Protein AF-0000000073391763 (afdb_homodimer)

Radius of gyration: 24.62 Å; Cα contacts (8 Å, |Δi|>4): 1290; chains: 2; bounding box: 54×73×58 Å

Organism: Paracidovorax avenae (strain ATCC 19860 / DSM 7227 / CCUG 15838 / JCM 20985 / LMG 2117 / NCPPB 1011) (NCBI:txid643561)

Secondary structure (DSSP, 8-state):
----TT-EEEEET-SSHHHHHHHHHHHHTT-EEEEEES--S-BTTB---HHHHHHHHHHTT-EEEEEE--TT-HHHHHHHHHHHHHHHS--SEEEE---------STT--HHHHHHHIIIIIIHHHHHHHHHHHHHTTSSS-EEEE--------HHHHHHSHHHHHHHHHHHHHHHHHHHHTTTTT-EEEEEE-SB-B--HHHHHHSTTGGGG-B-THHHHHHHHHHHTS-TTTS-S-EEEHHHHHHHTT----GGGBSSTT--PPBPTT---/----TT-EEEEET-SSHHHHHHHHHHHHTT-EEEEEES--S-BTTB---HHHHHHHHHHHT-EEEEEE--TT-HHHHHHHHHHHHHHHS--SEEEE---------STT--HHHHHHHIIIIIIHHHHHHHHHHHHHTTSSS-EEEE--------HHHHHHSHHHHHHHHHHHHHHHHHHHHTTTTT-EEEEEE-SB-B--HHHHHHSTTGGGG-B-THHHHHHHHHHHTS-TTTS-S-EEEHHHHHHHTT----GGGBSSTT--PPBPTT---

Foldseek 3Di:
DLAQALAEEEFEPCFWALNLLLLLLNLLRAYEYEYEYAAQDADPLAGGHLVVSQVSSVVSHYHYHYARADLLDLVRLLVSQVVSCVVSVFHAEYELDFADDDQAFPVPADVVSLCVGQSRQQVSLVSNCVNRVVRNLVHPAHEYEYAAADDDPPVVLCGRRPSNSCSRVNNLVVQLVVLVVCLVSLHAGEYEYEFFAEQHSNCCVVPPPLNQQHFHSNLSSVLVSQQSSDRSNPHHSYYDYSVVSVVVVVDDDPQVGHPHHPHHTHGDRPHDD/DLAQALAEEEFEPCFWALNLLLLLLNLLRAYEYEYEYAAQDADPLAGGHLVVSQVSSVVSHYHYHYARADLLDLVRLLVSQVVSCVVSVFHAEYELDFADDDQAFDVPADVVSLCVGQSRQQVSLVSNCVSRVVRNLVHPAHEYEYAAADDDVPVVLCGRRPSNSCSRVNNLVVQLVVLVVCLVSLHAGEYEYEFFAEQHSNCCVNPPPLNQQHFHSNLSSVLVSQQSSDRSNPRHSYYDYSVVSVVVVVDDDPQVGHPHHPHHTHGDRPHDD

Sequence (546 aa):
MNTLRDKTLFITGASRGIGKAIALRAARDGARVVIAAKTTEPDPRLPGTIHSAAVEIEAAGGQVLPLAVDVRDEGQVRAAVEQAVDRFGGIDVLVNNASAIHPQGVLGTPLKRYDLMMDVNVRGSFACTQACLPHLLKARNPHILSLSPPINLRPHWLGIHPAYTLSKYGMSLLALGVAEEFRAAGVAANTLWPRTLIATAALHIAAPGQAGRARRPEIMADAAHWILTQDSRQVSGRSFLDEEVLRGMGHTDFSGYLAHPGTEPELDYFVEAMNTLRDKTLFITGASRGIGKAIALRAARDGARVVIAAKTTEPDPRLPGTIHSAAVEIEAAGGQVLPLAVDVRDEGQVRAAVEQAVDRFGGIDVLVNNASAIHPQGVLGTPLKRYDLMMDVNVRGSFACTQACLPHLLKARNPHILSLSPPINLRPHWLGIHPAYTLSKYGMSLLALGVAEEFRAAGVAANTLWPRTLIATAALHIAAPGQAGRARRPEIMADAAHWILTQDSRQVSGRSFLDEEVLRGMGHTDFSGYLAHPGTEPELDYFVEA

Solvent-accessible surface area (backbone atoms only — not comparable to full-atom values): 26457 Å² total; per-residue (Å²): 129,80,60,42,52,75,35,26,35,43,29,28,35,18,27,36,52,51,34,26,30,35,48,37,54,35,7,60,48,36,9,33,34,34,28,33,21,66,42,76,56,85,38,94,84,42,73,49,14,30,62,59,36,36,54,54,24,41,73,42,51,16,46,65,48,65,39,82,26,52,57,68,35,66,69,46,44,45,51,50,48,50,51,43,29,72,73,68,71,42,35,27,30,40,34,43,47,41,69,56,87,62,86,30,35,70,88,67,44,54,65,70,57,46,48,48,24,36,35,33,28,25,51,14,39,50,52,49,48,52,59,43,41,75,37,25,68,70,34,95,56,8,34,36,39,31,64,19,46,59,86,58,87,51,50,68,56,27,18,58,17,29,63,41,41,46,21,36,41,40,34,29,49,44,29,36,5,48,11,47,57,29,42,90,72,31,36,12,11,26,26,40,26,57,52,37,32,53,47,29,61,65,41,42,68,76,39,69,79,50,42,59,26,8,24,34,31,55,50,52,14,56,27,48,50,55,62,67,38,46,57,18,76,75,62,48,52,44,66,41,37,25,61,60,50,38,41,73,74,67,52,84,74,67,68,88,34,38,60,35,83,92,55,72,58,39,70,20,86,84,51,80,134,128,79,61,42,52,73,35,27,34,43,28,29,34,18,27,35,52,50,32,25,30,34,47,36,54,36,7,58,49,36,9,33,36,35,30,32,19,67,41,75,56,84,37,95,84,42,75,48,13,31,62,60,35,36,54,53,25,41,72,43,50,15,45,64,46,62,39,81,26,52,58,69,36,66,68,46,44,46,51,50,48,50,50,42,28,72,73,68,72,42,36,27,30,40,35,41,46,40,70,55,87,63,85,31,34,70,88,67,44,55,66,69,57,48,46,46,23,36,34,34,27,26,50,14,39,50,52,48,48,52,58,44,42,76,38,26,70,69,33,94,57,8,34,36,39,31,66,20,47,60,86,59,86,51,51,67,56,29,17,57,16,30,63,41,40,45,21,36,38,41,34,29,48,44,28,37,4,47,11,47,58,29,43,90,72,32,36,12,11,26,25,40,26,58,52,36,33,52,46,29,61,63,41,42,69,77,39,68,77,49,43,61,26,7,24,35,31,57,49,52,14,56,27,48,50,56,62,67,39,45,57,20,76,75,62,47,51,42,67,40,38,25,60,60,50,36,42,74,75,68,52,84,74,65,70,88,34,39,60,37,83,93,54,71,56,38,69,19,87,83,53,79,134

InterPro domains:
  IPR002347 Short-chain dehydrogenase/reductase SDR [PF00106] (7-195)
  IPR002347 Short-chain dehydrogenase/reductase SDR [PR00081] (8-25)
  IPR002347 Short-chain dehydrogenase/reductase SDR [PR00081] (89-100)
  IPR002347 Short-chain dehydrogenase/reductase SDR [PR00081] (164-183)
  IPR002347 Short-chain dehydrogenase/reductase SDR [PR00081] (210-230)
  IPR036291 NAD(P)-binding domain superfamily [SSF51735] (2-240)
  IPR051935 Hydroxysteroid dehydrogenase-like protein 2 [PTHR42808] (3-272)

Nearest PDB structures (foldseek):
  3e03-assembly1_C-2  TM=9.801E-01  e=2.390E-41  Xanthomonas campestris pv. campestris
  3e03-assembly3_A-4  TM=9.801E-01  e=1.366E-39  Xanthomonas campestris pv. campestris
  3kvo-assembly3_B  TM=9.744E-01  e=7.327E-38  Homo sapiens
  3kvo-assembly3_A  TM=9.827E-01  e=6.286E-37  Homo sapiens
  3sc4-assembly1_A  TM=9.519E-01  e=8.858E-38  Mycolicibacterium thermoresistibile

pLDDT: mean 96.19, std 5.79, range [54.0, 99.0]

Structure (mmCIF, N/CA/C/O backbone):
data_AF-0000000073391763-model_v1
#
loop_
_entity.id
_entity.type
_entity.pdbx_description
1 polymer 'Short-chain dehydrogenase/reductase SDR'
#
loop_
_atom_site.group_PDB
_atom_site.id
_atom_site.type_symbol
_atom_site.label_atom_id
_atom_site.label_alt_id
_atom_site.label_comp_id
_atom_site.label_asym_id
_atom_site.label_entity_id
_atom_site.label_seq_id
_atom_site.pdbx_PDB_ins_code
_atom_site.Cartn_x
_atom_site.Cartn_y
_atom_site.Cartn_z
_atom_site.occupancy
_atom_site.B_iso_or_equiv
_atom_site.auth_seq_id
_atom_site.auth_comp_id
_atom_site.auth_asym_id
_atom_site.auth_atom_id
_atom_site.pdbx_PDB_model_num
ATOM 1 N N . MET A 1 1 ? -4.578 -38 -4.5 1 54.44 1 MET A N 1
ATOM 2 C CA . MET A 1 1 ? -3.324 -37.25 -4.371 1 54.44 1 MET A CA 1
ATOM 3 C C . MET A 1 1 ? -3.498 -35.812 -4.793 1 54.44 1 MET A C 1
ATOM 5 O O . MET A 1 1 ? -4.371 -35.5 -5.602 1 54.44 1 MET A O 1
ATOM 9 N N . ASN A 1 2 ? -3.01 -34.75 -3.979 1 85.81 2 ASN A N 1
ATOM 10 C CA . ASN A 1 2 ? -3.139 -33.344 -4.324 1 85.81 2 ASN A CA 1
ATOM 11 C C . ASN A 1 2 ? -2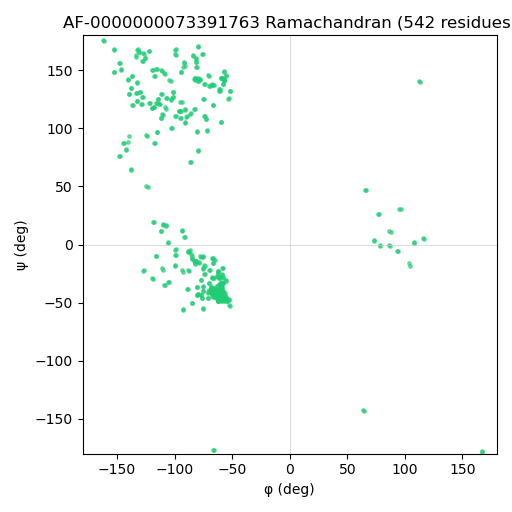.447 -33.031 -5.648 1 85.81 2 ASN A C 1
ATOM 13 O O . ASN A 1 2 ? -1.26 -33.312 -5.816 1 85.81 2 ASN A O 1
ATOM 17 N N . THR A 1 3 ? -3.301 -32.844 -6.668 1 96.25 3 THR A N 1
ATOM 18 C CA . THR A 1 3 ? -2.791 -32.625 -8.016 1 96.25 3 THR A CA 1
ATOM 19 C C . THR A 1 3 ? -3.412 -31.375 -8.641 1 96.25 3 THR A C 1
ATOM 21 O O . THR A 1 3 ? -4.504 -30.953 -8.25 1 96.25 3 THR A O 1
ATOM 24 N N . LEU A 1 4 ? -2.75 -30.844 -9.609 1 98.56 4 LEU A N 1
ATOM 25 C CA . LEU A 1 4 ? -3.26 -29.703 -10.375 1 98.56 4 LEU A CA 1
ATOM 26 C C . LEU A 1 4 ? -3.688 -30.141 -11.773 1 98.56 4 LEU A C 1
ATOM 28 O O . LEU A 1 4 ? -3.834 -29.297 -12.664 1 98.56 4 LEU A O 1
ATOM 32 N N . ARG A 1 5 ? -3.826 -31.453 -11.883 1 98.12 5 ARG A N 1
ATOM 33 C CA . ARG A 1 5 ? -4.25 -31.984 -13.172 1 98.12 5 ARG A CA 1
ATOM 34 C C . ARG A 1 5 ? -5.523 -31.312 -13.656 1 98.12 5 ARG A C 1
ATOM 36 O O . ARG A 1 5 ? -6.488 -31.172 -12.906 1 98.12 5 ARG A O 1
ATOM 43 N N . ASP A 1 6 ? -5.523 -30.766 -14.844 1 97.56 6 ASP A N 1
ATOM 44 C CA . ASP A 1 6 ? -6.648 -30.203 -15.586 1 97.56 6 ASP A CA 1
ATOM 45 C C . ASP A 1 6 ? -7.082 -28.859 -14.992 1 97.56 6 ASP A C 1
ATOM 47 O O . ASP A 1 6 ? -8.125 -28.312 -15.359 1 97.56 6 ASP A O 1
ATOM 51 N N . LYS A 1 7 ? -6.344 -28.438 -13.992 1 98.69 7 LYS A N 1
ATOM 52 C CA . LYS A 1 7 ? -6.613 -27.094 -13.484 1 98.69 7 LYS A CA 1
ATOM 53 C C . LYS A 1 7 ? -6.004 -26.031 -14.391 1 98.69 7 LYS A C 1
ATOM 55 O O . LYS A 1 7 ? -4.941 -26.25 -14.977 1 98.69 7 LYS A O 1
ATOM 60 N N . THR A 1 8 ? -6.707 -24.922 -14.57 1 98.94 8 THR A N 1
ATOM 61 C CA . THR A 1 8 ? -6.203 -23.797 -15.336 1 98.94 8 THR A CA 1
ATOM 62 C C . THR A 1 8 ? -5.586 -22.75 -14.422 1 98.94 8 THR A C 1
ATOM 64 O O . THR A 1 8 ? -6.277 -22.156 -13.594 1 98.94 8 THR A O 1
ATOM 67 N N . LEU A 1 9 ? -4.285 -22.531 -14.539 1 98.94 9 LEU A N 1
ATOM 68 C CA . LEU A 1 9 ? -3.555 -21.531 -13.789 1 98.94 9 LEU A CA 1
ATOM 69 C C . LEU A 1 9 ? -3.25 -20.312 -14.656 1 98.94 9 LEU A C 1
ATOM 71 O O . LEU A 1 9 ? -2.74 -20.453 -15.773 1 98.94 9 LEU A O 1
ATOM 75 N N . PHE A 1 10 ? -3.668 -19.141 -14.211 1 99 10 PHE A N 1
ATOM 76 C CA . PHE A 1 10 ? -3.24 -17.859 -14.766 1 99 10 PHE A CA 1
ATOM 77 C C . PHE A 1 10 ? -2.072 -17.297 -13.977 1 99 10 PHE A C 1
ATOM 79 O O . PHE A 1 10 ? -2.24 -16.859 -12.828 1 99 10 PHE A O 1
ATOM 86 N N . ILE A 1 11 ? -0.862 -17.281 -14.516 1 99 11 ILE A N 1
ATOM 87 C CA . ILE A 1 11 ? 0.335 -16.891 -13.781 1 99 11 ILE A CA 1
ATOM 88 C C . ILE A 1 11 ? 0.96 -15.664 -14.43 1 99 11 ILE A C 1
ATOM 90 O O . ILE A 1 11 ? 1.379 -15.703 -15.586 1 99 11 ILE A O 1
ATOM 94 N N . THR A 1 12 ? 1.033 -14.594 -13.695 1 98.94 12 THR A N 1
ATOM 95 C CA . THR A 1 12 ? 1.677 -13.383 -14.203 1 98.94 12 THR A CA 1
ATOM 96 C C . THR A 1 12 ? 3.189 -13.461 -14.031 1 98.94 12 THR A C 1
ATOM 98 O O . THR A 1 12 ? 3.678 -14 -13.031 1 98.94 12 THR A O 1
ATOM 101 N N . GLY A 1 13 ? 3.9 -12.953 -14.969 1 97.25 13 GLY A N 1
ATOM 102 C CA . GLY A 1 13 ? 5.352 -12.969 -14.891 1 97.25 13 GLY A CA 1
ATOM 103 C C . GLY A 1 13 ? 5.941 -14.359 -14.93 1 97.25 13 GLY A C 1
ATOM 104 O O . GLY A 1 13 ? 6.832 -14.688 -14.141 1 97.25 13 GLY A O 1
ATOM 105 N N . ALA A 1 14 ? 5.48 -15.188 -15.859 1 97.5 14 ALA A N 1
ATOM 106 C CA . ALA A 1 14 ? 5.844 -16.609 -15.805 1 97.5 14 ALA A CA 1
ATOM 107 C C . ALA A 1 14 ? 6.797 -16.969 -16.938 1 97.5 14 ALA A C 1
ATOM 109 O O . ALA A 1 14 ? 6.93 -18.141 -17.297 1 97.5 14 ALA A O 1
ATOM 110 N N . SER A 1 15 ? 7.426 -15.961 -17.562 1 96.44 15 SER A N 1
ATOM 111 C CA . SER A 1 15 ? 8.352 -16.25 -18.656 1 96.44 15 SER A CA 1
ATOM 112 C C . SER A 1 15 ? 9.703 -16.719 -18.141 1 96.44 15 SER A C 1
ATOM 114 O O . SER A 1 15 ? 10.516 -17.25 -18.891 1 96.44 15 SER A O 1
ATOM 116 N N . ARG A 1 16 ? 9.961 -16.516 -16.891 1 95.25 16 ARG A N 1
ATOM 117 C CA . ARG A 1 16 ? 11.219 -16.906 -16.266 1 95.25 16 ARG A CA 1
ATOM 118 C C . ARG A 1 16 ? 11.07 -16.953 -14.742 1 95.25 16 ARG A C 1
ATOM 120 O O . ARG A 1 16 ? 9.977 -16.75 -14.211 1 95.25 16 ARG A O 1
ATOM 127 N N . GLY A 1 17 ? 12.102 -17.375 -14.078 1 95.5 17 GLY A N 1
ATOM 128 C CA . GLY A 1 17 ? 12.203 -17.266 -12.625 1 95.5 17 GLY A CA 1
ATOM 129 C C . GLY A 1 17 ? 11.156 -18.078 -11.891 1 95.5 17 GLY A C 1
ATOM 130 O O . GLY A 1 17 ? 10.867 -19.219 -12.273 1 95.5 17 GLY A O 1
ATOM 131 N N . ILE A 1 18 ? 10.672 -17.516 -10.812 1 98.12 18 ILE A N 1
ATOM 132 C CA . ILE A 1 18 ? 9.773 -18.203 -9.883 1 98.12 18 ILE A CA 1
ATOM 133 C C . ILE A 1 18 ? 8.461 -18.531 -10.594 1 98.12 18 ILE A C 1
ATOM 135 O O . ILE A 1 18 ? 7.938 -19.641 -10.461 1 98.12 18 ILE A O 1
ATOM 139 N N . GLY A 1 19 ? 7.914 -17.562 -11.344 1 98.44 19 GLY A N 1
ATOM 140 C CA . GLY A 1 19 ? 6.68 -17.812 -12.078 1 98.44 19 GLY A CA 1
ATOM 141 C C . GLY A 1 19 ? 6.77 -18.984 -13.031 1 98.44 19 GLY A C 1
ATOM 142 O O . GLY A 1 19 ? 5.867 -19.828 -13.078 1 98.44 19 GLY A O 1
ATOM 143 N N . LYS A 1 20 ? 7.844 -19.031 -13.766 1 98.31 20 LYS A N 1
ATOM 144 C CA . LYS A 1 20 ? 8.039 -20.141 -14.688 1 98.31 20 LYS A CA 1
ATOM 145 C C . LYS A 1 20 ? 8.188 -21.469 -13.93 1 98.31 20 LYS A C 1
ATOM 147 O O . LYS A 1 20 ? 7.66 -22.484 -14.359 1 98.31 20 LYS A O 1
ATOM 152 N N . ALA A 1 21 ? 8.914 -21.438 -12.82 1 98.69 21 ALA A N 1
ATOM 153 C CA . ALA A 1 21 ? 9.086 -22.641 -12.023 1 98.69 21 ALA A CA 1
ATOM 154 C C . ALA A 1 21 ? 7.746 -23.172 -11.531 1 98.69 21 ALA A C 1
ATOM 156 O O . ALA A 1 21 ? 7.508 -24.391 -11.531 1 98.69 21 ALA A O 1
ATOM 157 N N . ILE A 1 22 ? 6.883 -22.266 -11.086 1 98.94 22 ILE A N 1
ATOM 158 C CA . ILE A 1 22 ? 5.551 -22.656 -10.633 1 98.94 22 ILE A CA 1
ATOM 159 C C . ILE A 1 22 ? 4.762 -23.25 -11.789 1 98.94 22 ILE A C 1
ATOM 161 O O . ILE A 1 22 ? 4.098 -24.281 -11.641 1 98.94 22 ILE A O 1
ATOM 165 N N . ALA A 1 23 ? 4.871 -22.609 -12.938 1 98.88 23 ALA A N 1
ATOM 166 C CA . ALA A 1 23 ? 4.199 -23.094 -14.141 1 98.88 23 ALA A CA 1
ATOM 167 C C . ALA A 1 23 ? 4.664 -24.516 -14.492 1 98.88 23 ALA A C 1
ATOM 169 O O . ALA A 1 23 ? 3.844 -25.391 -14.766 1 98.88 23 ALA A O 1
ATOM 170 N N . LEU A 1 24 ? 5.953 -24.734 -14.469 1 98.88 24 LEU A N 1
ATOM 171 C CA . LEU A 1 24 ? 6.531 -26.031 -14.82 1 98.88 24 LEU A CA 1
ATOM 172 C C . LEU A 1 24 ? 6.105 -27.109 -13.828 1 98.88 24 LEU A C 1
ATOM 174 O O . LEU A 1 24 ? 5.797 -28.234 -14.219 1 98.88 24 LEU A O 1
ATOM 178 N N . ARG A 1 25 ? 6.102 -26.75 -12.547 1 98.75 25 ARG A N 1
ATOM 179 C CA . ARG A 1 25 ? 5.672 -27.703 -11.531 1 98.75 25 ARG A CA 1
ATOM 180 C C . ARG A 1 25 ? 4.219 -28.109 -11.742 1 98.75 25 ARG A C 1
ATOM 182 O O . ARG A 1 25 ? 3.871 -29.281 -11.602 1 98.75 25 ARG A O 1
ATOM 189 N N . ALA A 1 26 ? 3.354 -27.188 -12.07 1 98.88 26 ALA A N 1
ATOM 190 C CA . ALA A 1 26 ? 1.947 -27.453 -12.352 1 98.88 26 ALA A CA 1
ATOM 191 C C . ALA A 1 26 ? 1.797 -28.312 -13.609 1 98.88 26 ALA A C 1
ATOM 193 O O . ALA A 1 26 ? 0.966 -29.219 -13.656 1 98.88 26 ALA A O 1
ATOM 194 N N . ALA A 1 27 ? 2.594 -28.016 -14.602 1 98.81 27 ALA A N 1
ATOM 195 C CA . ALA A 1 27 ? 2.559 -28.734 -15.875 1 98.81 27 ALA A CA 1
ATOM 196 C C . ALA A 1 27 ? 2.855 -30.219 -15.68 1 98.81 27 ALA A C 1
ATOM 198 O O . ALA A 1 27 ? 2.254 -31.062 -16.344 1 98.81 27 ALA A O 1
ATOM 199 N N . ARG A 1 28 ? 3.75 -30.5 -14.797 1 98.5 28 ARG A N 1
ATOM 200 C CA . ARG A 1 28 ? 4.113 -31.891 -14.516 1 98.5 28 ARG A CA 1
ATOM 201 C C . ARG A 1 28 ? 2.9 -32.688 -14.047 1 98.5 28 ARG A C 1
ATOM 203 O O . ARG A 1 28 ? 2.842 -33.906 -14.234 1 98.5 28 ARG A O 1
ATOM 210 N N . ASP A 1 29 ? 1.89 -32 -13.453 1 98.5 29 ASP A N 1
ATOM 211 C CA . ASP A 1 29 ? 0.649 -32.625 -13.023 1 98.5 29 ASP A CA 1
ATOM 212 C C . ASP A 1 29 ? -0.333 -32.781 -14.188 1 98.5 29 ASP A C 1
ATOM 214 O O . ASP A 1 29 ? -1.344 -33.469 -14.07 1 98.5 29 ASP A O 1
ATOM 218 N N . GLY A 1 30 ? -0.018 -32.062 -15.289 1 98.62 30 GLY A N 1
ATOM 219 C CA . GLY A 1 30 ? -0.967 -32.031 -16.391 1 98.62 30 GLY A CA 1
ATOM 220 C C . GLY A 1 30 ? -1.887 -30.828 -16.359 1 98.62 30 GLY A C 1
ATOM 221 O O . GLY A 1 30 ? -3.016 -30.891 -16.859 1 98.62 30 GLY A O 1
ATOM 222 N N . ALA A 1 31 ? -1.429 -29.719 -15.844 1 98.81 31 ALA A N 1
ATOM 223 C CA . ALA A 1 31 ? -2.23 -28.5 -15.719 1 98.81 31 ALA A CA 1
ATOM 224 C C . ALA A 1 31 ? -2.271 -27.734 -17.031 1 98.81 31 ALA A C 1
ATOM 226 O O . ALA A 1 31 ? -1.504 -28.031 -17.953 1 98.81 31 ALA A O 1
ATOM 227 N N . ARG A 1 32 ? -3.252 -26.875 -17.156 1 98.88 32 ARG A N 1
ATOM 228 C CA . ARG A 1 32 ? -3.324 -25.844 -18.188 1 98.88 32 ARG A CA 1
ATOM 229 C C . ARG A 1 32 ? -2.77 -24.516 -17.656 1 98.88 32 ARG A C 1
ATOM 231 O O . ARG A 1 32 ? -3.248 -24 -16.656 1 98.88 32 ARG A O 1
ATOM 238 N N . VAL A 1 33 ? -1.776 -24.016 -18.359 1 98.94 33 VAL A N 1
ATOM 239 C CA . VAL A 1 33 ? -1.063 -22.859 -17.812 1 98.94 33 VAL A CA 1
ATOM 240 C C . VAL A 1 33 ? -1.149 -21.688 -18.781 1 98.94 33 VAL A C 1
ATOM 242 O O . VAL A 1 33 ? -0.794 -21.812 -19.953 1 98.94 33 VAL A O 1
ATOM 245 N N . VAL A 1 34 ? -1.689 -20.578 -18.312 1 98.94 34 VAL A N 1
ATOM 246 C CA . VAL A 1 34 ? -1.588 -19.297 -19.016 1 98.94 34 VAL A CA 1
ATOM 247 C C . VAL A 1 34 ? -0.349 -18.547 -18.531 1 98.94 34 VAL A C 1
ATOM 249 O O . VAL A 1 34 ? -0.237 -18.203 -17.359 1 98.94 34 VAL A O 1
ATOM 252 N N . ILE A 1 35 ? 0.586 -18.328 -19.438 1 98.69 35 ILE A N 1
ATOM 253 C CA . ILE A 1 35 ? 1.748 -17.5 -19.156 1 98.69 35 ILE A CA 1
ATOM 254 C C . ILE A 1 35 ? 1.445 -16.047 -19.547 1 98.69 35 ILE A C 1
ATOM 256 O O . ILE A 1 35 ? 1.419 -15.703 -20.719 1 98.69 35 ILE A O 1
ATOM 260 N N . ALA A 1 36 ? 1.217 -15.234 -18.578 1 98.62 36 ALA A N 1
ATOM 261 C CA . ALA A 1 36 ? 0.98 -13.812 -18.812 1 98.62 36 ALA A CA 1
ATOM 262 C C . ALA A 1 36 ? 2.219 -12.984 -18.469 1 98.62 36 ALA A C 1
ATOM 264 O O . ALA A 1 36 ? 2.467 -12.672 -17.297 1 98.62 36 ALA A O 1
ATOM 265 N N . ALA A 1 37 ? 2.977 -12.609 -19.453 1 97.31 37 ALA A N 1
ATOM 266 C CA . ALA A 1 37 ? 4.223 -11.875 -19.25 1 97.31 37 ALA A CA 1
ATOM 267 C C . ALA A 1 37 ? 4.535 -11 -20.469 1 97.31 37 ALA A C 1
ATOM 269 O O . ALA A 1 37 ? 3.967 -11.195 -21.547 1 97.31 37 ALA A O 1
ATOM 270 N N . LYS A 1 38 ? 5.461 -10.109 -20.359 1 92.88 38 LYS A N 1
ATOM 271 C CA . LYS A 1 38 ? 5.668 -9.062 -21.359 1 92.88 38 LYS A CA 1
ATOM 272 C C . LYS A 1 38 ? 6.699 -9.492 -22.406 1 92.88 38 LYS A C 1
ATOM 274 O O . LYS A 1 38 ? 6.684 -9 -23.531 1 92.88 38 LYS A O 1
ATOM 279 N N . THR A 1 39 ? 7.555 -10.438 -22.016 1 91 39 THR A N 1
ATOM 280 C CA . THR A 1 39 ? 8.742 -10.648 -22.844 1 91 39 THR A CA 1
ATOM 281 C C . THR A 1 39 ? 8.438 -11.617 -23.984 1 91 39 THR A C 1
ATOM 283 O O . THR A 1 39 ? 8.281 -12.82 -23.766 1 91 39 THR A O 1
ATOM 286 N N . THR A 1 40 ? 8.484 -11.055 -25.172 1 94 40 THR A N 1
ATOM 287 C CA . THR A 1 40 ? 8.172 -11.883 -26.344 1 94 40 THR A CA 1
ATOM 288 C C . THR A 1 40 ? 9.422 -12.125 -27.172 1 94 40 THR A C 1
ATOM 290 O O . THR A 1 40 ? 9.469 -13.062 -27.984 1 94 40 THR A O 1
ATOM 293 N N . GLU A 1 41 ? 10.352 -11.203 -26.938 1 92.31 41 GLU A N 1
ATOM 294 C CA . GLU A 1 41 ? 11.625 -11.312 -27.641 1 92.31 41 GLU A CA 1
ATOM 295 C C . GLU A 1 41 ? 12.781 -11.516 -26.672 1 92.31 41 GLU A C 1
ATOM 297 O O . GLU A 1 41 ? 12.758 -10.984 -25.547 1 92.31 41 GLU A O 1
ATOM 302 N N . PRO A 1 42 ? 13.672 -12.281 -27.172 1 85.88 42 PRO A N 1
ATOM 303 C CA . PRO A 1 42 ? 14.805 -12.531 -26.266 1 85.88 42 PRO A CA 1
ATOM 304 C C . PRO A 1 42 ? 15.547 -11.25 -25.891 1 85.88 42 PRO A C 1
ATOM 306 O O . PRO A 1 42 ? 15.688 -10.344 -26.719 1 85.88 42 PRO A O 1
ATOM 309 N N . ASP A 1 43 ? 15.82 -11.094 -24.688 1 80.69 43 ASP A N 1
ATOM 310 C CA . ASP A 1 43 ? 16.688 -10.062 -24.141 1 80.69 43 ASP A CA 1
ATOM 311 C C . ASP A 1 43 ? 17.938 -10.68 -23.5 1 80.69 43 ASP A C 1
ATOM 313 O O . ASP A 1 43 ? 17.828 -11.586 -22.672 1 80.69 43 ASP A O 1
ATOM 317 N N . PRO A 1 44 ? 19.109 -10.305 -23.969 1 77.75 44 PRO A N 1
ATOM 318 C CA . PRO A 1 44 ? 20.328 -10.891 -23.422 1 77.75 44 PRO A CA 1
ATOM 319 C C . PRO A 1 44 ? 20.438 -10.734 -21.906 1 77.75 44 PRO A C 1
ATOM 321 O O . PRO A 1 44 ? 21.078 -11.555 -21.234 1 77.75 44 PRO A O 1
ATOM 324 N N . ARG A 1 45 ? 19.922 -9.734 -21.344 1 77.75 45 ARG A N 1
ATOM 325 C CA . ARG A 1 45 ? 20.031 -9.469 -19.922 1 77.75 45 ARG A CA 1
ATOM 326 C C . ARG A 1 45 ? 19 -10.273 -19.125 1 77.75 45 ARG A C 1
ATOM 328 O O . ARG A 1 45 ? 19.125 -10.445 -17.922 1 77.75 45 ARG A O 1
ATOM 335 N N . LEU A 1 46 ? 17.984 -10.797 -19.781 1 80.25 46 LEU A N 1
ATOM 336 C CA . LEU A 1 46 ? 16.859 -11.477 -19.172 1 80.25 46 LEU A CA 1
ATOM 337 C C . LEU A 1 46 ? 16.469 -12.703 -19.984 1 80.25 46 LEU A C 1
ATOM 339 O O . LEU A 1 46 ? 15.625 -12.617 -20.891 1 80.25 46 LEU A O 1
ATOM 343 N N . PRO A 1 47 ? 17.078 -13.766 -19.516 1 82.94 47 PRO A N 1
ATOM 344 C CA . PRO A 1 47 ? 16.781 -14.969 -20.297 1 82.94 47 PRO A CA 1
ATOM 345 C C . PRO A 1 47 ? 15.32 -15.422 -20.156 1 82.94 47 PRO A C 1
ATOM 347 O O . PRO A 1 47 ? 14.734 -15.289 -19.078 1 82.94 47 PRO A O 1
ATOM 350 N N . GLY A 1 48 ? 14.727 -15.812 -21.359 1 89.31 48 GLY A N 1
ATOM 351 C CA . GLY A 1 48 ? 13.398 -16.391 -21.344 1 89.31 48 GLY A CA 1
ATOM 352 C C . GLY A 1 48 ? 12.352 -15.508 -22 1 89.31 48 GLY A C 1
ATOM 353 O O . GLY A 1 48 ? 12.414 -14.281 -21.875 1 89.31 48 GLY A O 1
ATOM 354 N N . THR A 1 49 ? 11.492 -16.047 -22.688 1 95.62 49 THR A N 1
ATOM 355 C CA . THR A 1 49 ? 10.32 -15.422 -23.281 1 95.62 49 THR A CA 1
ATOM 356 C C . THR A 1 49 ? 9.062 -16.25 -23.016 1 95.62 49 THR A C 1
ATOM 358 O O . THR A 1 49 ? 9.156 -17.391 -22.531 1 95.62 49 THR A O 1
ATOM 361 N N . ILE A 1 50 ? 7.961 -15.656 -23.281 1 97.31 50 ILE A N 1
ATOM 362 C CA . ILE A 1 50 ? 6.73 -16.422 -23.109 1 97.31 50 ILE A CA 1
ATOM 363 C C . ILE A 1 50 ? 6.746 -17.625 -24.047 1 97.31 50 ILE A C 1
ATOM 365 O O . ILE A 1 50 ? 6.191 -18.688 -23.719 1 97.31 50 ILE A O 1
ATOM 369 N N . HIS A 1 51 ? 7.438 -17.547 -25.172 1 97.25 51 HIS A N 1
ATOM 370 C CA . HIS A 1 51 ? 7.48 -18.641 -26.141 1 97.25 51 HIS A CA 1
ATOM 371 C C . HIS A 1 51 ? 8.406 -19.766 -25.672 1 97.25 51 HIS A C 1
ATOM 373 O O . HIS A 1 51 ? 8.062 -20.938 -25.797 1 97.25 51 HIS A O 1
ATOM 379 N N . SER A 1 52 ? 9.57 -19.375 -25.219 1 97 52 SER A N 1
ATOM 380 C CA . SER A 1 52 ? 10.477 -20.406 -24.719 1 97 52 SER A CA 1
ATOM 381 C C . SER A 1 52 ? 9.898 -21.109 -23.5 1 97 52 SER A C 1
ATOM 383 O O . SER A 1 52 ? 10.023 -22.328 -23.344 1 97 52 SER A O 1
ATOM 385 N N . ALA A 1 53 ? 9.281 -20.344 -22.625 1 97.81 53 ALA A N 1
ATOM 386 C CA . ALA A 1 53 ? 8.617 -20.938 -21.469 1 97.81 53 ALA A CA 1
ATOM 387 C C . ALA A 1 53 ? 7.508 -21.891 -21.906 1 97.81 53 ALA A C 1
ATOM 389 O O . ALA A 1 53 ? 7.328 -22.953 -21.312 1 97.81 53 ALA A O 1
ATOM 390 N N . ALA A 1 54 ? 6.785 -21.5 -22.922 1 98.62 54 ALA A N 1
ATOM 391 C CA . ALA A 1 54 ? 5.691 -22.328 -23.422 1 98.62 54 ALA A CA 1
ATOM 392 C C . ALA A 1 54 ? 6.199 -23.688 -23.875 1 98.62 54 ALA A C 1
ATOM 394 O O . ALA A 1 54 ? 5.578 -24.719 -23.594 1 98.62 54 ALA A O 1
ATOM 395 N N . VAL A 1 55 ? 7.301 -23.734 -24.547 1 98.44 55 VAL A N 1
ATOM 396 C CA . VAL A 1 55 ? 7.895 -24.969 -25.031 1 98.44 55 VAL A CA 1
ATOM 397 C C . VAL A 1 55 ? 8.242 -25.875 -23.844 1 98.44 55 VAL A C 1
ATOM 399 O O . VAL A 1 55 ? 7.957 -27.078 -23.875 1 98.44 55 VAL A O 1
ATOM 402 N N . GLU A 1 56 ? 8.82 -25.266 -22.875 1 98.5 56 GLU A N 1
ATOM 403 C CA . GLU A 1 56 ? 9.227 -26.031 -21.703 1 98.5 56 GLU A CA 1
ATOM 404 C C . GLU A 1 56 ? 8.016 -26.578 -20.953 1 98.5 56 GLU A C 1
ATOM 406 O O . GLU A 1 56 ? 8.047 -27.703 -20.453 1 98.5 56 GLU A O 1
ATOM 411 N N . ILE A 1 57 ? 6.969 -25.812 -20.844 1 98.69 57 ILE A N 1
ATOM 412 C CA . ILE A 1 57 ? 5.766 -26.203 -20.125 1 98.69 57 ILE A CA 1
ATOM 413 C C . ILE A 1 57 ? 5.078 -27.359 -20.859 1 98.69 57 ILE A C 1
ATOM 415 O O . ILE A 1 57 ? 4.652 -28.328 -20.219 1 98.69 57 ILE A O 1
ATOM 419 N N . GLU A 1 58 ? 5.008 -27.312 -22.156 1 98.69 58 GLU A N 1
ATOM 420 C CA . GLU A 1 58 ? 4.445 -28.406 -22.938 1 98.69 58 GLU A CA 1
ATOM 421 C C . GLU A 1 58 ? 5.273 -29.672 -22.781 1 98.69 58 GLU A C 1
ATOM 423 O O . GLU A 1 58 ? 4.723 -30.766 -22.625 1 98.69 58 GLU A O 1
ATOM 428 N N . ALA A 1 59 ? 6.539 -29.5 -22.812 1 98.75 59 ALA A N 1
ATOM 429 C CA . ALA A 1 59 ? 7.441 -30.641 -22.656 1 98.75 59 ALA A CA 1
ATOM 430 C C . ALA A 1 59 ? 7.277 -31.281 -21.281 1 98.75 59 ALA A C 1
ATOM 432 O O . ALA A 1 59 ? 7.48 -32.5 -21.141 1 98.75 59 ALA A O 1
ATOM 433 N N . ALA A 1 60 ? 6.871 -30.531 -20.328 1 98.56 60 ALA A N 1
ATOM 434 C CA . ALA A 1 60 ? 6.711 -31.016 -18.953 1 98.56 60 ALA A CA 1
ATOM 435 C C . ALA A 1 60 ? 5.379 -31.75 -18.781 1 98.56 60 ALA A C 1
ATOM 437 O O . ALA A 1 60 ? 5.141 -32.375 -17.766 1 98.56 60 ALA A O 1
ATOM 438 N N . GLY A 1 61 ? 4.496 -31.578 -19.75 1 98.5 61 GLY A N 1
ATOM 439 C CA . GLY A 1 61 ? 3.27 -32.344 -19.734 1 98.5 61 GLY A CA 1
ATOM 440 C C . GLY A 1 61 ? 2.023 -31.5 -19.578 1 98.5 61 GLY A C 1
ATOM 441 O O . GLY A 1 61 ? 0.914 -32.031 -19.469 1 98.5 61 GLY A O 1
ATOM 442 N N . GLY A 1 62 ? 2.166 -30.203 -19.594 1 98.56 62 GLY A N 1
ATOM 443 C CA . GLY A 1 62 ? 1.026 -29.312 -19.453 1 98.56 62 GLY A CA 1
ATOM 444 C C . GLY A 1 62 ? 0.535 -28.766 -20.781 1 98.56 62 GLY A C 1
ATOM 445 O O . GLY A 1 62 ? 1.147 -29 -21.812 1 98.56 62 GLY A O 1
ATOM 446 N N . GLN A 1 63 ? -0.597 -28.188 -20.75 1 98.69 63 GLN A N 1
ATOM 447 C CA . GLN A 1 63 ? -1.051 -27.312 -21.828 1 98.69 63 GLN A CA 1
ATOM 448 C C . GLN A 1 63 ? -0.717 -25.859 -21.516 1 98.69 63 GLN A C 1
ATOM 450 O O . GLN A 1 63 ? -0.644 -25.469 -20.344 1 98.69 63 GLN A O 1
ATOM 455 N N . VAL A 1 64 ? -0.461 -25.125 -22.562 1 98.81 64 VAL A N 1
ATOM 456 C CA . VAL A 1 64 ? 0.035 -23.781 -22.281 1 98.81 64 VAL A CA 1
ATOM 457 C C . VAL A 1 64 ? -0.579 -22.781 -23.25 1 98.81 64 VAL A C 1
ATOM 459 O O . VAL A 1 64 ? -0.871 -23.125 -24.406 1 98.81 64 VAL A O 1
ATOM 462 N N . LEU A 1 65 ? -0.926 -21.594 -22.828 1 98.81 65 LEU A N 1
ATOM 463 C CA . LEU A 1 65 ? -1.325 -20.406 -23.594 1 98.81 65 LEU A CA 1
ATOM 464 C C . LEU A 1 65 ? -0.435 -19.219 -23.25 1 98.81 65 LEU A C 1
ATOM 466 O O . LEU A 1 65 ? -0.627 -18.578 -22.219 1 98.81 65 LEU A O 1
ATOM 470 N N . PRO A 1 66 ? 0.634 -19.031 -24.047 1 98.75 66 PRO A N 1
ATOM 471 C CA . PRO A 1 66 ? 1.478 -17.844 -23.812 1 98.75 66 PRO A CA 1
ATOM 472 C C . PRO A 1 66 ? 0.827 -16.562 -24.297 1 98.75 66 PRO A C 1
ATOM 474 O O . PRO A 1 66 ? 0.391 -16.469 -25.453 1 98.75 66 PRO A O 1
ATOM 477 N N . LEU A 1 67 ? 0.688 -15.547 -23.438 1 98.81 67 LEU A N 1
ATOM 478 C CA . LEU A 1 67 ? 0.069 -14.273 -23.766 1 98.81 67 LEU A CA 1
ATOM 479 C C . LEU A 1 67 ? 0.98 -13.109 -23.391 1 98.81 67 LEU A C 1
ATOM 481 O O . LEU A 1 67 ? 1.495 -13.062 -22.266 1 98.81 67 LEU A O 1
ATOM 485 N N . ALA A 1 68 ? 1.24 -12.242 -24.328 1 98.25 68 ALA A N 1
ATOM 486 C CA . ALA A 1 68 ? 1.947 -11 -24.031 1 98.25 68 ALA A CA 1
ATOM 487 C C . ALA A 1 68 ? 1.05 -10.023 -23.266 1 98.25 68 ALA A C 1
ATOM 489 O O . ALA A 1 68 ? 0.129 -9.438 -23.844 1 98.25 68 ALA A O 1
ATOM 490 N N . VAL A 1 69 ? 1.34 -9.844 -21.984 1 98.62 69 VAL A N 1
ATOM 491 C CA . VAL A 1 69 ? 0.486 -9.031 -21.125 1 98.62 69 VAL A CA 1
ATOM 492 C C . VAL A 1 69 ? 1.343 -8.062 -20.312 1 98.62 69 VAL A C 1
ATOM 494 O O . VAL A 1 69 ? 2.314 -8.469 -19.672 1 98.62 69 VAL A O 1
ATOM 497 N N . ASP A 1 70 ? 1.077 -6.816 -20.406 1 98.5 70 ASP A N 1
ATOM 498 C CA . ASP A 1 70 ? 1.49 -5.84 -19.406 1 98.5 70 ASP A CA 1
ATOM 499 C C . ASP A 1 70 ? 0.425 -5.68 -18.328 1 98.5 70 ASP A C 1
ATOM 501 O O . ASP A 1 70 ? -0.639 -5.109 -18.578 1 98.5 70 ASP A O 1
ATOM 505 N N . VAL A 1 71 ? 0.765 -6.176 -17.109 1 98.69 71 VAL A N 1
ATOM 506 C CA . VAL A 1 71 ? -0.245 -6.219 -16.047 1 98.69 71 VAL A CA 1
ATOM 507 C C . VAL A 1 71 ? -0.649 -4.797 -15.664 1 98.69 71 VAL A C 1
ATOM 509 O O . VAL A 1 71 ? -1.655 -4.598 -14.984 1 98.69 71 VAL A O 1
ATOM 512 N N . ARG A 1 72 ? 0.107 -3.811 -16.094 1 98.19 72 ARG A N 1
ATOM 513 C CA . ARG A 1 72 ? -0.237 -2.416 -15.836 1 98.19 72 ARG A CA 1
ATOM 514 C C . ARG A 1 72 ? -1.406 -1.967 -16.703 1 98.19 72 ARG A C 1
ATOM 516 O O . ARG A 1 72 ? -2.025 -0.936 -16.438 1 98.19 72 ARG A O 1
ATOM 523 N N . ASP A 1 73 ? -1.653 -2.711 -17.766 1 98.5 73 ASP A N 1
ATOM 524 C CA . ASP A 1 73 ? -2.689 -2.373 -18.734 1 98.5 73 ASP A CA 1
ATOM 525 C C . ASP A 1 73 ? -3.965 -3.17 -18.469 1 98.5 73 ASP A C 1
ATOM 527 O O . ASP A 1 73 ? -4.039 -4.355 -18.797 1 98.5 73 ASP A O 1
ATOM 531 N N . GLU A 1 74 ? -4.953 -2.473 -18.031 1 98 74 GLU A N 1
ATOM 532 C CA . GLU A 1 74 ? -6.219 -3.1 -17.656 1 98 74 GLU A CA 1
ATOM 533 C C . GLU A 1 74 ? -6.828 -3.844 -18.844 1 98 74 GLU A C 1
ATOM 535 O O . GLU A 1 74 ? -7.359 -4.945 -18.688 1 98 74 GLU A O 1
ATOM 540 N N . GLY A 1 75 ? -6.852 -3.209 -19.984 1 98.56 75 GLY A N 1
ATOM 541 C CA . GLY A 1 75 ? -7.398 -3.834 -21.172 1 98.56 75 GLY A CA 1
ATOM 542 C C . GLY A 1 75 ? -6.691 -5.125 -21.547 1 98.56 75 GLY A C 1
ATOM 543 O O . GLY A 1 75 ? -7.34 -6.113 -21.906 1 98.56 75 GLY A O 1
ATOM 544 N N . GLN A 1 76 ? -5.379 -5.184 -21.469 1 98.81 76 GLN A N 1
ATOM 545 C CA . GLN A 1 76 ? -4.613 -6.387 -21.781 1 98.81 76 GLN A CA 1
ATOM 546 C C . GLN A 1 76 ? -4.906 -7.5 -20.781 1 98.81 76 GLN A C 1
ATOM 548 O O . GLN A 1 76 ? -5.016 -8.664 -21.156 1 98.81 76 GLN A O 1
ATOM 553 N N . VAL A 1 77 ? -5.047 -7.152 -19.516 1 98.88 77 VAL A N 1
ATOM 554 C CA . VAL A 1 77 ? -5.348 -8.133 -18.469 1 98.88 77 VAL A CA 1
ATOM 555 C C . VAL A 1 77 ? -6.707 -8.773 -18.75 1 98.88 77 VAL A C 1
ATOM 557 O O . VAL A 1 77 ? -6.832 -10 -18.75 1 98.88 77 VAL A O 1
ATOM 560 N N . ARG A 1 78 ? -7.691 -7.961 -19.031 1 98.69 78 ARG A N 1
ATOM 561 C CA . ARG A 1 78 ? -9.031 -8.469 -19.297 1 98.69 78 ARG A CA 1
ATOM 562 C C . ARG A 1 78 ? -9.039 -9.359 -20.531 1 98.69 78 ARG A C 1
ATOM 564 O O . ARG A 1 78 ? -9.656 -10.43 -20.531 1 98.69 78 ARG A O 1
ATOM 571 N N . ALA A 1 79 ? -8.391 -8.883 -21.562 1 98.88 79 ALA A N 1
ATOM 572 C CA . ALA A 1 79 ? -8.336 -9.648 -22.797 1 98.88 79 ALA A CA 1
ATOM 573 C C . ALA A 1 79 ? -7.645 -10.992 -22.578 1 98.88 79 ALA A C 1
ATOM 575 O O . ALA A 1 79 ? -8.055 -12.008 -23.156 1 98.88 79 ALA A O 1
ATOM 576 N N . ALA A 1 80 ? -6.602 -11 -21.797 1 98.94 80 ALA A N 1
ATOM 577 C CA . ALA A 1 80 ? -5.871 -12.227 -21.5 1 98.94 80 ALA A CA 1
ATOM 578 C C . ALA A 1 80 ? -6.754 -13.227 -20.75 1 98.94 80 ALA A C 1
ATOM 580 O O . ALA A 1 80 ? -6.73 -14.422 -21.031 1 98.94 80 ALA A O 1
ATOM 581 N N . VAL A 1 81 ? -7.496 -12.75 -19.797 1 98.94 81 VAL A N 1
ATOM 582 C CA . VAL A 1 81 ? -8.398 -13.602 -19.016 1 98.94 81 VAL A CA 1
ATOM 583 C C . VAL A 1 81 ? -9.469 -14.188 -19.938 1 98.94 81 VAL A C 1
ATOM 585 O O . VAL A 1 81 ? -9.773 -15.375 -19.875 1 98.94 81 VAL A O 1
ATOM 588 N N . GLU A 1 82 ? -9.961 -13.359 -20.812 1 98.81 82 GLU A N 1
ATOM 589 C CA . GLU A 1 82 ? -10.969 -13.828 -21.766 1 98.81 82 GLU A CA 1
ATOM 590 C C . GLU A 1 82 ? -10.406 -14.906 -22.688 1 98.81 82 GLU A C 1
ATOM 592 O O . GLU A 1 82 ? -11.07 -15.906 -22.969 1 98.81 82 GLU A O 1
ATOM 597 N N . GLN A 1 83 ? -9.227 -14.719 -23.172 1 98.88 83 GLN A N 1
ATOM 598 C CA . GLN A 1 83 ? -8.578 -15.711 -24.031 1 98.88 83 GLN A CA 1
ATOM 599 C C . GLN A 1 83 ? -8.359 -17.031 -23.281 1 98.88 83 GLN A C 1
ATOM 601 O O . GLN A 1 83 ? -8.523 -18.109 -23.844 1 98.88 83 GLN A O 1
ATOM 606 N N . ALA A 1 84 ? -7.973 -16.891 -22.016 1 98.88 84 ALA A N 1
ATOM 607 C CA . ALA A 1 84 ? -7.789 -18.078 -21.188 1 98.88 84 ALA A CA 1
ATOM 608 C C . ALA A 1 84 ? -9.094 -18.859 -21.047 1 98.88 84 ALA A C 1
ATOM 610 O O . ALA A 1 84 ? -9.109 -20.078 -21.172 1 98.88 84 ALA A O 1
ATOM 611 N N . VAL A 1 85 ? -10.156 -18.141 -20.797 1 98.81 85 VAL A N 1
ATOM 612 C CA . VAL A 1 85 ? -11.461 -18.75 -20.594 1 98.81 85 VAL A CA 1
ATOM 613 C C . VAL A 1 85 ? -11.945 -19.375 -21.906 1 98.81 85 VAL A C 1
ATOM 615 O O . VAL A 1 85 ? -12.492 -20.484 -21.906 1 98.81 85 VAL A O 1
ATOM 618 N N . ASP A 1 86 ? -11.727 -18.672 -22.984 1 98.75 86 ASP A N 1
ATOM 619 C CA . ASP A 1 86 ? -12.117 -19.203 -24.281 1 98.75 86 ASP A CA 1
ATOM 620 C C . ASP A 1 86 ? -11.367 -20.5 -24.609 1 98.75 86 ASP A C 1
ATOM 622 O O . ASP A 1 86 ? -11.953 -21.438 -25.141 1 98.75 86 ASP A O 1
ATOM 626 N N . ARG A 1 87 ? -10.109 -20.531 -24.234 1 98.75 87 ARG A N 1
ATOM 627 C CA . ARG A 1 87 ? -9.25 -21.656 -24.578 1 98.75 87 ARG A CA 1
ATOM 628 C C . ARG A 1 87 ? -9.484 -22.844 -23.641 1 98.75 87 ARG A C 1
ATOM 630 O O . ARG A 1 87 ? -9.508 -24 -24.078 1 98.75 87 ARG A O 1
ATOM 637 N N . PHE A 1 88 ? -9.602 -22.531 -22.375 1 98.69 88 PHE A N 1
ATOM 638 C CA . PHE A 1 88 ? -9.516 -23.609 -21.391 1 98.69 88 PHE A CA 1
ATOM 639 C C . PHE A 1 88 ? -10.836 -23.766 -20.641 1 98.69 88 PHE A C 1
ATOM 641 O O . PHE A 1 88 ? -11.008 -24.703 -19.859 1 98.69 88 PHE A O 1
ATOM 648 N N . GLY A 1 89 ? -11.789 -22.844 -20.797 1 98.5 89 GLY A N 1
ATOM 649 C CA . GLY A 1 89 ? -13.133 -22.984 -20.25 1 98.5 89 GLY A CA 1
ATOM 650 C C . GLY A 1 89 ? -13.289 -22.328 -18.891 1 98.5 89 GLY A C 1
ATOM 651 O O . GLY A 1 89 ? -14.391 -22.281 -18.328 1 98.5 89 GLY A O 1
ATOM 652 N N . GLY A 1 90 ? -12.234 -21.828 -18.328 1 98.56 90 GLY A N 1
ATOM 653 C CA . GLY A 1 90 ? -12.289 -21.203 -17.016 1 98.56 90 GLY A CA 1
ATOM 654 C C . GLY A 1 90 ? -10.914 -20.969 -16.406 1 98.56 90 GLY A C 1
ATOM 655 O O . GLY A 1 90 ? -9.891 -21.188 -17.062 1 98.56 90 GLY A O 1
ATOM 656 N N . ILE A 1 91 ? -10.93 -20.453 -15.234 1 98.94 91 ILE A N 1
ATOM 657 C CA . ILE A 1 91 ? -9.719 -20.25 -14.438 1 98.94 91 ILE A CA 1
ATOM 658 C C . ILE A 1 91 ? -9.922 -20.828 -13.039 1 98.94 91 ILE A C 1
ATOM 660 O O . ILE A 1 91 ? -10.93 -20.562 -12.383 1 98.94 91 ILE A O 1
ATOM 664 N N . ASP A 1 92 ? -8.953 -21.625 -12.586 1 98.94 92 ASP A N 1
ATOM 665 C CA . ASP A 1 92 ? -9.023 -22.25 -11.266 1 98.94 92 ASP A CA 1
ATOM 666 C C . ASP A 1 92 ? -8.078 -21.562 -10.281 1 98.94 92 ASP A C 1
ATOM 668 O O . ASP A 1 92 ? -8.344 -21.547 -9.078 1 98.94 92 ASP A O 1
ATOM 672 N N . VAL A 1 93 ? -6.961 -21.062 -10.797 1 98.94 93 VAL A N 1
ATOM 673 C CA . VAL A 1 93 ? -5.898 -20.531 -9.961 1 98.94 93 VAL A CA 1
ATOM 674 C C . VAL A 1 93 ? -5.324 -19.266 -10.594 1 98.94 93 VAL A C 1
ATOM 676 O O . VAL A 1 93 ? -5.059 -19.234 -11.797 1 98.94 93 VAL A O 1
ATOM 679 N N . LEU A 1 94 ? -5.223 -18.234 -9.859 1 99 94 LEU A N 1
ATOM 680 C CA . LEU A 1 94 ? -4.445 -17.047 -10.211 1 99 94 LEU A CA 1
ATOM 681 C C . LEU A 1 94 ? -3.174 -16.969 -9.367 1 99 94 LEU A C 1
ATOM 683 O O . LEU A 1 94 ? -3.227 -17.062 -8.141 1 99 94 LEU A O 1
ATOM 687 N N . VAL A 1 95 ? -2.014 -16.859 -10 1 99 95 VAL A N 1
ATOM 688 C CA . VAL A 1 95 ? -0.754 -16.594 -9.312 1 99 95 VAL A CA 1
ATOM 689 C C . VAL A 1 95 ? -0.249 -15.203 -9.68 1 99 95 VAL A C 1
ATOM 691 O O . VAL A 1 95 ? 0.174 -14.961 -10.812 1 99 95 VAL A O 1
ATOM 694 N N . ASN A 1 96 ? -0.321 -14.289 -8.734 1 98.94 96 ASN A N 1
ATOM 695 C CA . ASN A 1 96 ? 0.274 -12.961 -8.867 1 98.94 96 ASN A CA 1
ATOM 696 C C . ASN A 1 96 ? 1.771 -12.984 -8.57 1 98.94 96 ASN A C 1
ATOM 698 O O . ASN A 1 96 ? 2.186 -12.875 -7.418 1 98.94 96 ASN A O 1
ATOM 702 N N . ASN A 1 97 ? 2.557 -13.062 -9.633 1 98.75 97 ASN A N 1
ATOM 703 C CA . ASN A 1 97 ? 4 -13.234 -9.523 1 98.75 97 ASN A CA 1
ATOM 704 C C . ASN A 1 97 ? 4.754 -12.062 -10.141 1 98.75 97 ASN A C 1
ATOM 706 O O . ASN A 1 97 ? 5.867 -11.742 -9.727 1 98.75 97 ASN A O 1
ATOM 710 N N . ALA A 1 98 ? 4.141 -11.406 -11.188 1 98.06 98 ALA A N 1
ATOM 711 C CA . ALA A 1 98 ? 4.801 -10.273 -11.82 1 98.06 98 ALA A CA 1
ATOM 712 C C . ALA A 1 98 ? 5.234 -9.242 -10.781 1 98.06 98 ALA A C 1
ATOM 714 O O . ALA A 1 98 ? 4.48 -8.922 -9.859 1 98.06 98 ALA A O 1
ATOM 715 N N . SER A 1 99 ? 6.484 -8.812 -10.906 1 96.5 99 SER A N 1
ATOM 716 C CA . SER A 1 99 ? 6.984 -7.891 -9.898 1 96.5 99 SER A CA 1
ATOM 717 C C . SER A 1 99 ? 8.078 -6.988 -10.461 1 96.5 99 SER A C 1
ATOM 719 O O . SER A 1 99 ? 8.773 -7.363 -11.406 1 96.5 99 SER A O 1
ATOM 721 N N . ALA A 1 100 ? 8.148 -5.84 -9.977 1 95.31 100 ALA A N 1
ATOM 722 C CA . ALA A 1 100 ? 9.242 -4.891 -10.156 1 95.31 100 ALA A CA 1
ATOM 723 C C . ALA A 1 100 ? 9.891 -4.531 -8.82 1 95.31 100 ALA A C 1
ATOM 725 O O . ALA A 1 100 ? 9.242 -4.598 -7.777 1 95.31 100 ALA A O 1
ATOM 726 N N . ILE A 1 101 ? 11.211 -4.207 -8.891 1 94.94 101 ILE A N 1
ATOM 727 C CA . ILE A 1 101 ? 11.922 -3.926 -7.652 1 94.94 101 ILE A CA 1
ATOM 728 C C . ILE A 1 101 ? 12.828 -2.713 -7.84 1 94.94 101 ILE A C 1
ATOM 730 O O . ILE A 1 101 ? 13.461 -2.561 -8.891 1 94.94 101 ILE A O 1
ATOM 734 N N . HIS A 1 102 ? 12.82 -1.812 -6.906 1 94.69 102 HIS A N 1
ATOM 735 C CA . HIS A 1 102 ? 13.742 -0.711 -6.668 1 94.69 102 HIS A CA 1
ATOM 736 C C . HIS A 1 102 ? 13.953 -0.478 -5.176 1 94.69 102 HIS A C 1
ATOM 738 O O . HIS A 1 102 ? 13.234 0.319 -4.562 1 94.69 102 HIS A O 1
ATOM 744 N N . PRO A 1 103 ? 14.914 -1.19 -4.578 1 93.5 103 PRO A N 1
ATOM 745 C CA . PRO A 1 103 ? 15.062 -1.187 -3.119 1 93.5 103 PRO A CA 1
ATOM 746 C C . PRO A 1 103 ? 15.906 -0.023 -2.613 1 93.5 103 PRO A C 1
ATOM 748 O O . PRO A 1 103 ? 17.031 -0.232 -2.131 1 93.5 103 PRO A O 1
ATOM 751 N N . GLN A 1 104 ? 15.383 1.221 -2.664 1 96.56 104 GLN A N 1
ATOM 752 C CA . GLN A 1 104 ? 16.047 2.439 -2.211 1 96.56 104 GLN A CA 1
ATOM 753 C C . GLN A 1 104 ? 15.18 3.203 -1.218 1 96.56 104 GLN A C 1
ATOM 755 O O . GLN A 1 104 ? 13.984 2.932 -1.097 1 96.56 104 GLN A O 1
ATOM 760 N N . GLY A 1 105 ? 15.82 4.105 -0.434 1 98 105 GLY A N 1
ATOM 761 C CA . GLY A 1 105 ? 15.094 4.996 0.45 1 98 105 GLY A CA 1
ATOM 762 C C . GLY A 1 105 ? 14.227 6 -0.293 1 98 105 GLY A C 1
ATOM 763 O O . GLY A 1 105 ? 14.18 5.992 -1.524 1 98 105 GLY A O 1
ATOM 764 N N . VAL A 1 106 ? 13.594 6.879 0.501 1 98.62 106 VAL A N 1
ATOM 765 C CA . VAL A 1 106 ? 12.609 7.809 -0.038 1 98.62 106 VAL A CA 1
ATOM 766 C C . VAL A 1 106 ? 13.273 8.742 -1.049 1 98.62 106 VAL A C 1
ATOM 768 O O . VAL A 1 106 ? 12.789 8.898 -2.172 1 98.62 106 VAL A O 1
ATOM 771 N N . LEU A 1 107 ? 14.383 9.312 -0.695 1 98.56 107 LEU A N 1
ATOM 772 C CA . LEU A 1 107 ? 15.031 10.297 -1.56 1 98.56 107 LEU A CA 1
ATOM 773 C C . LEU A 1 107 ? 15.719 9.617 -2.738 1 98.56 107 LEU A C 1
ATOM 775 O O . LEU A 1 107 ? 15.953 10.242 -3.771 1 98.56 107 LEU A O 1
ATOM 779 N N . GLY A 1 108 ? 16 8.352 -2.611 1 98.19 108 GLY A N 1
ATOM 780 C CA . GLY A 1 108 ? 16.656 7.594 -3.666 1 98.19 108 GLY A CA 1
ATOM 781 C C . GLY A 1 108 ? 15.68 6.922 -4.613 1 98.19 108 GLY A C 1
ATOM 782 O O . GLY A 1 108 ? 16.078 6.176 -5.508 1 98.19 108 GLY A O 1
ATOM 783 N N . THR A 1 109 ? 14.391 7.172 -4.484 1 98.38 109 THR A N 1
ATOM 784 C CA . THR A 1 109 ? 13.367 6.535 -5.305 1 98.38 109 THR A CA 1
ATOM 785 C C . THR A 1 109 ? 12.656 7.566 -6.172 1 98.38 109 THR A C 1
ATOM 787 O O . THR A 1 109 ? 11.695 8.203 -5.73 1 98.38 109 THR A O 1
ATOM 790 N N . PRO A 1 110 ? 13.148 7.668 -7.457 1 98.19 110 PRO A N 1
ATOM 791 C CA . PRO A 1 110 ? 12.367 8.531 -8.352 1 98.19 110 PRO A CA 1
ATOM 792 C C . PRO A 1 110 ? 10.914 8.094 -8.461 1 98.19 110 PRO A C 1
ATOM 794 O O . PRO A 1 110 ? 10.617 6.891 -8.438 1 98.19 110 PRO A O 1
ATOM 797 N N . LEU A 1 111 ? 10 9.047 -8.672 1 98.31 111 LEU A N 1
ATOM 798 C CA . LEU A 1 111 ? 8.578 8.727 -8.719 1 98.31 111 LEU A CA 1
ATOM 799 C C . LEU A 1 111 ? 8.281 7.734 -9.828 1 98.31 111 LEU A C 1
ATOM 801 O O . LEU A 1 111 ? 7.379 6.902 -9.703 1 98.31 111 LEU A O 1
ATOM 805 N N . LYS A 1 112 ? 9.031 7.82 -10.891 1 98.38 112 LYS A N 1
ATOM 806 C CA . LYS A 1 112 ? 8.836 6.863 -11.977 1 98.38 112 LYS A CA 1
ATOM 807 C C . LYS A 1 112 ? 9.07 5.434 -11.5 1 98.38 112 LYS A C 1
ATOM 809 O O . LYS A 1 112 ? 8.383 4.508 -11.922 1 98.38 112 LYS A O 1
ATOM 814 N N . ARG A 1 113 ? 10.07 5.215 -10.664 1 98.19 113 ARG A N 1
ATOM 815 C CA . ARG A 1 113 ? 10.352 3.898 -10.102 1 98.19 113 ARG A CA 1
ATOM 816 C C . ARG A 1 113 ? 9.289 3.504 -9.078 1 98.19 113 ARG A C 1
ATOM 818 O O . ARG A 1 113 ? 8.875 2.344 -9.016 1 98.19 113 ARG A O 1
ATOM 825 N N . TYR A 1 114 ? 8.906 4.496 -8.266 1 98.75 114 TYR A N 1
ATOM 826 C CA . TYR A 1 114 ? 7.777 4.27 -7.371 1 98.75 114 TYR A CA 1
ATOM 827 C C . TYR A 1 114 ? 6.57 3.756 -8.141 1 98.75 114 TYR A C 1
ATOM 829 O O . TYR A 1 114 ? 5.988 2.729 -7.785 1 98.75 114 TYR A O 1
ATOM 837 N N . ASP A 1 115 ? 6.211 4.496 -9.195 1 98.81 115 ASP A N 1
ATOM 838 C CA . ASP A 1 115 ? 5.051 4.168 -10.016 1 98.81 115 ASP A CA 1
ATOM 839 C C . ASP A 1 115 ? 5.184 2.77 -10.617 1 98.81 115 ASP A C 1
ATOM 841 O O . ASP A 1 115 ? 4.219 2.002 -10.641 1 98.81 115 ASP A O 1
ATOM 845 N N . LEU A 1 116 ? 6.32 2.49 -11.109 1 98.5 116 LEU A N 1
ATOM 846 C CA . LEU A 1 116 ? 6.535 1.183 -11.719 1 98.5 116 LEU A CA 1
ATOM 847 C C . LEU A 1 116 ? 6.27 0.064 -10.719 1 98.5 116 LEU A C 1
ATOM 849 O O . LEU A 1 116 ? 5.547 -0.887 -11.023 1 98.5 116 LEU A O 1
ATOM 853 N N . MET A 1 117 ? 6.781 0.14 -9.508 1 98.5 117 MET A N 1
ATOM 854 C CA . MET A 1 117 ? 6.598 -0.888 -8.484 1 98.5 117 MET A CA 1
ATOM 855 C C . MET A 1 117 ? 5.129 -1 -8.086 1 98.5 117 MET A C 1
ATOM 857 O O . MET A 1 117 ? 4.586 -2.104 -8.008 1 98.5 117 MET A O 1
ATOM 861 N N . MET A 1 118 ? 4.527 0.14 -7.891 1 98.88 118 MET A N 1
ATOM 862 C CA . MET A 1 118 ? 3.129 0.104 -7.477 1 98.88 118 MET A CA 1
ATOM 863 C C . MET A 1 118 ? 2.244 -0.435 -8.594 1 98.88 118 MET A C 1
ATOM 865 O O . MET A 1 118 ? 1.335 -1.228 -8.344 1 98.88 118 MET A O 1
ATOM 869 N N . ASP A 1 119 ? 2.514 -0.046 -9.805 1 98.69 119 ASP A N 1
ATOM 870 C CA . ASP A 1 119 ? 1.688 -0.417 -10.953 1 98.69 119 ASP A CA 1
ATOM 871 C C . ASP A 1 119 ? 1.798 -1.91 -11.25 1 98.69 119 ASP A C 1
ATOM 873 O O . ASP A 1 119 ? 0.812 -2.549 -11.625 1 98.69 119 ASP A O 1
ATOM 877 N N . VAL A 1 120 ? 2.967 -2.443 -11.102 1 98.69 120 VAL A N 1
ATOM 878 C CA . VAL A 1 120 ? 3.18 -3.846 -11.445 1 98.69 120 VAL A CA 1
ATOM 879 C C . VAL A 1 120 ? 2.789 -4.734 -10.266 1 98.69 120 VAL A C 1
ATOM 881 O O . VAL A 1 120 ? 1.993 -5.664 -10.414 1 98.69 120 VAL A O 1
ATOM 884 N N . ASN A 1 121 ? 3.316 -4.402 -9.047 1 98.75 121 ASN A N 1
ATOM 885 C CA . ASN A 1 121 ? 3.191 -5.309 -7.914 1 98.75 121 ASN A CA 1
ATOM 886 C C . ASN A 1 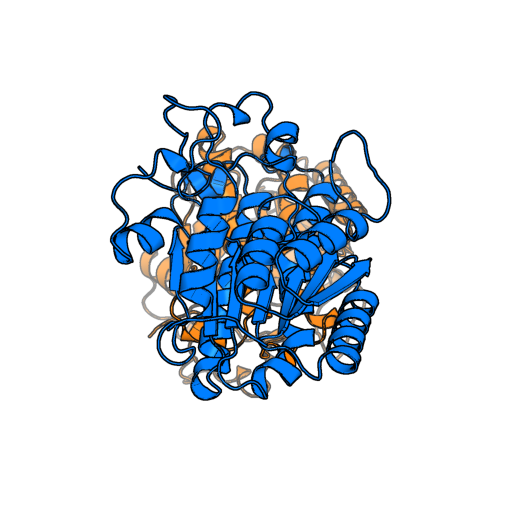121 ? 1.781 -5.285 -7.328 1 98.75 121 ASN A C 1
ATOM 888 O O . ASN A 1 121 ? 1.102 -6.312 -7.293 1 98.75 121 ASN A O 1
ATOM 892 N N . VAL A 1 122 ? 1.333 -4.09 -6.973 1 98.81 122 VAL A N 1
ATOM 893 C CA . VAL A 1 122 ? 0.09 -4.016 -6.211 1 98.81 122 VAL A CA 1
ATOM 894 C C . VAL A 1 122 ? -1.091 -3.848 -7.164 1 98.81 122 VAL A C 1
ATOM 896 O O . VAL A 1 122 ? -2.027 -4.648 -7.152 1 98.81 122 VAL A O 1
ATOM 899 N N . ARG A 1 123 ? -1.052 -2.818 -8 1 98.88 123 ARG A N 1
ATOM 900 C CA . ARG A 1 123 ? -2.158 -2.543 -8.914 1 98.88 123 ARG A CA 1
ATOM 901 C C . ARG A 1 123 ? -2.355 -3.691 -9.898 1 98.88 123 ARG A C 1
ATOM 903 O O . ARG A 1 123 ? -3.49 -4.047 -10.219 1 98.88 123 ARG A O 1
ATOM 910 N N . GLY A 1 124 ? -1.231 -4.188 -10.43 1 98.88 124 GLY A N 1
ATOM 911 C CA . GLY A 1 124 ? -1.314 -5.348 -11.305 1 98.88 124 GLY A CA 1
ATOM 912 C C . GLY A 1 124 ? -1.989 -6.539 -10.656 1 98.88 124 GLY A C 1
ATOM 913 O O . GLY A 1 124 ? -2.834 -7.191 -11.273 1 98.88 124 GLY A O 1
ATOM 914 N N . SER A 1 125 ? -1.634 -6.832 -9.398 1 98.88 125 SER A N 1
ATOM 915 C CA . SER A 1 125 ? -2.264 -7.918 -8.656 1 98.88 125 SER A CA 1
ATOM 916 C C . SER A 1 125 ? -3.758 -7.668 -8.469 1 98.88 125 SER A C 1
ATOM 918 O O . SER A 1 125 ? -4.562 -8.594 -8.578 1 98.88 12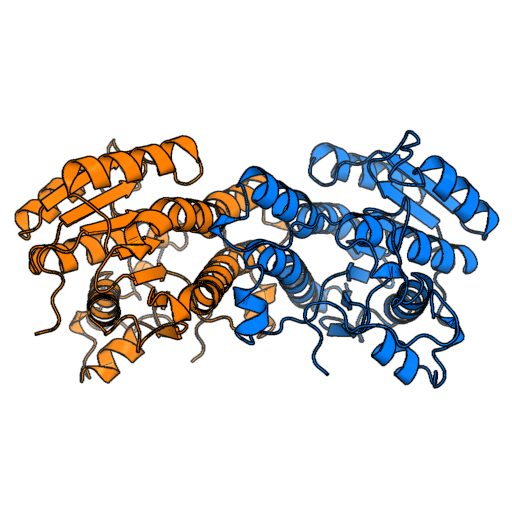5 SER A O 1
ATOM 920 N N . PHE A 1 126 ? -4.133 -6.449 -8.172 1 98.94 126 PHE A N 1
ATOM 921 C CA . PHE A 1 126 ? -5.539 -6.094 -8.008 1 98.94 126 PHE A CA 1
ATOM 922 C C . PHE A 1 126 ? -6.305 -6.316 -9.305 1 98.94 126 PHE A C 1
ATOM 924 O O . PHE A 1 126 ? -7.375 -6.934 -9.305 1 98.94 126 PHE A O 1
ATOM 931 N N . ALA A 1 127 ? -5.73 -5.789 -10.422 1 98.94 127 ALA A N 1
ATOM 932 C CA . ALA A 1 127 ? -6.379 -5.883 -11.734 1 98.94 127 ALA A CA 1
ATOM 933 C C . ALA A 1 127 ? -6.57 -7.336 -12.148 1 98.94 127 ALA A C 1
ATOM 935 O O . ALA A 1 127 ? -7.641 -7.719 -12.617 1 98.94 127 ALA A O 1
ATOM 936 N N . CYS A 1 128 ? -5.543 -8.133 -11.945 1 98.94 128 CYS A N 1
ATOM 937 C CA . CYS A 1 128 ? -5.625 -9.547 -12.312 1 98.94 128 CYS A CA 1
ATOM 938 C C . CYS A 1 128 ? -6.625 -10.281 -11.43 1 98.94 128 CYS A C 1
ATOM 940 O O . CYS A 1 128 ? -7.398 -11.102 -11.914 1 98.94 128 CYS A O 1
ATOM 942 N N . THR A 1 129 ? -6.578 -9.977 -10.133 1 98.94 129 THR A N 1
ATOM 943 C CA . THR A 1 129 ? -7.531 -10.57 -9.203 1 98.94 129 THR A CA 1
ATOM 944 C C . THR A 1 129 ? -8.961 -10.242 -9.617 1 98.94 129 THR A C 1
ATOM 946 O O . THR A 1 129 ? -9.805 -11.133 -9.711 1 98.94 129 THR A O 1
ATOM 949 N N . GLN A 1 130 ? -9.195 -8.992 -9.891 1 98.81 130 GLN A N 1
ATOM 950 C CA . GLN A 1 130 ? -10.531 -8.547 -10.258 1 98.81 130 GLN A CA 1
ATOM 951 C C . GLN A 1 130 ? -11 -9.227 -11.547 1 98.81 130 GLN A C 1
ATOM 953 O O . GLN A 1 130 ? -12.156 -9.625 -11.656 1 98.81 130 GLN A O 1
ATOM 958 N N . ALA A 1 131 ? -10.133 -9.344 -12.5 1 98.88 131 ALA A N 1
ATOM 959 C CA . ALA A 1 131 ? -10.477 -9.914 -13.805 1 98.88 131 ALA A CA 1
ATOM 960 C C . ALA A 1 131 ? -10.727 -11.414 -13.695 1 98.88 131 ALA A C 1
ATOM 962 O O . ALA A 1 1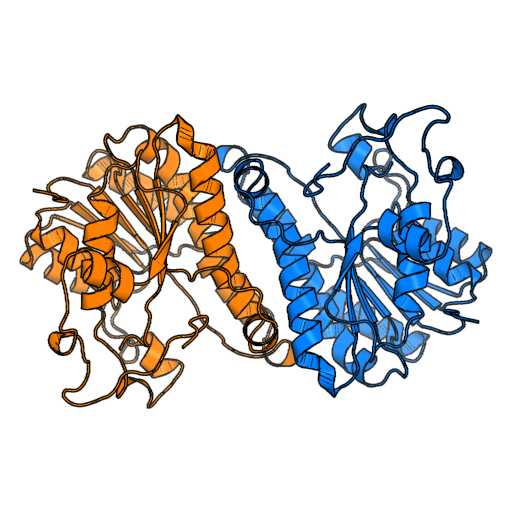31 ? -11.57 -11.961 -14.406 1 98.88 131 ALA A O 1
ATOM 963 N N . CYS A 1 132 ? -10.031 -12.109 -12.812 1 98.94 132 CYS A N 1
ATOM 964 C CA . CYS A 1 132 ? -10.109 -13.57 -12.719 1 98.94 132 CYS A CA 1
ATOM 965 C C . CYS A 1 132 ? -11.234 -14 -11.789 1 98.94 132 CYS A C 1
ATOM 967 O O . CYS A 1 132 ? -11.727 -15.125 -11.883 1 98.94 132 CYS A O 1
ATOM 969 N N . LEU A 1 133 ? -11.672 -13.125 -10.891 1 98.88 133 LEU A N 1
ATOM 970 C CA . LEU A 1 133 ? -12.57 -13.484 -9.797 1 98.88 133 LEU A CA 1
ATOM 971 C C . LEU A 1 133 ? -13.875 -14.062 -10.336 1 98.88 133 LEU A C 1
ATOM 973 O O . LEU A 1 133 ? -14.352 -15.086 -9.844 1 98.88 133 LEU A O 1
ATOM 977 N N . PRO A 1 134 ? -14.484 -13.453 -11.414 1 98.81 134 PRO A N 1
ATOM 978 C CA . PRO A 1 134 ? -15.742 -14.031 -11.898 1 98.81 134 PRO A CA 1
ATOM 979 C C . PRO A 1 134 ? -15.609 -15.492 -12.32 1 98.81 134 PRO A C 1
ATOM 981 O O . PRO A 1 134 ? -16.562 -16.266 -12.211 1 98.81 134 PRO A O 1
ATOM 984 N N . HIS A 1 135 ? -14.477 -15.914 -12.742 1 98.94 135 HIS A N 1
ATOM 985 C CA . HIS A 1 135 ? -14.227 -17.297 -13.164 1 98.94 135 HIS A CA 1
ATOM 986 C C . HIS A 1 135 ? -13.789 -18.156 -11.984 1 98.94 135 HIS A C 1
ATOM 988 O O . HIS A 1 135 ? -14.156 -19.328 -11.898 1 98.94 135 HIS A O 1
ATOM 994 N N . LEU A 1 136 ? -12.977 -17.562 -11.102 1 98.94 136 LEU A N 1
ATOM 995 C CA . LEU A 1 136 ? -12.578 -18.266 -9.883 1 98.94 136 LEU A CA 1
ATOM 996 C C . LEU A 1 136 ? -13.797 -18.656 -9.055 1 98.94 136 LEU A C 1
ATOM 998 O O . LEU A 1 136 ? -13.844 -19.75 -8.477 1 98.94 136 LEU A O 1
ATOM 1002 N N . LEU A 1 137 ? -14.773 -17.797 -9.047 1 98.81 137 LEU A N 1
ATOM 1003 C CA . LEU A 1 137 ? -15.977 -18.016 -8.258 1 98.81 137 LEU A CA 1
ATOM 1004 C C . LEU A 1 137 ? -16.766 -19.203 -8.789 1 98.81 137 LEU A C 1
ATOM 1006 O O . LEU A 1 137 ? -17.641 -19.734 -8.094 1 98.81 137 LEU A O 1
ATOM 1010 N N . LYS A 1 138 ? -16.469 -19.641 -10.023 1 98.62 138 LYS A N 1
ATOM 1011 C CA . LYS A 1 138 ? -17.156 -20.766 -10.641 1 98.62 138 LYS A CA 1
ATOM 1012 C C . LYS A 1 138 ? -16.328 -22.047 -10.516 1 98.62 138 LYS A C 1
ATOM 1014 O O . LYS A 1 138 ? -16.812 -23.141 -10.812 1 98.62 138 LYS A O 1
ATOM 1019 N N . ALA A 1 139 ? -15.133 -21.984 -10.078 1 98.5 139 ALA A N 1
ATOM 1020 C CA . ALA A 1 139 ? -14.219 -23.109 -10.016 1 98.5 139 ALA A CA 1
ATOM 1021 C C . ALA A 1 139 ? -14.477 -23.969 -8.773 1 98.5 139 ALA A C 1
ATOM 1023 O O . ALA A 1 139 ? -15.047 -23.484 -7.789 1 98.5 139 ALA A O 1
ATOM 1024 N N . ARG A 1 140 ? -14.109 -25.188 -8.758 1 96.31 140 ARG A N 1
ATOM 1025 C CA . ARG A 1 140 ? -14.367 -26.125 -7.668 1 96.31 140 ARG A CA 1
ATOM 1026 C C . ARG A 1 140 ? -13.445 -25.859 -6.484 1 96.31 140 ARG A C 1
ATOM 1028 O O . ARG A 1 140 ? -13.852 -25.984 -5.328 1 96.31 140 ARG A O 1
ATOM 1035 N N . ASN A 1 141 ? -12.227 -25.562 -6.648 1 98.38 141 ASN A N 1
ATOM 1036 C CA . ASN A 1 141 ? -11.211 -25.312 -5.633 1 98.38 141 ASN A CA 1
ATOM 1037 C C . ASN A 1 141 ? -10.328 -24.125 -5.992 1 98.38 141 ASN A C 1
ATOM 1039 O O . ASN A 1 141 ? -9.117 -24.266 -6.164 1 98.38 141 ASN A O 1
ATOM 1043 N N . PRO A 1 142 ? -10.961 -22.891 -6.039 1 98.88 142 PRO A N 1
ATOM 1044 C CA . PRO A 1 142 ? -10.273 -21.703 -6.562 1 98.88 142 PRO A CA 1
ATOM 1045 C C . PRO A 1 142 ? -9.219 -21.156 -5.602 1 98.88 142 PRO A C 1
ATOM 1047 O O . PRO A 1 142 ? -9.438 -21.141 -4.387 1 98.88 142 PRO A O 1
ATOM 1050 N N . HIS A 1 143 ? -8.047 -20.766 -6.152 1 98.94 143 HIS A N 1
ATOM 1051 C CA . HIS A 1 143 ? -6.945 -20.219 -5.375 1 98.94 143 HIS A CA 1
ATOM 1052 C C . HIS A 1 143 ? -6.391 -18.953 -6.027 1 98.94 143 HIS A C 1
ATOM 1054 O O . HIS A 1 143 ? -6.27 -18.891 -7.254 1 98.94 143 HIS A O 1
ATOM 1060 N N . ILE A 1 144 ? -6.102 -18.031 -5.207 1 99 144 ILE A N 1
ATOM 1061 C CA . ILE A 1 144 ? -5.211 -16.922 -5.547 1 99 144 ILE A CA 1
ATOM 1062 C C . ILE A 1 144 ? -3.939 -17 -4.707 1 99 144 ILE A C 1
ATOM 1064 O O . ILE A 1 144 ? -4.004 -17.172 -3.484 1 99 144 ILE A O 1
ATOM 1068 N N . LEU A 1 145 ? -2.814 -17.016 -5.336 1 99 145 LEU A N 1
ATOM 1069 C CA . LEU A 1 145 ? -1.522 -17 -4.66 1 99 145 LEU A CA 1
ATOM 1070 C C . LEU A 1 145 ? -0.713 -15.773 -5.062 1 99 145 LEU A C 1
ATOM 1072 O O . LEU A 1 145 ? -0.45 -15.562 -6.246 1 99 145 LEU A O 1
ATOM 1076 N N . SER A 1 146 ? -0.424 -14.93 -4.121 1 98.94 146 SER A N 1
ATOM 1077 C CA . SER A 1 146 ? 0.421 -13.766 -4.363 1 98.94 146 SER A CA 1
ATOM 1078 C C . SER A 1 146 ? 1.839 -13.992 -3.852 1 98.94 146 SER A C 1
ATOM 1080 O O . SER A 1 146 ? 2.031 -14.43 -2.711 1 98.94 146 SER A O 1
ATOM 1082 N N . LEU A 1 147 ? 2.836 -13.781 -4.695 1 98.88 147 LEU A N 1
ATOM 1083 C CA . LEU A 1 147 ? 4.227 -13.883 -4.273 1 98.88 147 LEU A CA 1
ATOM 1084 C C . LEU A 1 147 ? 4.668 -12.617 -3.539 1 98.88 147 LEU A C 1
ATOM 1086 O O . LEU A 1 147 ? 5.336 -11.766 -4.117 1 98.88 147 LEU A O 1
ATOM 1090 N N . SER A 1 148 ? 4.344 -12.516 -2.303 1 98.81 148 SER A N 1
ATOM 1091 C CA . SER A 1 148 ? 4.574 -11.383 -1.422 1 98.81 148 SER A CA 1
ATOM 1092 C C . SER A 1 148 ? 4.801 -11.828 0.017 1 98.81 148 SER A C 1
ATOM 1094 O O . SER A 1 148 ? 4.438 -12.945 0.387 1 98.81 148 SER A O 1
ATOM 1096 N N . PRO A 1 149 ? 5.445 -11.07 0.815 1 98.56 149 PRO A N 1
ATOM 1097 C CA . PRO A 1 149 ? 5.898 -11.5 2.141 1 98.56 149 PRO A CA 1
ATOM 1098 C C . PRO A 1 149 ? 4.812 -11.367 3.207 1 98.56 149 PRO A C 1
ATOM 1100 O O . PRO A 1 149 ? 3.826 -10.648 3.004 1 98.56 149 PRO A O 1
ATOM 1103 N N . PRO A 1 150 ? 5.074 -12.094 4.344 1 97.75 150 PRO A N 1
ATOM 1104 C CA . PRO A 1 150 ? 4.289 -11.742 5.527 1 97.75 150 PRO A CA 1
ATOM 1105 C C . PRO A 1 150 ? 4.492 -10.289 5.957 1 97.75 150 PRO A C 1
ATOM 1107 O O . PRO A 1 150 ? 5.594 -9.758 5.832 1 97.75 150 PRO A O 1
ATOM 1110 N N . ILE A 1 151 ? 3.461 -9.656 6.422 1 97.06 151 ILE A N 1
ATOM 1111 C CA . ILE A 1 151 ? 3.566 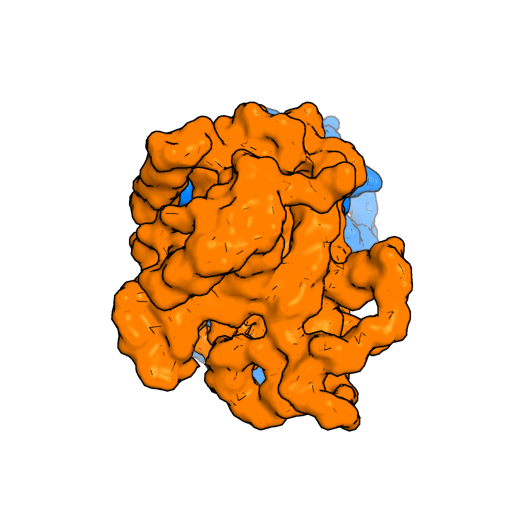-8.273 6.863 1 97.06 151 ILE A CA 1
ATOM 1112 C C . ILE A 1 151 ? 4.297 -8.211 8.203 1 97.06 151 ILE A C 1
ATOM 1114 O O . ILE A 1 151 ? 3.842 -8.789 9.195 1 97.06 151 ILE A O 1
ATOM 1118 N N . ASN A 1 152 ? 5.414 -7.719 8.195 1 94.31 152 ASN A N 1
ATOM 1119 C CA . ASN A 1 152 ? 6.277 -7.473 9.344 1 94.31 152 ASN A CA 1
ATOM 1120 C C . ASN A 1 152 ? 6.426 -5.98 9.625 1 94.31 152 ASN A C 1
ATOM 1122 O O . ASN A 1 152 ? 7.105 -5.27 8.883 1 94.31 152 ASN A O 1
ATOM 1126 N N . LEU A 1 153 ? 5.871 -5.469 10.773 1 94.81 153 LEU A N 1
ATOM 1127 C CA . LEU A 1 153 ? 5.793 -4.027 11 1 94.81 153 LEU A CA 1
ATOM 1128 C C . LEU A 1 153 ? 7 -3.537 11.797 1 94.81 153 LEU A C 1
ATOM 1130 O O . LEU A 1 153 ? 7 -2.416 12.305 1 94.81 153 LEU A O 1
ATOM 1134 N N . ARG A 1 154 ? 7.98 -4.426 11.898 1 94.81 154 ARG A N 1
ATOM 1135 C CA . ARG A 1 154 ? 9.219 -3.951 12.516 1 94.81 154 ARG A CA 1
ATOM 1136 C C . ARG A 1 154 ? 9.773 -2.752 11.758 1 94.81 154 ARG A C 1
ATOM 1138 O O . ARG A 1 154 ? 9.836 -2.766 10.523 1 94.81 154 ARG A O 1
ATOM 1145 N N . PRO A 1 155 ? 10.336 -1.744 12.492 1 95.62 155 PRO A N 1
ATOM 1146 C CA . PRO A 1 155 ? 10.758 -0.488 11.867 1 95.62 155 PRO A CA 1
ATOM 1147 C C . PRO A 1 155 ? 11.844 -0.689 10.82 1 95.62 155 PRO A C 1
ATOM 1149 O O . PRO A 1 155 ? 11.859 0.004 9.797 1 95.62 155 PRO A O 1
ATOM 1152 N N . HIS A 1 156 ? 12.672 -1.611 11.039 1 94.81 156 HIS A N 1
ATOM 1153 C CA . HIS A 1 156 ? 13.773 -1.84 10.109 1 94.81 156 HIS A CA 1
ATOM 1154 C C . HIS A 1 156 ? 13.258 -2.082 8.695 1 94.81 156 HIS A C 1
ATOM 1156 O O . HIS A 1 156 ? 13.711 -1.438 7.746 1 94.81 156 HIS A O 1
ATOM 1162 N N . TRP A 1 157 ? 12.297 -2.939 8.523 1 93.75 157 TRP A N 1
ATOM 1163 C CA . TRP A 1 157 ? 11.781 -3.322 7.207 1 93.75 157 TRP A CA 1
ATOM 1164 C C . TRP A 1 157 ? 10.938 -2.205 6.605 1 93.75 157 TRP A C 1
ATOM 1166 O O . TRP A 1 157 ? 10.852 -2.074 5.383 1 93.75 157 TRP A O 1
ATOM 1176 N N . LEU A 1 158 ? 10.383 -1.387 7.465 1 95.5 158 LEU A N 1
ATOM 1177 C CA . LEU A 1 158 ? 9.586 -0.265 6.977 1 95.5 158 LEU A CA 1
ATOM 1178 C C . LEU A 1 158 ? 10.484 0.856 6.461 1 95.5 158 LEU A C 1
ATOM 1180 O O . LEU A 1 158 ? 10.125 1.553 5.508 1 95.5 158 LEU A O 1
ATOM 1184 N N . GLY A 1 159 ? 11.672 1.009 7.027 1 96.06 159 GLY A N 1
ATOM 1185 C CA . GLY A 1 159 ? 12.453 2.215 6.816 1 96.06 159 GLY A CA 1
ATOM 1186 C C . GLY A 1 159 ? 13.539 2.047 5.77 1 96.06 159 GLY A C 1
ATOM 1187 O O . GLY A 1 159 ? 14.008 3.029 5.191 1 96.06 159 GLY A O 1
ATOM 1188 N N . ILE A 1 160 ? 13.922 0.801 5.43 1 95.5 160 ILE A N 1
ATOM 1189 C CA . ILE A 1 160 ? 15.102 0.589 4.598 1 95.5 160 ILE A CA 1
ATOM 1190 C C . ILE A 1 160 ? 14.75 0.823 3.131 1 95.5 160 ILE A C 1
ATOM 1192 O O . ILE A 1 160 ? 15.586 1.303 2.355 1 95.5 160 ILE A O 1
ATOM 1196 N N . HIS A 1 161 ? 13.57 0.455 2.67 1 96.62 161 HIS A N 1
ATOM 1197 C CA . HIS A 1 161 ? 13.062 0.698 1.323 1 96.62 161 HIS A CA 1
ATOM 1198 C C . HIS A 1 161 ? 11.547 0.883 1.327 1 96.62 161 HIS A C 1
ATOM 1200 O O . HIS A 1 161 ? 10.812 0.028 0.831 1 96.62 161 HIS A O 1
ATOM 1206 N N . PRO A 1 162 ? 11.109 2.068 1.774 1 98.12 162 PRO A N 1
ATOM 1207 C CA . PRO A 1 162 ? 9.695 2.256 2.076 1 98.12 162 PRO A CA 1
ATOM 1208 C C . PRO A 1 162 ? 8.797 1.995 0.868 1 98.12 162 PRO A C 1
ATOM 1210 O O . PRO A 1 162 ? 7.75 1.353 1 1 98.12 162 PRO A O 1
ATOM 1213 N N . ALA A 1 163 ? 9.203 2.48 -0.296 1 98.38 163 ALA A N 1
ATOM 1214 C CA . ALA A 1 163 ? 8.359 2.309 -1.476 1 98.38 163 ALA A CA 1
ATOM 1215 C C . ALA A 1 163 ? 8.266 0.839 -1.877 1 98.38 163 ALA A C 1
ATOM 1217 O O . ALA A 1 163 ? 7.188 0.346 -2.209 1 98.38 163 ALA A O 1
ATOM 1218 N N . TYR A 1 164 ? 9.383 0.146 -1.886 1 97.56 164 TYR A N 1
ATOM 1219 C CA . TYR A 1 164 ? 9.375 -1.273 -2.223 1 97.56 164 TYR A CA 1
ATOM 1220 C C . TYR A 1 164 ? 8.578 -2.072 -1.196 1 97.56 164 TYR A C 1
ATOM 1222 O O . TYR A 1 164 ? 7.781 -2.938 -1.56 1 97.56 164 TYR A O 1
ATOM 1230 N N . THR A 1 165 ? 8.805 -1.783 0.089 1 98.19 165 THR A N 1
ATOM 1231 C CA . THR A 1 165 ? 8.062 -2.434 1.165 1 98.19 165 THR A CA 1
ATOM 1232 C C . THR A 1 165 ? 6.559 -2.238 0.984 1 98.19 165 THR A C 1
ATOM 1234 O O . THR A 1 165 ? 5.789 -3.191 1.089 1 98.19 165 THR A O 1
ATOM 1237 N N . LEU A 1 166 ? 6.199 -1.044 0.691 1 98.5 166 LEU A N 1
ATOM 1238 C CA . LEU A 1 166 ? 4.789 -0.74 0.469 1 98.5 166 LEU A CA 1
ATOM 1239 C C . LEU A 1 166 ? 4.227 -1.579 -0.672 1 98.5 166 LEU A C 1
ATOM 1241 O O . LEU A 1 166 ? 3.113 -2.102 -0.573 1 98.5 166 LEU A O 1
ATOM 1245 N N . SER A 1 167 ? 4.934 -1.682 -1.742 1 98.62 167 SER A N 1
ATOM 1246 C CA . SER A 1 167 ? 4.461 -2.426 -2.904 1 98.62 167 SER A CA 1
ATOM 1247 C C . SER A 1 167 ? 4.246 -3.898 -2.568 1 98.62 167 SER A C 1
ATOM 1249 O O . SER A 1 167 ? 3.227 -4.484 -2.936 1 98.62 167 SER A O 1
ATOM 1251 N N . LYS A 1 168 ? 5.145 -4.48 -1.87 1 98.69 168 LYS A N 1
ATOM 1252 C CA . LYS A 1 168 ? 5.062 -5.902 -1.547 1 98.69 168 LYS A CA 1
ATOM 1253 C C . LYS A 1 168 ? 4.051 -6.156 -0.432 1 98.69 168 LYS A C 1
ATOM 1255 O O . LYS A 1 168 ? 3.275 -7.113 -0.495 1 98.69 168 LYS A O 1
ATOM 1260 N N . TYR A 1 169 ? 4.082 -5.305 0.601 1 98.75 169 TYR A N 1
ATOM 1261 C CA . TYR A 1 169 ? 3.07 -5.422 1.644 1 98.75 169 TYR A CA 1
ATOM 1262 C C . TYR A 1 169 ? 1.677 -5.168 1.082 1 98.75 169 TYR A C 1
ATOM 1264 O O . TYR A 1 169 ? 0.699 -5.766 1.533 1 98.75 169 TYR A O 1
ATOM 1272 N N . GLY A 1 170 ? 1.63 -4.219 0.12 1 98.81 170 GLY A N 1
ATOM 1273 C CA . GLY A 1 170 ? 0.357 -3.994 -0.546 1 98.81 170 GLY A CA 1
ATOM 1274 C C . GLY A 1 170 ? -0.21 -5.246 -1.188 1 98.81 170 GLY A C 1
ATOM 1275 O O . GLY A 1 170 ? -1.409 -5.516 -1.088 1 98.81 170 GLY A O 1
ATOM 1276 N N . MET A 1 171 ? 0.636 -6.02 -1.819 1 98.94 171 MET A N 1
ATOM 1277 C CA . MET A 1 171 ? 0.208 -7.297 -2.387 1 98.94 171 MET A CA 1
ATOM 1278 C C . MET A 1 171 ? -0.338 -8.219 -1.302 1 98.94 171 MET A C 1
ATOM 1280 O O . MET A 1 171 ? -1.367 -8.867 -1.493 1 98.94 171 MET A O 1
ATOM 1284 N N . SER A 1 172 ? 0.372 -8.266 -0.199 1 98.88 172 SER A N 1
ATOM 1285 C CA . SER A 1 172 ? -0.047 -9.133 0.899 1 98.88 172 SER A CA 1
ATOM 1286 C C . SER A 1 172 ? -1.374 -8.672 1.493 1 98.88 172 SER A C 1
ATOM 1288 O O . SER A 1 172 ? -2.248 -9.492 1.785 1 98.88 172 SER A O 1
ATOM 1290 N N . LEU A 1 173 ? -1.501 -7.359 1.684 1 98.81 173 LEU A N 1
ATOM 1291 C CA . LEU A 1 173 ? -2.75 -6.816 2.201 1 98.81 173 LEU A CA 1
ATOM 1292 C C . LEU A 1 173 ? -3.92 -7.176 1.291 1 98.81 173 LEU A C 1
ATOM 1294 O O . LEU A 1 173 ? -4.988 -7.562 1.769 1 98.81 173 LEU A O 1
ATOM 1298 N N . LEU A 1 174 ? -3.73 -7.074 -0.001 1 98.75 174 LEU A N 1
ATOM 1299 C CA . LEU A 1 174 ? -4.777 -7.406 -0.961 1 98.75 174 LEU A CA 1
ATOM 1300 C C . LEU A 1 174 ? -5.137 -8.883 -0.879 1 98.75 174 LEU A C 1
ATOM 1302 O O . LEU A 1 174 ? -6.32 -9.242 -0.871 1 98.75 174 LEU A O 1
ATOM 1306 N N . ALA A 1 175 ? -4.105 -9.727 -0.828 1 98.88 175 ALA A N 1
ATOM 1307 C CA . ALA A 1 175 ? -4.352 -11.164 -0.767 1 98.88 175 ALA A CA 1
ATOM 1308 C C . ALA A 1 175 ? -5.156 -11.531 0.475 1 98.88 175 ALA A C 1
ATOM 1310 O O . ALA A 1 175 ? -6.141 -12.273 0.388 1 98.88 175 ALA A O 1
ATOM 1311 N N . LEU A 1 176 ? -4.773 -10.992 1.589 1 98.81 176 LEU A N 1
ATOM 1312 C CA . LEU A 1 176 ? -5.457 -11.289 2.844 1 98.81 176 LEU A CA 1
ATOM 1313 C C . LEU A 1 176 ? -6.863 -10.703 2.848 1 98.81 176 LEU A C 1
ATOM 1315 O O . LEU A 1 176 ? -7.789 -11.305 3.395 1 98.81 176 LEU A O 1
ATOM 1319 N N . GLY A 1 177 ? -6.996 -9.516 2.258 1 98.69 177 GLY A N 1
ATOM 1320 C CA . GLY A 1 177 ? -8.32 -8.922 2.121 1 98.69 177 GLY A CA 1
ATOM 1321 C C . GLY A 1 177 ? -9.258 -9.75 1.26 1 98.69 177 GLY A C 1
ATOM 1322 O O . GLY A 1 177 ? -10.414 -9.969 1.625 1 98.69 177 GLY A O 1
ATOM 1323 N N . VAL A 1 178 ? -8.758 -10.195 0.156 1 98.88 178 VAL A N 1
ATOM 1324 C CA . VAL A 1 178 ? -9.547 -11.008 -0.762 1 98.88 178 VAL A CA 1
ATOM 1325 C C . VAL A 1 178 ? -9.953 -12.312 -0.075 1 98.88 178 VAL A C 1
ATOM 1327 O O . VAL A 1 178 ? -11.078 -12.781 -0.243 1 98.88 178 VAL A O 1
ATOM 1330 N N . ALA A 1 179 ? -9.008 -12.906 0.654 1 98.88 179 ALA A N 1
ATOM 1331 C CA . ALA A 1 179 ? -9.305 -14.133 1.394 1 98.88 179 ALA A CA 1
ATOM 1332 C C . ALA A 1 179 ? -10.539 -13.953 2.273 1 98.88 179 ALA A C 1
ATOM 1334 O O . ALA A 1 179 ? -11.414 -14.82 2.301 1 98.88 179 ALA A O 1
ATOM 1335 N N . GLU A 1 180 ? -10.547 -12.844 2.996 1 98.81 180 GLU A N 1
ATOM 1336 C CA . GLU A 1 180 ? -11.672 -12.602 3.896 1 98.81 180 GLU A CA 1
ATOM 1337 C C . GLU A 1 180 ? -12.945 -12.281 3.117 1 98.81 180 GLU A C 1
ATOM 1339 O O . GLU A 1 180 ? -14.016 -12.797 3.426 1 98.81 180 GLU A O 1
ATOM 1344 N N . GLU A 1 181 ? -12.828 -11.406 2.135 1 98.69 181 GLU A N 1
ATOM 1345 C CA . GLU A 1 181 ? -13.977 -10.945 1.358 1 98.69 181 GLU A CA 1
ATOM 1346 C C . GLU A 1 181 ? -14.703 -12.109 0.695 1 98.69 181 GLU A C 1
ATOM 1348 O O . GLU A 1 181 ? -15.93 -12.117 0.606 1 98.69 181 GLU A O 1
ATOM 1353 N N . PHE A 1 182 ? -13.992 -13.117 0.308 1 98.81 182 PHE A N 1
ATOM 1354 C CA . PHE A 1 182 ? -14.609 -14.18 -0.474 1 98.81 182 PHE A CA 1
ATOM 1355 C C . PHE A 1 182 ? -14.531 -15.508 0.27 1 98.81 182 PHE A C 1
ATOM 1357 O O . PHE A 1 182 ? -14.633 -16.578 -0.341 1 98.81 182 PHE A O 1
ATOM 1364 N N . ARG A 1 183 ? -14.32 -15.414 1.541 1 98.25 183 ARG A N 1
ATOM 1365 C CA . ARG A 1 183 ? -14.258 -16.609 2.377 1 98.25 183 ARG A CA 1
ATOM 1366 C C . ARG A 1 183 ? -15.523 -17.453 2.221 1 98.25 183 ARG A C 1
ATOM 1368 O O . ARG A 1 183 ? -15.445 -18.656 2.018 1 98.25 183 ARG A O 1
ATOM 1375 N N . ALA A 1 184 ? -16.656 -16.828 2.236 1 98.12 184 ALA A N 1
ATOM 1376 C CA . ALA A 1 184 ? -17.922 -17.531 2.154 1 98.12 184 ALA A CA 1
ATOM 1377 C C . ALA A 1 184 ? -18.109 -18.172 0.786 1 98.12 184 ALA A C 1
ATOM 1379 O O . ALA A 1 184 ? -18.75 -19.219 0.668 1 98.12 184 ALA A O 1
ATOM 1380 N N . ALA A 1 185 ? -17.484 -17.578 -0.234 1 98.5 185 ALA A N 1
ATOM 1381 C CA . ALA A 1 185 ? -17.625 -18.094 -1.594 1 98.5 185 ALA A CA 1
ATOM 1382 C C . ALA A 1 185 ? -16.594 -19.203 -1.86 1 98.5 185 ALA A C 1
ATOM 1384 O O . ALA A 1 185 ? -16.641 -19.844 -2.912 1 98.5 185 ALA A O 1
ATOM 1385 N N . GLY A 1 186 ? -15.656 -19.406 -0.92 1 98.69 186 GLY A N 1
ATOM 1386 C CA . GLY A 1 186 ? -14.742 -20.531 -0.993 1 98.69 186 GLY A CA 1
ATOM 1387 C C . GLY A 1 186 ? -13.508 -20.25 -1.82 1 98.69 186 GLY A C 1
ATOM 1388 O O . GLY A 1 186 ? -12.789 -21.172 -2.213 1 98.69 186 GLY A O 1
ATOM 1389 N N . VAL A 1 187 ? -13.281 -18.984 -2.168 1 98.88 187 VAL A N 1
ATOM 1390 C CA . VAL A 1 187 ? -12.062 -18.625 -2.893 1 98.88 187 VAL A CA 1
ATOM 1391 C C . VAL A 1 187 ? -10.914 -18.438 -1.907 1 98.88 187 VAL A C 1
ATOM 1393 O O . VAL A 1 187 ? -10.969 -17.578 -1.027 1 98.88 187 VAL A O 1
ATOM 1396 N N . ALA A 1 188 ? -9.867 -19.266 -1.996 1 98.94 188 ALA A N 1
ATOM 1397 C CA . ALA A 1 188 ? -8.688 -19.094 -1.155 1 98.94 188 ALA A CA 1
ATOM 1398 C C . ALA A 1 188 ? -7.777 -18 -1.713 1 98.94 188 ALA A C 1
ATOM 1400 O O . ALA A 1 188 ? -7.617 -17.875 -2.93 1 98.94 188 ALA A O 1
ATOM 1401 N N . ALA A 1 189 ? -7.227 -17.234 -0.867 1 98.94 189 ALA A N 1
ATOM 1402 C CA . ALA A 1 189 ? -6.164 -16.297 -1.195 1 98.94 189 ALA A CA 1
ATOM 1403 C C . ALA A 1 189 ? -5.062 -16.312 -0.142 1 98.94 189 ALA A C 1
ATOM 1405 O O . ALA A 1 189 ? -5.324 -16.125 1.048 1 98.94 189 ALA A O 1
ATOM 1406 N N . ASN A 1 190 ? -3.85 -16.641 -0.551 1 98.94 190 ASN A N 1
ATOM 1407 C CA . ASN A 1 190 ? -2.688 -16.75 0.322 1 98.94 190 ASN A CA 1
ATOM 1408 C C . ASN A 1 190 ? -1.47 -16.047 -0.272 1 98.94 190 ASN A C 1
ATOM 1410 O O . ASN A 1 190 ? -1.47 -15.688 -1.45 1 98.94 190 ASN A O 1
ATOM 1414 N N . THR A 1 191 ? -0.513 -15.789 0.555 1 98.94 191 THR A N 1
ATOM 1415 C CA . THR A 1 191 ? 0.772 -15.273 0.091 1 98.94 191 THR A CA 1
ATOM 1416 C C . THR A 1 191 ? 1.87 -16.312 0.282 1 98.94 191 THR A C 1
ATOM 1418 O O . THR A 1 191 ? 1.76 -17.188 1.144 1 98.94 191 THR A O 1
ATOM 1421 N N . LEU A 1 192 ? 2.863 -16.266 -0.573 1 98.94 192 LEU A N 1
ATOM 1422 C CA . LEU A 1 192 ? 4.055 -17.109 -0.49 1 98.94 192 LEU A CA 1
ATOM 1423 C C . LEU A 1 192 ? 5.32 -16.281 -0.687 1 98.94 192 LEU A C 1
ATOM 1425 O O . LEU A 1 192 ? 5.398 -15.477 -1.617 1 98.94 192 LEU A O 1
ATOM 1429 N N . TRP A 1 193 ? 6.234 -16.438 0.163 1 98.88 193 TRP A N 1
ATOM 1430 C CA . TRP A 1 193 ? 7.508 -15.719 0.139 1 98.88 193 TRP A CA 1
ATOM 1431 C C . TRP A 1 193 ? 8.664 -16.656 0.452 1 98.88 193 TRP A C 1
ATOM 1433 O O . TRP A 1 193 ? 8.5 -17.641 1.191 1 98.88 193 TRP A O 1
ATOM 1443 N N . PRO A 1 194 ? 9.812 -16.453 -0.163 1 98.5 194 PRO A N 1
ATOM 1444 C CA . PRO A 1 194 ? 10.938 -17.344 0.128 1 98.5 194 PRO A CA 1
ATOM 1445 C C . PRO A 1 194 ? 11.648 -16.984 1.431 1 98.5 194 PRO A C 1
ATOM 1447 O O . PRO A 1 194 ? 11.812 -15.812 1.747 1 98.5 194 PRO A O 1
ATOM 1450 N N . ARG A 1 195 ? 12.086 -17.969 2.154 1 97.81 195 ARG A N 1
ATOM 1451 C CA . ARG A 1 195 ? 12.883 -17.734 3.354 1 97.81 195 ARG A CA 1
ATOM 1452 C C . ARG A 1 195 ? 14.242 -17.141 3.002 1 97.81 195 ARG A C 1
ATOM 1454 O O . ARG A 1 195 ? 14.758 -16.297 3.723 1 97.81 195 ARG A O 1
ATOM 1461 N N . THR A 1 196 ? 14.773 -17.656 1.868 1 97.25 196 THR A N 1
ATOM 1462 C CA . THR A 1 196 ? 16.094 -17.219 1.43 1 97.25 196 THR A CA 1
ATOM 1463 C C . THR A 1 196 ? 16.031 -16.625 0.027 1 97.25 196 THR A C 1
ATOM 1465 O O . THR A 1 196 ? 15.016 -16.766 -0.668 1 97.25 196 THR A O 1
ATOM 1468 N N . LEU A 1 197 ? 17.094 -15.953 -0.356 1 96.06 197 LEU A N 1
ATOM 1469 C CA . LEU A 1 197 ? 17.172 -15.422 -1.715 1 96.06 197 LEU A CA 1
ATOM 1470 C C . LEU A 1 197 ? 16.969 -16.531 -2.74 1 96.06 197 LEU A C 1
ATOM 1472 O O . LEU A 1 197 ? 17.312 -17.688 -2.49 1 96.06 197 LEU A O 1
ATOM 1476 N N . ILE A 1 198 ? 16.344 -16.188 -3.807 1 96.88 198 ILE A N 1
ATOM 1477 C CA . ILE A 1 198 ? 16.141 -17.094 -4.926 1 96.88 198 ILE A CA 1
ATOM 1478 C C . ILE A 1 198 ? 16.969 -16.625 -6.125 1 96.88 198 ILE A C 1
ATOM 1480 O O . ILE A 1 198 ? 16.922 -15.453 -6.496 1 96.88 198 ILE A O 1
ATOM 1484 N N . ALA A 1 199 ? 17.688 -17.562 -6.645 1 93.12 199 ALA A N 1
ATOM 1485 C CA . ALA A 1 199 ? 18.531 -17.25 -7.797 1 93.12 199 ALA A CA 1
ATOM 1486 C C . ALA A 1 199 ? 17.672 -17.031 -9.047 1 93.12 199 ALA A C 1
ATOM 1488 O O . ALA A 1 199 ? 17.234 -18 -9.688 1 93.12 199 ALA A O 1
ATOM 1489 N N . THR A 1 200 ? 17.422 -15.781 -9.359 1 90.69 200 THR A N 1
ATOM 1490 C CA . THR A 1 200 ? 16.719 -15.383 -10.57 1 90.69 200 THR A CA 1
ATOM 1491 C C . THR A 1 200 ? 17.516 -14.344 -11.344 1 90.69 200 THR A C 1
ATOM 1493 O O . THR A 1 200 ? 18.5 -13.797 -10.82 1 90.69 200 THR A O 1
ATOM 1496 N N . ALA A 1 201 ? 17.078 -14.195 -12.578 1 80.19 201 ALA A N 1
ATOM 1497 C CA . ALA A 1 201 ? 17.688 -13.133 -13.359 1 80.19 201 ALA A CA 1
ATOM 1498 C C . ALA A 1 201 ? 17.484 -11.773 -12.695 1 80.19 201 ALA A C 1
ATOM 1500 O O . ALA A 1 201 ? 18.375 -10.922 -12.711 1 80.19 201 ALA A O 1
ATOM 1501 N N . ALA A 1 202 ? 16.344 -11.656 -12.086 1 75.12 202 ALA A N 1
ATOM 1502 C CA . ALA A 1 202 ? 16.047 -10.398 -11.406 1 75.12 202 ALA A CA 1
ATOM 1503 C C . ALA A 1 202 ? 17 -10.148 -10.25 1 75.12 202 ALA A C 1
ATOM 1505 O O . ALA A 1 202 ? 17.5 -9.031 -10.078 1 75.12 202 ALA A O 1
ATOM 1506 N N . LEU A 1 203 ? 17.234 -11.117 -9.492 1 80.62 203 LEU A N 1
ATOM 1507 C CA . LEU A 1 203 ? 18.172 -10.984 -8.391 1 80.62 203 LEU A CA 1
ATOM 1508 C C . LEU A 1 203 ? 19.578 -10.641 -8.898 1 80.62 203 LEU A C 1
ATOM 1510 O O . LEU A 1 203 ? 20.266 -9.797 -8.32 1 80.62 203 LEU A O 1
ATOM 1514 N N . HIS A 1 204 ? 19.891 -11.336 -9.953 1 79 204 HIS A N 1
ATOM 1515 C CA . HIS A 1 204 ? 21.219 -11.109 -10.516 1 79 204 HIS A CA 1
ATOM 1516 C C . HIS A 1 204 ? 21.391 -9.648 -10.93 1 79 204 HIS A C 1
ATOM 1518 O O . HIS A 1 204 ? 22.484 -9.086 -10.773 1 79 204 HIS A O 1
ATOM 1524 N N . ILE A 1 205 ? 20.375 -9.07 -11.359 1 76.06 205 ILE A N 1
ATOM 1525 C CA . ILE A 1 205 ? 20.422 -7.684 -11.82 1 76.06 205 ILE A CA 1
ATOM 1526 C C . ILE A 1 205 ? 20.375 -6.742 -10.617 1 76.06 205 ILE A C 1
ATOM 1528 O O . ILE A 1 205 ? 21.172 -5.805 -10.531 1 76.06 205 ILE A O 1
ATOM 1532 N N . ALA A 1 206 ? 19.516 -7.027 -9.672 1 74.88 206 ALA A N 1
ATOM 1533 C CA . ALA A 1 206 ? 19.297 -6.133 -8.539 1 74.88 206 ALA A CA 1
ATOM 1534 C C . ALA A 1 206 ? 20.453 -6.223 -7.547 1 74.88 206 ALA A C 1
ATOM 1536 O O . ALA A 1 206 ? 20.797 -5.23 -6.906 1 74.88 206 ALA A O 1
ATOM 1537 N N . ALA A 1 207 ? 20.984 -7.41 -7.387 1 77 207 ALA A N 1
ATOM 1538 C CA . ALA A 1 207 ? 22.062 -7.672 -6.43 1 77 207 ALA A CA 1
ATOM 1539 C C . ALA A 1 207 ? 23.062 -8.664 -6.996 1 77 207 ALA A C 1
ATOM 1541 O O . ALA A 1 207 ? 23.125 -9.82 -6.57 1 77 207 ALA A O 1
ATOM 1542 N N . PRO A 1 208 ? 23.922 -7.965 -7.812 1 76.06 208 PRO A N 1
ATOM 1543 C CA . PRO A 1 208 ? 24.938 -8.844 -8.406 1 76.06 208 PRO A CA 1
ATOM 1544 C C . PRO A 1 208 ? 25.812 -9.523 -7.363 1 76.06 208 PRO A C 1
ATOM 1546 O O . PRO A 1 208 ? 26.156 -8.922 -6.348 1 76.06 208 PRO A O 1
ATOM 1549 N N . GLY A 1 209 ? 26.047 -10.812 -7.406 1 75.69 209 GLY A N 1
ATOM 1550 C CA . GLY A 1 209 ? 26.938 -11.508 -6.492 1 75.69 209 GLY A CA 1
ATOM 1551 C C . GLY A 1 209 ? 26.188 -12.289 -5.422 1 75.69 209 GLY A C 1
ATOM 1552 O O . GLY A 1 209 ? 26.781 -13.148 -4.758 1 75.69 209 GLY A O 1
ATOM 1553 N N . GLN A 1 210 ? 24.922 -11.93 -5.316 1 78.38 210 GLN A N 1
ATOM 1554 C CA . GLN A 1 210 ? 24.172 -12.594 -4.258 1 78.38 210 GLN A CA 1
ATOM 1555 C C . GLN A 1 210 ? 23.562 -13.898 -4.754 1 78.38 210 GLN A C 1
ATOM 1557 O O . GLN A 1 210 ? 23.109 -14.727 -3.953 1 78.38 210 GLN A O 1
ATOM 1562 N N . ALA A 1 211 ? 23.719 -14.086 -5.977 1 76.69 211 ALA A N 1
ATOM 1563 C CA . ALA A 1 211 ? 23.094 -15.266 -6.562 1 76.69 211 ALA A CA 1
ATOM 1564 C C . ALA A 1 211 ? 23.781 -16.547 -6.082 1 76.69 211 ALA A C 1
ATOM 1566 O O . ALA A 1 211 ? 23.156 -17.609 -6.035 1 76.69 211 ALA A O 1
ATOM 1567 N N . GLY A 1 212 ? 25.031 -16.375 -5.645 1 81.19 212 GLY A N 1
ATOM 1568 C CA . GLY A 1 212 ? 25.766 -17.531 -5.188 1 81.19 212 GLY A CA 1
ATOM 1569 C C . GLY A 1 212 ? 25.328 -18.016 -3.82 1 81.19 212 GLY A C 1
ATOM 1570 O O . GLY A 1 212 ? 25.641 -19.141 -3.42 1 81.19 212 GLY A O 1
ATOM 1571 N N . ARG A 1 213 ? 24.562 -17.266 -3.184 1 91.5 213 ARG A N 1
ATOM 1572 C CA . ARG A 1 213 ? 24.031 -17.625 -1.871 1 91.5 213 ARG A CA 1
ATOM 1573 C C . ARG A 1 213 ? 22.5 -17.609 -1.878 1 91.5 213 ARG A C 1
ATOM 1575 O O . ARG A 1 213 ? 21.875 -17 -1.001 1 91.5 213 ARG A O 1
ATOM 1582 N N . ALA A 1 214 ? 21.984 -18.281 -2.891 1 96.44 214 ALA A N 1
ATOM 1583 C CA . ALA A 1 214 ? 20.547 -18.328 -3.102 1 96.44 214 ALA A CA 1
ATOM 1584 C C . ALA A 1 214 ? 20.078 -19.766 -3.324 1 96.44 214 ALA A C 1
ATOM 1586 O O . ALA A 1 214 ? 20.891 -20.688 -3.42 1 96.44 214 ALA A O 1
ATOM 1587 N N . ARG A 1 215 ? 18.844 -19.969 -3.246 1 97.31 215 ARG A N 1
ATOM 1588 C CA . ARG A 1 215 ? 18.203 -21.219 -3.652 1 97.31 215 ARG A CA 1
ATOM 1589 C C . ARG A 1 215 ? 17.594 -21.109 -5.047 1 97.31 215 ARG A C 1
ATOM 1591 O O . ARG A 1 215 ? 17.453 -20 -5.574 1 97.31 215 ARG A O 1
ATOM 1598 N N . ARG A 1 216 ? 17.312 -22.234 -5.629 1 97 216 ARG A N 1
ATOM 1599 C CA . ARG A 1 216 ? 16.703 -22.281 -6.957 1 97 216 ARG A CA 1
ATOM 1600 C C . ARG A 1 216 ? 15.195 -22.047 -6.879 1 97 216 ARG A C 1
ATOM 1602 O O . ARG A 1 216 ? 14.57 -22.375 -5.867 1 97 216 ARG A O 1
ATOM 1609 N N . PRO A 1 217 ? 14.594 -21.516 -7.969 1 97.88 217 PRO A N 1
ATOM 1610 C CA . PRO A 1 217 ? 13.172 -21.188 -7.98 1 97.88 217 PRO A CA 1
ATOM 1611 C C . PRO A 1 217 ? 12.289 -22.406 -7.699 1 97.88 217 PRO A C 1
ATOM 1613 O O . PRO A 1 217 ? 11.141 -22.25 -7.27 1 97.88 217 PRO A O 1
ATOM 1616 N N . GLU A 1 218 ? 12.781 -23.625 -7.871 1 98.44 218 GLU A N 1
ATOM 1617 C CA . GLU A 1 218 ? 12.008 -24.859 -7.727 1 98.44 218 GLU A CA 1
ATOM 1618 C C . GLU A 1 218 ? 11.469 -25 -6.305 1 98.44 218 GLU A C 1
ATOM 1620 O O . GLU A 1 218 ? 10.414 -25.609 -6.094 1 98.44 218 GLU A O 1
ATOM 1625 N N . ILE A 1 219 ? 12.172 -24.438 -5.285 1 98.69 219 ILE A N 1
ATOM 1626 C CA . ILE A 1 219 ? 11.688 -24.547 -3.914 1 98.69 219 ILE A CA 1
ATOM 1627 C C . ILE A 1 219 ? 10.367 -23.781 -3.777 1 98.69 219 ILE A C 1
ATOM 1629 O O . ILE A 1 219 ? 9.453 -24.234 -3.08 1 98.69 219 ILE A O 1
ATOM 1633 N N . MET A 1 220 ? 10.273 -22.625 -4.438 1 98.81 220 MET A N 1
ATOM 1634 C CA . MET A 1 220 ? 9.023 -21.859 -4.449 1 98.81 220 MET A CA 1
ATOM 1635 C C . MET A 1 220 ? 7.922 -22.625 -5.168 1 98.81 220 MET A C 1
ATOM 1637 O O . MET A 1 220 ? 6.77 -22.609 -4.738 1 98.81 220 MET A O 1
ATOM 1641 N N . ALA A 1 221 ? 8.289 -23.281 -6.238 1 98.88 221 ALA A N 1
ATOM 1642 C CA . ALA A 1 221 ? 7.328 -24.047 -7.027 1 98.88 221 ALA A CA 1
ATOM 1643 C C . ALA A 1 221 ? 6.734 -25.188 -6.211 1 98.88 221 ALA A C 1
ATOM 1645 O O . ALA A 1 221 ? 5.527 -25.438 -6.258 1 98.88 221 ALA A O 1
ATOM 1646 N N . ASP A 1 222 ? 7.617 -25.891 -5.473 1 98.69 222 ASP A N 1
ATOM 1647 C CA . ASP A 1 222 ? 7.148 -27 -4.652 1 98.69 222 ASP A CA 1
ATOM 1648 C C . ASP A 1 222 ? 6.223 -26.516 -3.541 1 98.69 222 ASP A C 1
ATOM 1650 O O . ASP A 1 222 ? 5.203 -27.141 -3.252 1 98.69 222 ASP A O 1
ATOM 1654 N N . ALA A 1 223 ? 6.59 -25.406 -2.906 1 98.88 223 ALA A N 1
ATOM 1655 C CA . ALA A 1 223 ? 5.734 -24.828 -1.875 1 98.88 223 ALA A CA 1
ATOM 1656 C C . ALA A 1 223 ? 4.398 -24.375 -2.459 1 98.88 223 ALA A C 1
ATOM 1658 O O . ALA A 1 223 ? 3.342 -24.641 -1.885 1 98.88 223 ALA A O 1
ATOM 1659 N N . ALA A 1 224 ? 4.441 -23.719 -3.598 1 98.94 224 ALA A N 1
ATOM 1660 C CA . ALA A 1 224 ? 3.219 -23.266 -4.262 1 98.94 224 ALA A CA 1
ATOM 1661 C C . ALA A 1 224 ? 2.309 -24.453 -4.594 1 98.94 224 ALA A C 1
ATOM 1663 O O . ALA A 1 224 ? 1.09 -24.359 -4.426 1 98.94 224 ALA A O 1
ATOM 1664 N N . HIS A 1 225 ? 2.891 -25.531 -5.098 1 98.88 225 HIS A N 1
ATOM 1665 C CA . HIS A 1 225 ? 2.113 -26.719 -5.434 1 98.88 225 HIS A CA 1
ATOM 1666 C C . HIS A 1 225 ? 1.319 -27.219 -4.234 1 98.88 225 HIS A C 1
ATOM 1668 O O . HIS A 1 225 ? 0.132 -27.516 -4.352 1 98.88 225 HIS A O 1
ATOM 1674 N N . TRP A 1 226 ? 2.01 -27.281 -3.094 1 98.75 226 TRP A N 1
ATOM 1675 C CA . TRP A 1 226 ? 1.303 -27.719 -1.894 1 98.75 226 TRP A CA 1
ATOM 1676 C C . TRP A 1 226 ? 0.143 -26.781 -1.574 1 98.75 226 TRP A C 1
ATOM 1678 O O . TRP A 1 226 ? -0.977 -27.234 -1.321 1 98.75 226 TRP A O 1
ATOM 1688 N N . ILE A 1 227 ? 0.361 -25.5 -1.584 1 98.88 227 ILE A N 1
ATOM 1689 C CA . ILE A 1 227 ? -0.661 -24.531 -1.227 1 98.88 227 ILE A CA 1
ATOM 1690 C C . ILE A 1 227 ? -1.854 -24.656 -2.172 1 98.88 227 ILE A C 1
ATOM 1692 O O . ILE A 1 227 ? -3.002 -24.719 -1.727 1 98.88 227 ILE A O 1
ATOM 1696 N N . LEU A 1 228 ? -1.604 -24.781 -3.484 1 98.88 228 LEU A N 1
ATOM 1697 C CA . LEU A 1 228 ? -2.627 -24.719 -4.523 1 98.88 228 LEU A CA 1
ATOM 1698 C C . LEU A 1 228 ? -3.412 -26.016 -4.605 1 98.88 228 LEU A C 1
ATOM 1700 O O . LEU A 1 228 ? -4.434 -26.094 -5.285 1 98.88 228 LEU A O 1
ATOM 1704 N N . THR A 1 229 ? -2.943 -27.062 -3.908 1 98.69 229 THR A N 1
ATOM 1705 C CA . THR A 1 229 ? -3.654 -28.328 -3.924 1 98.69 229 THR A CA 1
ATOM 1706 C C . THR A 1 229 ? -4.398 -28.562 -2.609 1 98.69 229 THR A C 1
ATOM 1708 O O . THR A 1 229 ? -5.008 -29.609 -2.406 1 98.69 229 THR A O 1
ATOM 1711 N N . GLN A 1 230 ? -4.34 -27.625 -1.696 1 98.5 230 GLN A N 1
ATOM 1712 C CA . GLN A 1 230 ? -5.121 -27.703 -0.466 1 98.5 230 GLN A CA 1
ATOM 1713 C C . GLN A 1 230 ? -6.586 -27.375 -0.723 1 98.5 230 GLN A C 1
ATOM 1715 O O . GLN A 1 230 ? -6.938 -26.859 -1.787 1 98.5 230 GLN A O 1
ATOM 1720 N N . ASP A 1 231 ? -7.449 -27.734 0.234 1 98.5 231 ASP A N 1
ATOM 1721 C CA . ASP A 1 231 ? -8.844 -27.312 0.199 1 98.5 231 ASP A CA 1
ATOM 1722 C C . ASP A 1 231 ? -8.961 -25.797 0.38 1 98.5 231 ASP A C 1
ATOM 1724 O O . ASP A 1 231 ? -8.578 -25.266 1.42 1 98.5 231 ASP A O 1
ATOM 1728 N N . SER A 1 232 ? -9.555 -25.125 -0.672 1 98.69 232 SER A N 1
ATOM 1729 C CA . SER A 1 232 ? -9.609 -23.672 -0.689 1 98.69 232 SER A CA 1
ATOM 1730 C C . SER A 1 232 ? -10.422 -23.141 0.48 1 98.69 232 SER A C 1
ATOM 1732 O O . SER A 1 232 ? -10.242 -21.984 0.898 1 98.69 232 SER A O 1
ATOM 1734 N N . ARG A 1 233 ? -11.305 -23.922 1.048 1 98.25 233 ARG A N 1
ATOM 1735 C CA . ARG A 1 233 ? -12.133 -23.484 2.162 1 98.25 233 ARG A CA 1
ATOM 1736 C C . ARG A 1 233 ? -11.406 -23.656 3.49 1 98.25 233 ARG A C 1
ATOM 1738 O O . ARG A 1 233 ? -11.812 -23.078 4.504 1 98.25 233 ARG A O 1
ATOM 1745 N N . GLN A 1 234 ? -10.297 -24.359 3.492 1 98.19 234 GLN A N 1
ATOM 1746 C CA . GLN A 1 234 ? -9.602 -24.672 4.734 1 98.19 234 GLN A CA 1
ATOM 1747 C C . GLN A 1 234 ? -8.297 -23.891 4.844 1 98.19 234 GLN A C 1
ATOM 1749 O O . GLN A 1 234 ? -7.859 -23.547 5.945 1 98.19 234 GLN A O 1
ATOM 1754 N N . VAL A 1 235 ? -7.633 -23.656 3.758 1 98.44 235 VAL A N 1
ATOM 1755 C CA . VAL A 1 235 ? -6.34 -22.984 3.77 1 98.44 235 VAL A CA 1
ATOM 1756 C C . VAL A 1 235 ? -6.434 -21.672 2.996 1 98.44 235 VAL A C 1
ATOM 1758 O O . VAL A 1 235 ? -6.148 -21.625 1.796 1 98.44 235 VAL A O 1
ATOM 1761 N N . SER A 1 236 ? -6.809 -20.656 3.652 1 98.75 236 SER A N 1
ATOM 1762 C CA . SER A 1 236 ? -6.965 -19.328 3.08 1 98.75 236 SER A CA 1
ATOM 1763 C C . SER A 1 236 ? -6.609 -18.234 4.094 1 98.75 236 SER A C 1
ATOM 1765 O O . SER A 1 236 ? -6.676 -18.469 5.305 1 98.75 236 SER A O 1
ATOM 1767 N N . GLY A 1 237 ? -6.117 -17.078 3.582 1 98.69 237 GLY A N 1
ATOM 1768 C CA . GLY A 1 237 ? -5.809 -15.953 4.441 1 98.69 237 GLY A CA 1
ATOM 1769 C C . GLY A 1 237 ? -4.504 -16.109 5.195 1 98.69 237 GLY A C 1
ATOM 1770 O O . GLY A 1 237 ? -4.344 -15.57 6.289 1 98.69 237 GLY A O 1
ATOM 1771 N N . ARG A 1 238 ? -3.59 -16.891 4.633 1 98.62 238 ARG A N 1
ATOM 1772 C CA . ARG A 1 238 ? -2.332 -17.188 5.312 1 98.62 238 ARG A CA 1
ATOM 1773 C C . ARG A 1 238 ? -1.147 -16.625 4.539 1 98.62 238 ARG A C 1
ATOM 1775 O O . ARG A 1 238 ? -1.212 -16.469 3.316 1 98.62 238 ARG A O 1
ATOM 1782 N N . SER A 1 239 ? -0.146 -16.312 5.273 1 98.75 239 SER A N 1
ATOM 1783 C CA . SER A 1 239 ? 1.145 -15.945 4.695 1 98.75 239 SER A CA 1
ATOM 1784 C C . SER A 1 239 ? 2.176 -17.047 4.918 1 98.75 239 SER A C 1
ATOM 1786 O O . SER A 1 239 ? 2.547 -17.344 6.055 1 98.75 239 SER A O 1
ATOM 1788 N N . PHE A 1 240 ? 2.689 -17.625 3.824 1 98.81 240 PHE A N 1
ATOM 1789 C CA . PHE A 1 240 ? 3.564 -18.797 3.908 1 98.81 240 PHE A CA 1
ATOM 1790 C C . PHE A 1 240 ? 5 -18.422 3.553 1 98.81 240 PHE A C 1
ATOM 1792 O O . PHE A 1 240 ? 5.227 -17.547 2.717 1 98.81 240 PHE A O 1
ATOM 1799 N N . LEU A 1 241 ? 5.887 -19.078 4.172 1 98.75 241 LEU A N 1
ATOM 1800 C CA . LEU A 1 241 ? 7.262 -19.172 3.701 1 98.75 241 LEU A CA 1
ATOM 1801 C C . LEU A 1 241 ? 7.527 -20.547 3.078 1 98.75 241 LEU A C 1
ATOM 1803 O O . LEU A 1 241 ? 7.066 -21.562 3.594 1 98.75 241 LEU A O 1
ATOM 1807 N N . ASP A 1 242 ? 8.289 -20.5 2.016 1 98.75 242 ASP A N 1
ATOM 1808 C CA . ASP A 1 242 ? 8.531 -21.719 1.256 1 98.75 242 ASP A CA 1
ATOM 1809 C C . ASP A 1 242 ? 9.07 -22.828 2.154 1 98.75 242 ASP A C 1
ATOM 1811 O O . ASP A 1 242 ? 8.539 -23.938 2.166 1 98.75 242 ASP A O 1
ATOM 1815 N N . GLU A 1 243 ? 10.039 -22.562 2.939 1 97.88 243 GLU A N 1
ATOM 1816 C CA . GLU A 1 243 ? 10.688 -23.578 3.762 1 97.88 243 GLU A CA 1
ATOM 1817 C C . GLU A 1 243 ? 9.734 -24.141 4.812 1 97.88 243 GLU A C 1
ATOM 1819 O O . GLU A 1 243 ? 9.75 -25.344 5.102 1 97.88 243 GLU A O 1
ATOM 1824 N N . GLU A 1 244 ? 8.938 -23.266 5.375 1 97.75 244 GLU A N 1
ATOM 1825 C CA . GLU A 1 244 ? 7.969 -23.703 6.371 1 97.75 244 GLU A CA 1
ATOM 1826 C C . GLU A 1 244 ? 6.945 -24.656 5.762 1 97.75 244 GLU A C 1
ATOM 1828 O O . GLU A 1 244 ? 6.57 -25.656 6.383 1 97.75 244 GLU A O 1
ATOM 1833 N N . VAL A 1 245 ? 6.492 -24.344 4.586 1 98.5 245 VAL A N 1
ATOM 1834 C CA . VAL A 1 245 ? 5.543 -25.203 3.881 1 98.5 245 VAL A CA 1
ATOM 1835 C C . VAL A 1 245 ? 6.152 -26.594 3.666 1 98.5 245 VAL A C 1
ATOM 1837 O O . VAL A 1 245 ? 5.531 -27.609 3.982 1 98.5 245 VAL A O 1
ATOM 1840 N N . LEU A 1 246 ? 7.395 -26.625 3.164 1 98.44 246 LEU A N 1
ATOM 1841 C CA . LEU A 1 246 ? 8.039 -27.875 2.814 1 98.44 246 LEU A CA 1
ATOM 1842 C C . LEU A 1 246 ? 8.367 -28.688 4.066 1 98.44 246 LEU A C 1
ATOM 1844 O O . LEU A 1 246 ? 8.281 -29.922 4.059 1 98.44 246 LEU A O 1
ATOM 1848 N N . ARG A 1 247 ? 8.82 -28.016 5.121 1 98.06 247 ARG A N 1
ATOM 1849 C CA . ARG A 1 247 ? 9.023 -28.719 6.387 1 98.06 247 ARG A CA 1
ATOM 1850 C C . ARG A 1 247 ? 7.727 -29.359 6.871 1 98.06 247 ARG A C 1
ATOM 1852 O O . ARG A 1 247 ? 7.742 -30.469 7.41 1 98.06 247 ARG A O 1
ATOM 1859 N N . GLY A 1 248 ? 6.668 -28.609 6.68 1 97 248 GLY A N 1
ATOM 1860 C CA . GLY A 1 248 ? 5.367 -29.156 7.043 1 97 248 GLY A CA 1
ATOM 1861 C C . GLY A 1 248 ? 5 -30.391 6.254 1 97 248 GLY A C 1
ATOM 1862 O O . GLY A 1 248 ? 4.242 -31.234 6.738 1 97 248 GLY A O 1
ATOM 1863 N N . MET A 1 249 ? 5.574 -30.562 5.066 1 95.19 249 MET A N 1
ATOM 1864 C CA . MET A 1 249 ? 5.332 -31.703 4.199 1 95.19 249 MET A CA 1
ATOM 1865 C C . MET A 1 249 ? 6.289 -32.844 4.531 1 95.19 249 MET A C 1
ATOM 1867 O O . MET A 1 249 ? 6.23 -33.906 3.914 1 95.19 249 MET A O 1
ATOM 1871 N N . GLY A 1 250 ? 7.285 -32.562 5.465 1 95.69 250 GLY A N 1
ATOM 1872 C CA . GLY A 1 250 ? 8.188 -33.625 5.906 1 95.69 250 GLY A CA 1
ATOM 1873 C C . GLY A 1 250 ? 9.594 -33.469 5.348 1 95.69 250 GLY A C 1
ATOM 1874 O O . GLY A 1 250 ? 10.469 -34.312 5.629 1 95.69 250 GLY A O 1
ATOM 1875 N N . HIS A 1 251 ? 9.758 -32.344 4.566 1 95.56 251 HIS A N 1
ATOM 1876 C CA . HIS A 1 251 ? 11.102 -32.125 4.051 1 95.56 251 HIS A CA 1
ATOM 1877 C C . HIS A 1 251 ? 12.062 -31.719 5.172 1 95.56 251 HIS A C 1
ATOM 1879 O O . HIS A 1 251 ? 11.734 -30.875 6 1 95.56 251 HIS A O 1
ATOM 1885 N N . THR A 1 252 ? 13.258 -32.281 5.188 1 95.44 252 THR A N 1
ATOM 1886 C CA . THR A 1 252 ? 14.234 -31.969 6.227 1 95.44 252 THR A CA 1
ATOM 1887 C C . THR A 1 252 ? 15.562 -31.531 5.617 1 95.44 252 THR A C 1
ATOM 1889 O O . THR A 1 252 ? 16.391 -30.938 6.297 1 95.44 252 THR A O 1
ATOM 1892 N N . ASP A 1 253 ? 15.758 -31.906 4.434 1 96.31 253 ASP A N 1
ATOM 1893 C CA . ASP A 1 253 ? 16.969 -31.547 3.717 1 96.31 253 ASP A CA 1
ATOM 1894 C C . ASP A 1 253 ? 16.672 -30.609 2.555 1 96.31 253 ASP A C 1
ATOM 1896 O O . ASP A 1 253 ? 15.93 -30.969 1.637 1 96.31 253 ASP A O 1
ATOM 1900 N N . PHE A 1 254 ? 17.266 -29.422 2.566 1 97.19 254 PHE A N 1
ATOM 1901 C CA . PHE A 1 254 ? 16.969 -28.406 1.562 1 97.19 254 PHE A CA 1
ATOM 1902 C C . PHE A 1 254 ? 18.172 -28.188 0.658 1 97.19 254 PHE A C 1
ATOM 1904 O O . PHE A 1 254 ? 18.188 -27.25 -0.148 1 97.19 254 PHE A O 1
ATOM 1911 N N . SER A 1 255 ? 19.172 -29.078 0.75 1 96.19 255 SER A N 1
ATOM 1912 C CA . SER A 1 255 ? 20.422 -28.891 0.003 1 96.19 255 SER A CA 1
ATOM 1913 C C . SER A 1 255 ? 20.188 -29.016 -1.499 1 96.19 255 SER A C 1
ATOM 1915 O O . SER A 1 255 ? 20.891 -28.406 -2.297 1 96.19 255 SER A O 1
ATOM 1917 N N . GLY A 1 256 ? 19.203 -29.781 -1.851 1 96.44 256 GLY A N 1
ATOM 1918 C CA . GLY A 1 256 ? 18.891 -29.984 -3.256 1 96.44 256 GLY A CA 1
ATOM 1919 C C . GLY A 1 256 ? 18.375 -28.734 -3.938 1 96.44 256 GLY A C 1
ATOM 1920 O O . GLY A 1 256 ? 18.344 -28.656 -5.168 1 96.44 256 GLY A O 1
ATOM 1921 N N . TYR A 1 257 ? 18.031 -27.656 -3.152 1 97.5 257 TYR A N 1
ATOM 1922 C CA . TYR A 1 257 ? 17.484 -26.422 -3.713 1 97.5 257 TYR A CA 1
ATOM 1923 C C . TYR A 1 257 ? 18.562 -25.359 -3.838 1 97.5 257 TYR A C 1
ATOM 1925 O O . TYR A 1 257 ? 18.312 -24.281 -4.359 1 97.5 257 TYR A O 1
ATOM 1933 N N . LEU A 1 258 ? 19.75 -25.656 -3.363 1 96.5 258 LEU A N 1
ATOM 1934 C CA . LEU A 1 258 ? 20.797 -24.656 -3.387 1 96.5 258 LEU A CA 1
ATOM 1935 C C . LEU A 1 258 ? 21.219 -24.328 -4.82 1 96.5 258 LEU A C 1
ATOM 1937 O O . LEU A 1 258 ? 21.328 -25.234 -5.656 1 96.5 258 LEU A O 1
ATOM 1941 N N . ALA A 1 259 ? 21.406 -23.062 -5.102 1 94.44 259 ALA A N 1
ATOM 1942 C CA . ALA A 1 259 ? 21.906 -22.656 -6.414 1 94.44 259 ALA A CA 1
ATOM 1943 C C . ALA A 1 259 ? 23.344 -23.125 -6.629 1 94.44 259 ALA A C 1
ATOM 1945 O O . ALA A 1 259 ? 23.734 -23.469 -7.746 1 94.44 259 ALA A O 1
ATOM 1946 N N . HIS A 1 260 ? 24.109 -23.078 -5.559 1 93.06 260 HIS A N 1
ATOM 1947 C CA . HIS A 1 260 ? 25.469 -23.578 -5.531 1 93.06 260 HIS A CA 1
ATOM 1948 C C . HIS A 1 260 ? 25.672 -24.531 -4.352 1 93.06 260 HIS A C 1
ATOM 1950 O O . HIS A 1 260 ? 25.547 -24.125 -3.195 1 93.06 260 HIS A O 1
ATOM 1956 N N . PRO A 1 261 ? 26.062 -25.766 -4.668 1 93.06 261 PRO A N 1
ATOM 1957 C CA . PRO A 1 261 ? 26.219 -26.75 -3.6 1 93.06 261 PRO A CA 1
ATOM 1958 C C . PRO A 1 261 ? 27.219 -26.312 -2.531 1 93.06 261 PRO A C 1
ATOM 1960 O O . PRO A 1 261 ? 28.25 -25.719 -2.854 1 93.06 261 PRO A O 1
ATOM 1963 N N . GLY A 1 262 ? 26.844 -26.562 -1.288 1 92.19 262 GLY A N 1
ATOM 1964 C CA . GLY A 1 262 ? 27.75 -26.312 -0.184 1 92.19 262 GLY A CA 1
ATOM 1965 C C . GLY A 1 262 ? 27.688 -24.891 0.345 1 92.19 262 GLY A C 1
ATOM 1966 O O . GLY A 1 262 ? 28.406 -24.547 1.277 1 92.19 262 GLY A O 1
ATOM 1967 N N . THR A 1 263 ? 26.859 -24.078 -0.268 1 92.56 263 THR A N 1
ATOM 1968 C CA . THR A 1 263 ? 26.719 -22.703 0.184 1 92.56 263 THR A CA 1
ATOM 1969 C C . THR A 1 263 ? 25.609 -22.562 1.214 1 92.56 263 THR A C 1
ATOM 1971 O O . THR A 1 263 ? 24.75 -23.453 1.326 1 92.56 263 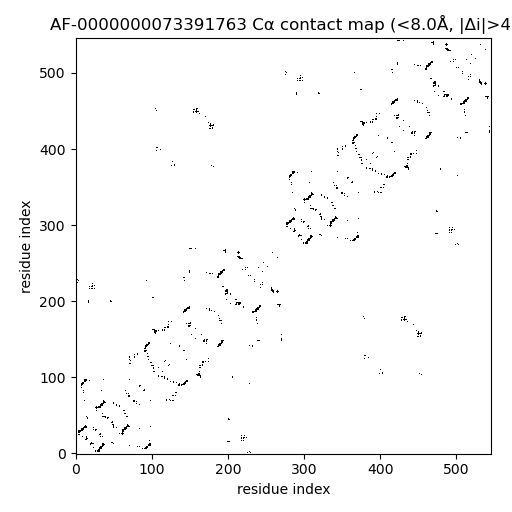THR A O 1
ATOM 1974 N N . GLU A 1 264 ? 25.734 -21.578 2.051 1 93.5 264 GLU A N 1
ATOM 1975 C CA . GLU A 1 264 ? 24.656 -21.188 2.947 1 93.5 264 GLU A CA 1
ATOM 1976 C C . GLU A 1 264 ? 23.828 -20.047 2.355 1 93.5 264 GLU A C 1
ATOM 1978 O O . GLU A 1 264 ? 24.328 -18.938 2.195 1 93.5 264 GLU A O 1
ATOM 1983 N N . PRO A 1 265 ? 22.594 -20.312 2.062 1 95.31 265 PRO A N 1
ATOM 1984 C CA . PRO A 1 265 ? 21.797 -19.266 1.424 1 95.31 265 PRO A CA 1
ATOM 1985 C C . PRO A 1 265 ? 21.469 -18.109 2.373 1 95.31 265 PRO A C 1
ATOM 1987 O O . PRO A 1 265 ? 21.25 -18.344 3.566 1 95.31 265 PRO A O 1
ATOM 1990 N N . GLU A 1 266 ? 21.422 -16.891 1.839 1 95.12 266 GLU A N 1
ATOM 1991 C CA . GLU A 1 266 ? 21.125 -15.695 2.613 1 95.12 266 GLU A CA 1
ATOM 1992 C C . GLU A 1 266 ? 19.609 -15.516 2.787 1 95.12 266 GLU A C 1
ATOM 1994 O O . GLU A 1 266 ? 18.844 -15.789 1.868 1 95.12 266 GLU A O 1
ATOM 1999 N N . LEU A 1 267 ? 19.234 -15.023 4.004 1 95.25 267 LEU A N 1
ATOM 2000 C CA . LEU A 1 267 ? 17.828 -14.727 4.246 1 95.25 267 LEU A CA 1
ATOM 2001 C C . LEU A 1 267 ? 17.297 -13.703 3.242 1 95.25 267 LEU A C 1
ATOM 2003 O O . LEU A 1 267 ? 18.031 -12.789 2.852 1 95.25 267 LEU A O 1
ATOM 2007 N N . ASP A 1 268 ? 16.094 -13.875 2.85 1 94.94 268 ASP A N 1
ATOM 2008 C CA . ASP A 1 268 ? 15.469 -12.93 1.932 1 94.94 268 ASP A CA 1
ATOM 2009 C C . ASP A 1 268 ? 14.984 -11.68 2.674 1 94.94 268 ASP A C 1
ATOM 2011 O O . ASP A 1 268 ? 15.023 -11.633 3.904 1 94.94 268 ASP A O 1
ATOM 2015 N N . TYR A 1 269 ? 14.594 -10.68 1.878 1 91.88 269 TYR A N 1
ATOM 2016 C CA . TYR A 1 269 ? 13.977 -9.484 2.443 1 91.88 269 TYR A CA 1
ATOM 2017 C C . TYR A 1 269 ? 12.742 -9.836 3.26 1 91.88 269 TYR A C 1
ATOM 2019 O O . TYR A 1 269 ? 11.992 -10.75 2.9 1 91.88 269 TYR A O 1
ATOM 2027 N N . PHE A 1 270 ? 12.492 -9.125 4.441 1 95.81 270 PHE A N 1
ATOM 2028 C CA . PHE A 1 270 ? 11.297 -9.164 5.27 1 95.81 270 PHE A CA 1
ATOM 2029 C C . PHE A 1 270 ? 11.281 -10.414 6.148 1 95.81 270 PHE A C 1
ATOM 2031 O O . PHE A 1 270 ? 10.305 -10.664 6.859 1 95.81 270 PHE A O 1
ATOM 2038 N N . VAL A 1 271 ? 12.344 -11.281 6.012 1 95.56 271 VAL A N 1
ATOM 2039 C CA . VAL A 1 271 ? 12.406 -12.516 6.793 1 95.56 271 VAL A CA 1
ATOM 2040 C C . VAL A 1 271 ? 13.359 -12.336 7.969 1 95.56 271 VAL A C 1
ATOM 2042 O O . VAL A 1 271 ? 14.453 -11.781 7.809 1 95.56 271 VAL A O 1
ATOM 2045 N N . GLU A 1 272 ? 12.883 -12.719 9.156 1 92.19 272 GLU A N 1
ATOM 2046 C CA . GLU A 1 272 ? 13.727 -12.648 10.344 1 92.19 272 GLU A CA 1
ATOM 2047 C C . GLU A 1 272 ? 14.477 -13.961 10.578 1 92.19 272 GLU A C 1
ATOM 2049 O O . GLU A 1 272 ? 14.016 -15.023 10.164 1 92.19 272 GLU A O 1
ATOM 2054 N N . ALA A 1 273 ? 15.562 -13.883 11.273 1 86.69 273 ALA A N 1
ATOM 2055 C CA . ALA A 1 273 ? 16.344 -15.062 11.633 1 86.69 273 ALA A CA 1
ATOM 2056 C C . ALA A 1 273 ? 15.633 -15.891 12.695 1 86.69 273 ALA A C 1
ATOM 2058 O O . ALA A 1 273 ? 14.891 -15.352 13.523 1 86.69 273 ALA A O 1
ATOM 2059 N N . MET B 1 1 ? 5.918 27.156 26.156 1 54 1 MET B N 1
ATOM 2060 C CA . MET B 1 1 ? 4.664 26.516 25.781 1 54 1 MET B CA 1
ATOM 2061 C C . MET B 1 1 ? 4.746 25.938 24.359 1 54 1 MET B C 1
ATOM 2063 O O . MET B 1 1 ? 5.516 26.422 23.531 1 54 1 MET B O 1
ATOM 2067 N N . ASN B 1 2 ? 4.324 24.594 24.094 1 85.62 2 ASN B N 1
ATOM 2068 C CA . ASN B 1 2 ? 4.371 24 22.766 1 85.62 2 ASN B CA 1
ATOM 2069 C C . ASN B 1 2 ? 3.529 24.781 21.766 1 85.62 2 ASN B C 1
ATOM 2071 O O . ASN B 1 2 ? 2.338 25 21.984 1 85.62 2 ASN B O 1
ATOM 2075 N N . THR B 1 3 ? 4.254 25.516 20.906 1 96.19 3 THR B N 1
ATOM 2076 C CA . THR B 1 3 ? 3.596 26.406 19.953 1 96.19 3 THR B CA 1
ATOM 2077 C C . THR B 1 3 ? 4.09 26.141 18.531 1 96.19 3 THR B C 1
ATOM 2079 O O . THR B 1 3 ? 5.195 25.625 18.344 1 96.19 3 THR B O 1
ATOM 2082 N N . LEU B 1 4 ? 3.301 26.531 17.578 1 98.56 4 LEU B N 1
ATOM 2083 C CA . LEU B 1 4 ? 3.676 26.438 16.172 1 98.56 4 LEU B CA 1
ATOM 2084 C C . LEU B 1 4 ? 3.98 27.812 15.602 1 98.56 4 LEU B C 1
ATOM 2086 O O . LEU B 1 4 ? 3.986 28 14.383 1 98.56 4 LEU B O 1
ATOM 2090 N N . ARG B 1 5 ? 4.184 28.734 16.547 1 98.06 5 ARG B N 1
ATOM 2091 C CA . ARG B 1 5 ? 4.496 30.094 16.125 1 98.06 5 ARG B CA 1
ATOM 2092 C C . ARG B 1 5 ? 5.68 30.109 15.164 1 98.06 5 ARG B C 1
ATOM 2094 O O . ARG B 1 5 ? 6.707 29.484 15.422 1 98.06 5 ARG B O 1
ATOM 2101 N N . ASP B 1 6 ? 5.539 30.688 14 1 97.56 6 ASP B N 1
ATOM 2102 C CA . ASP B 1 6 ? 6.551 30.969 12.984 1 97.56 6 ASP B CA 1
ATOM 2103 C C . ASP B 1 6 ? 6.973 29.688 12.266 1 97.56 6 ASP B C 1
ATOM 2105 O O . ASP B 1 6 ? 7.945 29.688 11.508 1 97.56 6 ASP B O 1
ATOM 2109 N N . LYS B 1 7 ? 6.312 28.609 12.633 1 98.69 7 LYS B N 1
ATOM 2110 C CA . LYS B 1 7 ? 6.559 27.391 11.875 1 98.69 7 LYS B CA 1
ATOM 2111 C C . LYS B 1 7 ? 5.809 27.406 10.547 1 98.69 7 LYS B C 1
ATOM 2113 O O . LYS B 1 7 ? 4.703 27.938 10.461 1 98.69 7 LYS B O 1
ATOM 2118 N N . THR B 1 8 ? 6.441 26.891 9.5 1 98.94 8 THR B N 1
ATOM 2119 C CA . THR B 1 8 ? 5.809 26.75 8.195 1 98.94 8 THR B CA 1
ATOM 2120 C C . THR B 1 8 ? 5.234 25.344 8.008 1 98.94 8 THR B C 1
ATOM 2122 O O . THR B 1 8 ? 5.98 24.359 7.992 1 98.94 8 THR B O 1
ATOM 2125 N N . LEU B 1 9 ? 3.922 25.25 7.902 1 98.94 9 LEU B N 1
ATOM 2126 C CA . LEU B 1 9 ? 3.223 23.984 7.656 1 98.94 9 LEU B CA 1
ATOM 2127 C C . LEU B 1 9 ? 2.775 23.891 6.203 1 98.94 9 LEU B C 1
ATOM 2129 O O . LEU B 1 9 ? 2.17 24.828 5.672 1 98.94 9 LEU B O 1
ATOM 2133 N N . PHE B 1 10 ? 3.174 22.828 5.531 1 99 10 PHE B N 1
ATOM 2134 C CA . PHE B 1 10 ? 2.631 22.453 4.234 1 99 10 PHE B CA 1
ATOM 2135 C C . PHE B 1 10 ? 1.521 21.422 4.398 1 99 10 PHE B C 1
ATOM 2137 O O . PHE B 1 10 ? 1.783 20.266 4.762 1 99 10 PHE B O 1
ATOM 2144 N N . ILE B 1 11 ? 0.261 21.766 4.176 1 99 11 ILE B N 1
ATOM 2145 C CA . ILE B 1 11 ? -0.874 20.891 4.449 1 99 11 ILE B CA 1
ATOM 2146 C C . ILE B 1 11 ? -1.619 20.594 3.152 1 99 11 ILE B C 1
ATOM 2148 O O . ILE B 1 11 ? -2.148 21.516 2.508 1 99 11 ILE B O 1
ATOM 2152 N N . THR B 1 12 ? -1.671 19.359 2.785 1 98.94 12 THR B N 1
ATOM 2153 C CA . THR B 1 12 ? -2.422 18.969 1.597 1 98.94 12 THR B CA 1
ATOM 2154 C C . THR B 1 12 ? -3.904 18.797 1.922 1 98.94 12 THR B C 1
ATOM 2156 O O . THR B 1 12 ? -4.258 18.344 3.006 1 98.94 12 THR B O 1
ATOM 2159 N N . GLY B 1 13 ? -4.73 19.188 1.015 1 97.25 13 GLY B N 1
ATOM 2160 C CA . GLY B 1 13 ? -6.164 19.062 1.221 1 97.25 13 GLY B CA 1
ATOM 2161 C C . GLY B 1 13 ? -6.684 19.938 2.342 1 97.25 13 GLY B C 1
ATOM 2162 O O . GLY B 1 13 ? -7.469 19.484 3.178 1 97.25 13 GLY B O 1
ATOM 2163 N N . ALA B 1 14 ? -6.281 21.203 2.361 1 97.5 14 ALA B N 1
ATOM 2164 C CA . ALA B 1 14 ? -6.562 22.031 3.527 1 97.5 14 ALA B CA 1
ATOM 2165 C C . ALA B 1 14 ? -7.605 23.094 3.199 1 97.5 14 ALA B C 1
ATOM 2167 O O . ALA B 1 14 ? -7.719 24.109 3.904 1 97.5 14 ALA B O 1
ATOM 2168 N N . SER B 1 15 ? -8.352 22.922 2.1 1 96.44 15 SER B N 1
ATOM 2169 C CA . SER B 1 15 ? -9.367 23.906 1.74 1 96.44 15 SER B CA 1
ATOM 2170 C C . SER B 1 15 ? -10.633 23.734 2.57 1 96.44 15 SER B C 1
ATOM 2172 O O . SER B 1 15 ? -11.5 24.609 2.602 1 96.44 15 SER B O 1
ATOM 2174 N N . ARG B 1 16 ? -10.773 22.625 3.207 1 95.25 16 ARG B N 1
ATOM 2175 C CA . ARG B 1 16 ? -11.938 22.312 4.027 1 95.25 16 ARG B CA 1
ATOM 2176 C C . ARG B 1 16 ? -11.633 21.172 4.988 1 95.25 16 ARG B C 1
ATOM 2178 O O . ARG B 1 16 ? -10.5 20.672 5.039 1 95.25 16 ARG B O 1
ATOM 2185 N N . GLY B 1 17 ? -12.578 20.859 5.844 1 95.5 17 GLY B N 1
ATOM 2186 C CA . GLY B 1 17 ? -12.531 19.656 6.66 1 95.5 17 GLY B CA 1
ATOM 2187 C C . GLY B 1 17 ? -11.375 19.656 7.645 1 95.5 17 GLY B C 1
ATOM 2188 O O . GLY B 1 17 ? -11.062 20.672 8.258 1 95.5 17 GLY B O 1
ATOM 2189 N N . ILE B 1 18 ? -10.82 18.484 7.84 1 98.12 18 ILE B N 1
ATOM 2190 C CA . ILE B 1 18 ? -9.797 18.234 8.852 1 98.12 18 ILE B CA 1
ATOM 2191 C C . ILE B 1 18 ? -8.547 19.047 8.531 1 98.12 18 ILE B C 1
ATOM 2193 O O . ILE B 1 18 ? -7.957 19.672 9.422 1 98.12 18 ILE B O 1
ATOM 2197 N N . GLY B 1 19 ? -8.125 19.062 7.262 1 98.44 19 GLY B N 1
ATOM 2198 C CA . GLY B 1 19 ? -6.957 19.844 6.871 1 98.44 19 GLY B CA 1
ATOM 2199 C C . GLY B 1 19 ? -7.09 21.312 7.203 1 98.44 19 GLY B C 1
ATOM 2200 O O . GLY B 1 19 ? -6.156 21.922 7.734 1 98.44 19 GLY B O 1
ATOM 2201 N N . LYS B 1 20 ? -8.227 21.859 6.895 1 98.31 20 LYS B N 1
ATOM 2202 C CA . LYS B 1 20 ? -8.461 23.266 7.215 1 98.31 20 LYS B CA 1
ATOM 2203 C C . LYS B 1 20 ? -8.461 23.5 8.727 1 98.31 20 LYS B C 1
ATOM 2205 O O . LYS B 1 20 ? -7.938 24.5 9.203 1 98.31 20 LYS B O 1
ATOM 2210 N N . ALA B 1 21 ? -9.078 22.578 9.461 1 98.69 21 ALA B N 1
ATOM 2211 C CA . ALA B 1 21 ? -9.109 22.719 10.914 1 98.69 21 ALA B CA 1
ATOM 2212 C C . ALA B 1 21 ? -7.699 22.719 11.492 1 98.69 21 ALA B C 1
ATOM 2214 O O . ALA B 1 21 ? -7.402 23.484 12.414 1 98.69 21 ALA B O 1
ATOM 2215 N N . ILE B 1 22 ? -6.84 21.844 10.969 1 98.94 22 ILE B N 1
ATOM 2216 C CA . ILE B 1 22 ? -5.453 21.797 11.414 1 98.94 22 ILE B CA 1
ATOM 2217 C C . ILE B 1 22 ? -4.758 23.125 11.078 1 98.94 22 ILE B C 1
ATOM 2219 O O . ILE B 1 22 ? -4.031 23.672 11.906 1 98.94 22 ILE B O 1
ATOM 2223 N N . ALA B 1 23 ? -5.016 23.609 9.898 1 98.88 23 ALA B N 1
ATOM 2224 C CA . ALA B 1 23 ? -4.449 24.875 9.461 1 98.88 23 ALA B CA 1
ATOM 2225 C C . ALA B 1 23 ? -4.875 26.016 10.391 1 98.88 23 ALA B C 1
ATOM 2227 O O . ALA B 1 23 ? -4.047 26.812 10.82 1 98.88 23 ALA B O 1
ATOM 2228 N N . LEU B 1 24 ? -6.137 26.062 10.711 1 98.88 24 LEU B N 1
ATOM 2229 C CA . LEU B 1 24 ? -6.684 27.125 11.555 1 98.88 24 LEU B CA 1
ATOM 2230 C C . LEU B 1 24 ? -6.105 27.047 12.961 1 98.88 24 LEU B C 1
ATOM 2232 O O . LEU B 1 24 ? -5.785 28.062 13.562 1 98.88 24 LEU B O 1
ATOM 2236 N N . ARG B 1 25 ? -5.984 25.828 13.477 1 98.75 25 ARG B N 1
ATOM 2237 C CA . ARG B 1 25 ? -5.406 25.656 14.805 1 98.75 25 ARG B CA 1
ATOM 2238 C C . ARG B 1 25 ? -3.963 26.156 14.844 1 98.75 25 ARG B C 1
ATOM 2240 O O . ARG B 1 25 ? -3.545 26.797 15.812 1 98.75 25 ARG B O 1
ATOM 2247 N N . ALA B 1 26 ? -3.188 25.859 13.828 1 98.88 26 ALA B N 1
ATOM 2248 C CA . ALA B 1 26 ? -1.807 26.328 13.727 1 98.88 26 ALA B CA 1
ATOM 2249 C C . ALA B 1 26 ? -1.744 27.844 13.586 1 98.88 26 ALA B C 1
ATOM 2251 O O . ALA B 1 26 ? -0.88 28.5 14.188 1 98.88 26 ALA B O 1
ATOM 2252 N N . ALA B 1 27 ? -2.65 28.391 12.836 1 98.81 27 ALA B N 1
ATOM 2253 C CA . ALA B 1 27 ? -2.711 29.844 12.594 1 98.81 27 ALA B CA 1
ATOM 2254 C C . ALA B 1 27 ? -2.91 30.609 13.898 1 98.81 27 ALA B C 1
ATOM 2256 O O . ALA B 1 27 ? -2.34 31.672 14.086 1 98.81 27 ALA B O 1
ATOM 2257 N N . ARG B 1 28 ? -3.695 30.047 14.758 1 98.5 28 ARG B N 1
ATOM 2258 C CA . ARG B 1 28 ? -3.959 30.672 16.047 1 98.5 28 ARG B CA 1
ATOM 2259 C C . ARG B 1 28 ? -2.668 30.875 16.844 1 98.5 28 ARG B C 1
ATOM 2261 O O . ARG B 1 28 ? -2.568 31.781 17.656 1 98.5 28 ARG B O 1
ATOM 2268 N N . ASP B 1 29 ? -1.637 30.031 16.578 1 98.5 29 ASP B N 1
ATOM 2269 C CA . ASP B 1 29 ? -0.329 30.156 17.219 1 98.5 29 ASP B CA 1
ATOM 2270 C C . ASP B 1 29 ? 0.535 31.203 16.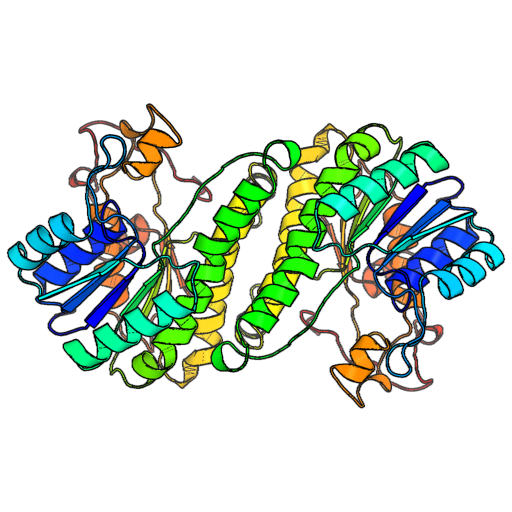5 1 98.5 29 ASP B C 1
ATOM 2272 O O . ASP B 1 29 ? 1.584 31.594 17.016 1 98.5 29 ASP B O 1
ATOM 2276 N N . GLY B 1 30 ? 0.076 31.578 15.289 1 98.62 30 GLY B N 1
ATOM 2277 C CA . GLY B 1 30 ? 0.905 32.469 14.492 1 98.62 30 GLY B CA 1
ATOM 2278 C C . GLY B 1 30 ? 1.763 31.734 13.477 1 98.62 30 GLY B C 1
ATOM 2279 O O . GLY B 1 30 ? 2.834 32.219 13.102 1 98.62 30 GLY B O 1
ATOM 2280 N N . ALA B 1 31 ? 1.303 30.625 12.984 1 98.81 31 ALA B N 1
ATOM 2281 C CA . ALA B 1 31 ? 2.049 29.797 12.031 1 98.81 31 ALA B CA 1
ATOM 2282 C C . ALA B 1 31 ? 1.915 30.344 10.617 1 98.81 31 ALA B C 1
ATOM 2284 O O . ALA B 1 31 ? 1.074 31.219 10.352 1 98.81 31 ALA B O 1
ATOM 2285 N N . ARG B 1 32 ? 2.84 29.953 9.773 1 98.88 32 ARG B N 1
ATOM 2286 C CA . ARG B 1 32 ? 2.754 30.094 8.32 1 98.88 32 ARG B CA 1
ATOM 2287 C C . ARG B 1 32 ? 2.191 28.844 7.676 1 98.88 32 ARG B C 1
ATOM 2289 O O . ARG B 1 32 ? 2.738 27.75 7.844 1 98.88 32 ARG B O 1
ATOM 2296 N N . VAL B 1 33 ? 1.111 29.016 6.941 1 98.94 33 VAL B N 1
ATOM 2297 C CA . VAL B 1 33 ? 0.402 27.828 6.457 1 98.94 33 VAL B CA 1
ATOM 2298 C C . VAL B 1 33 ? 0.333 27.859 4.93 1 98.94 33 VAL B C 1
ATOM 2300 O O . VAL B 1 33 ? -0.135 28.828 4.344 1 98.94 33 VAL B O 1
ATOM 2303 N N . VAL B 1 34 ? 0.866 26.828 4.297 1 98.94 34 VAL B N 1
ATOM 2304 C CA . VAL B 1 34 ? 0.633 26.562 2.879 1 98.94 34 VAL B CA 1
ATOM 2305 C C . VAL B 1 34 ? -0.587 25.656 2.715 1 98.94 34 VAL B C 1
ATOM 2307 O O . VAL B 1 34 ? -0.597 24.531 3.197 1 98.94 34 VAL B O 1
ATOM 2310 N N . ILE B 1 35 ? -1.616 26.188 2.076 1 98.69 35 ILE B N 1
ATOM 2311 C CA . ILE B 1 35 ? -2.785 25.391 1.721 1 98.69 35 ILE B CA 1
ATOM 2312 C C . ILE B 1 35 ? -2.596 24.797 0.328 1 98.69 35 ILE B C 1
ATOM 2314 O O . ILE B 1 35 ? -2.697 25.5 -0.677 1 98.69 35 ILE B O 1
ATOM 2318 N N . ALA B 1 36 ? -2.318 23.547 0.268 1 98.62 36 ALA B N 1
ATOM 2319 C CA . ALA B 1 36 ? -2.184 22.844 -1.007 1 98.62 36 ALA B CA 1
ATOM 2320 C C . ALA B 1 36 ? -3.424 22.016 -1.308 1 98.62 36 ALA B C 1
ATOM 2322 O O . ALA B 1 36 ? -3.574 20.906 -0.789 1 98.62 36 ALA B O 1
ATOM 2323 N N . ALA B 1 37 ? -4.285 22.484 -2.129 1 97.31 37 ALA B N 1
ATOM 2324 C CA . ALA B 1 37 ? -5.539 21.812 -2.457 1 97.31 37 ALA B CA 1
ATOM 2325 C C . ALA B 1 37 ? -6.016 22.188 -3.857 1 97.31 37 ALA B C 1
ATOM 2327 O O . ALA B 1 37 ? -5.547 23.172 -4.434 1 97.31 37 ALA B O 1
ATOM 2328 N N . LYS B 1 38 ? -6.98 21.5 -4.379 1 92.75 38 LYS B N 1
ATOM 2329 C CA . LYS B 1 38 ? -7.344 21.625 -5.789 1 92.75 38 LYS B CA 1
ATOM 2330 C C . LYS B 1 38 ? -8.453 22.641 -5.992 1 92.75 38 LYS B C 1
ATOM 2332 O O . LYS B 1 38 ? -8.602 23.203 -7.078 1 92.75 38 LYS B O 1
ATOM 2337 N N . THR B 1 39 ? -9.203 22.906 -4.93 1 90.69 39 THR B N 1
ATOM 2338 C CA . THR B 1 39 ? -10.453 23.609 -5.141 1 90.69 39 THR B CA 1
ATOM 2339 C C . THR B 1 39 ? -10.227 25.125 -5.133 1 90.69 39 THR B C 1
ATOM 2341 O O . THR B 1 39 ? -9.977 25.719 -4.082 1 90.69 39 THR B O 1
ATOM 2344 N N . THR B 1 40 ? -10.422 25.688 -6.309 1 93.81 40 THR B N 1
ATOM 2345 C CA . THR B 1 40 ? -10.195 27.125 -6.418 1 93.81 40 THR B CA 1
ATOM 2346 C C . THR B 1 40 ? -11.508 27.875 -6.625 1 93.81 40 THR B C 1
ATOM 2348 O O . THR B 1 40 ? -11.586 29.078 -6.402 1 93.81 40 THR B O 1
ATOM 2351 N N . GLU B 1 41 ? -12.461 27.062 -7.086 1 92.12 41 GLU B N 1
ATOM 2352 C CA . GLU B 1 41 ? -13.789 27.609 -7.301 1 92.12 41 GLU B CA 1
ATOM 2353 C C . GLU B 1 41 ? -14.828 26.922 -6.422 1 92.12 41 GLU B C 1
ATOM 2355 O O . GLU B 1 41 ? -14.719 25.719 -6.148 1 92.12 41 GLU B O 1
ATOM 2360 N N . PRO B 1 42 ? -15.719 27.75 -6.051 1 85.69 42 PRO B N 1
ATOM 2361 C CA . PRO B 1 42 ? -16.734 27.156 -5.18 1 85.69 42 PRO B CA 1
ATOM 2362 C C . PRO B 1 42 ? -17.5 26.031 -5.859 1 85.69 42 PRO B C 1
ATOM 2364 O O . PRO B 1 42 ? -17.781 26.094 -7.059 1 85.69 42 PRO B O 1
ATOM 2367 N N . ASP B 1 43 ? -17.672 24.984 -5.211 1 80.75 43 ASP B N 1
ATOM 2368 C CA . ASP B 1 43 ? -18.547 23.875 -5.578 1 80.75 43 ASP B CA 1
ATOM 2369 C C . ASP B 1 43 ? -19.672 23.703 -4.566 1 80.75 43 ASP B C 1
ATOM 2371 O O . ASP B 1 43 ? -19.422 23.609 -3.361 1 80.75 43 ASP B O 1
ATOM 2375 N N . PRO B 1 44 ? -20.922 23.781 -5.02 1 77.69 44 PRO B N 1
ATOM 2376 C CA . PRO B 1 44 ? -22.047 23.672 -4.086 1 77.69 44 PRO B CA 1
ATOM 2377 C C . PRO B 1 44 ? -21.984 22.391 -3.26 1 77.69 44 PRO B C 1
ATOM 2379 O O . PRO B 1 44 ? -22.5 22.344 -2.139 1 77.69 44 PRO B O 1
ATOM 2382 N N . ARG B 1 45 ? -21.469 21.344 -3.748 1 77.75 45 ARG B N 1
ATOM 2383 C CA . ARG B 1 45 ? -21.438 20.062 -3.057 1 77.75 45 ARG B CA 1
ATOM 2384 C C . ARG B 1 45 ? -20.281 20 -2.072 1 77.75 45 ARG B C 1
ATOM 2386 O O . ARG B 1 45 ? -20.266 19.156 -1.175 1 77.75 45 ARG B O 1
ATOM 2393 N N . LEU B 1 46 ? -19.328 20.875 -2.172 1 80.31 46 LEU B N 1
ATOM 2394 C CA . LEU B 1 46 ? -18.094 20.891 -1.407 1 80.31 46 LEU B CA 1
ATOM 2395 C C . LEU B 1 46 ? -17.703 22.312 -1.012 1 80.31 46 LEU B C 1
ATOM 2397 O O . LEU B 1 46 ? -16.922 22.969 -1.703 1 80.31 46 LEU B O 1
ATOM 2401 N N . PRO B 1 47 ? -18.281 22.625 0.134 1 83.12 47 PRO B N 1
ATOM 2402 C CA . PRO B 1 47 ? -17.984 24 0.549 1 83.12 47 PRO B CA 1
ATOM 2403 C C . PRO B 1 47 ? -16.516 24.219 0.882 1 83.12 47 PRO B C 1
ATOM 2405 O O . PRO B 1 47 ? -15.852 23.312 1.407 1 83.12 47 PRO B O 1
ATOM 2408 N N . GLY B 1 48 ? -15.984 25.422 0.381 1 89.38 48 GLY B N 1
ATOM 2409 C CA . GLY B 1 48 ? -14.625 25.828 0.713 1 89.38 48 GLY B CA 1
ATOM 2410 C C . GLY B 1 48 ? -13.695 25.828 -0.483 1 89.38 48 GLY B C 1
ATOM 2411 O O . GLY B 1 48 ? -13.805 24.969 -1.36 1 89.38 48 GLY B O 1
ATOM 2412 N N . THR B 1 49 ? -12.898 26.75 -0.577 1 95.69 49 THR B N 1
ATOM 2413 C CA . THR B 1 49 ? -11.82 26.875 -1.556 1 95.69 49 THR B CA 1
ATOM 2414 C C . THR B 1 49 ? -10.508 27.25 -0.871 1 95.69 49 THR B C 1
ATOM 2416 O O . THR B 1 49 ? -10.5 27.578 0.316 1 95.69 49 THR B O 1
ATOM 2419 N N . ILE B 1 50 ? -9.469 27.141 -1.621 1 97.31 50 ILE B N 1
ATOM 2420 C CA . ILE B 1 50 ? -8.195 27.547 -1.048 1 97.31 50 ILE B CA 1
ATOM 2421 C C . ILE B 1 50 ? -8.25 29.031 -0.687 1 97.31 50 ILE B C 1
ATOM 2423 O O . ILE B 1 50 ? -7.613 29.469 0.277 1 97.31 50 ILE B O 1
ATOM 2427 N N . HIS B 1 51 ? -9.047 29.828 -1.371 1 97.25 51 HIS B N 1
ATOM 2428 C CA . HIS B 1 51 ? -9.141 31.266 -1.123 1 97.25 51 HIS B CA 1
ATOM 2429 C C . HIS B 1 51 ? -9.953 31.562 0.133 1 97.25 51 HIS B C 1
ATOM 2431 O O . HIS B 1 51 ? -9.57 32.406 0.945 1 97.25 51 HIS B O 1
ATOM 2437 N N . SER B 1 52 ? -11.086 30.906 0.249 1 97 52 SER B N 1
ATOM 2438 C CA . SER B 1 52 ? -11.883 31.109 1.455 1 97 52 SER B CA 1
ATOM 2439 C C . SER B 1 52 ? -11.141 30.625 2.695 1 97 52 SER B C 1
ATOM 2441 O O . SER B 1 52 ? -11.195 31.266 3.748 1 97 52 SER B O 1
ATOM 2443 N N . ALA B 1 53 ? -10.477 29.5 2.572 1 97.81 53 ALA B N 1
ATOM 2444 C CA . ALA B 1 53 ? -9.664 29 3.68 1 97.81 53 ALA B CA 1
ATOM 2445 C C . ALA B 1 53 ? -8.562 30 4.039 1 97.81 53 ALA B C 1
ATOM 2447 O O . ALA B 1 53 ? -8.266 30.203 5.219 1 97.81 53 ALA B O 1
ATOM 2448 N N . ALA B 1 54 ? -7.973 30.578 3.031 1 98.62 54 ALA B N 1
ATOM 2449 C CA . ALA B 1 54 ? -6.895 31.547 3.246 1 98.62 54 ALA B CA 1
ATOM 2450 C C . ALA B 1 54 ? -7.379 32.719 4.078 1 98.62 54 ALA B C 1
ATOM 2452 O O . ALA B 1 54 ? -6.684 33.188 4.988 1 98.62 54 ALA B O 1
ATOM 2453 N N . VAL B 1 55 ? -8.539 33.219 3.812 1 98.44 55 VAL B N 1
ATOM 2454 C CA . VAL B 1 55 ? -9.117 34.344 4.535 1 98.44 55 VAL B CA 1
ATOM 2455 C C . VAL B 1 55 ? -9.305 33.969 6.008 1 98.44 55 VAL B C 1
ATOM 2457 O O . VAL B 1 55 ? -8.961 34.75 6.895 1 98.44 55 VAL B O 1
ATOM 2460 N N . GLU B 1 56 ? -9.797 32.812 6.199 1 98.5 56 GLU B N 1
ATOM 2461 C CA . GLU B 1 56 ? -10.047 32.344 7.562 1 98.5 56 GLU B CA 1
ATOM 2462 C C . GLU B 1 56 ? -8.734 32.156 8.328 1 98.5 56 GLU B C 1
ATOM 2464 O O . GLU B 1 56 ? -8.664 32.469 9.516 1 98.5 56 GLU B O 1
ATOM 2469 N N . ILE B 1 57 ? -7.73 31.656 7.688 1 98.69 57 ILE B N 1
ATOM 2470 C CA . ILE B 1 57 ? -6.441 31.406 8.32 1 98.69 57 ILE B CA 1
ATOM 2471 C C . ILE B 1 57 ? -5.777 32.719 8.695 1 98.69 57 ILE B C 1
ATOM 2473 O O . ILE B 1 57 ? -5.246 32.875 9.805 1 98.69 57 ILE B O 1
ATOM 2477 N N . GLU B 1 58 ? -5.848 33.688 7.84 1 98.69 58 GLU B N 1
ATOM 2478 C CA . GLU B 1 58 ? -5.316 35.031 8.148 1 98.69 58 GLU B CA 1
ATOM 2479 C C . GLU B 1 58 ? -6.062 35.656 9.32 1 98.69 58 GLU B C 1
ATOM 2481 O O . GLU B 1 58 ? -5.445 36.25 10.211 1 98.69 58 GLU B O 1
ATOM 2486 N N . ALA B 1 59 ? -7.332 35.5 9.289 1 98.75 59 ALA B N 1
ATOM 2487 C CA . ALA B 1 59 ? -8.156 36.062 10.359 1 98.75 59 ALA B CA 1
ATOM 2488 C C . ALA B 1 59 ? -7.82 35.406 11.703 1 98.75 59 ALA B C 1
ATOM 2490 O O . ALA B 1 59 ? -7.945 36.062 12.758 1 98.75 59 ALA B O 1
ATOM 2491 N N . ALA B 1 60 ? -7.363 34.219 11.672 1 98.56 60 ALA B N 1
ATOM 2492 C CA . ALA B 1 60 ? -7.039 33.469 12.883 1 98.56 60 ALA B CA 1
ATOM 2493 C C . ALA B 1 60 ? -5.664 33.844 13.422 1 98.56 60 ALA B C 1
ATOM 2495 O O . ALA B 1 60 ? -5.289 33.469 14.531 1 98.56 60 ALA B O 1
ATOM 2496 N N . GLY B 1 61 ? -4.891 34.531 12.594 1 98.5 61 GLY B N 1
ATOM 2497 C CA . GLY B 1 61 ? -3.633 35.062 13.086 1 98.5 61 GLY B CA 1
ATOM 2498 C C . GLY B 1 61 ? -2.422 34.469 12.391 1 98.5 61 GLY B C 1
ATOM 2499 O O . GLY B 1 61 ? -1.281 34.781 12.758 1 98.5 61 GLY B O 1
ATOM 2500 N N . GLY B 1 62 ? -2.631 33.656 11.398 1 98.56 62 GLY B N 1
ATOM 2501 C CA . GLY B 1 62 ? -1.528 33.062 10.672 1 98.56 62 GLY B CA 1
ATOM 2502 C C . GLY B 1 62 ? -1.199 33.781 9.375 1 98.56 62 GLY B C 1
ATOM 2503 O O . GLY B 1 62 ? -1.901 34.688 8.977 1 98.56 62 GLY B O 1
ATOM 2504 N N . GLN B 1 63 ? -0.099 33.438 8.828 1 98.69 63 GLN B N 1
ATOM 2505 C CA . GLN B 1 63 ? 0.204 33.75 7.434 1 98.69 63 GLN B CA 1
ATOM 2506 C C . GLN B 1 63 ? -0.167 32.594 6.523 1 98.69 63 GLN B C 1
ATOM 2508 O O . GLN B 1 63 ? -0.141 31.422 6.945 1 98.69 63 GLN B O 1
ATOM 2513 N N . VAL B 1 64 ? -0.553 32.938 5.332 1 98.81 64 VAL B N 1
ATOM 2514 C CA . VAL B 1 64 ? -1.085 31.844 4.516 1 98.81 64 VAL B CA 1
ATOM 2515 C C . VAL B 1 64 ? -0.619 32 3.07 1 98.81 64 VAL B C 1
ATOM 2517 O O . VAL B 1 64 ? -0.421 33.125 2.598 1 98.81 64 VAL B O 1
ATOM 2520 N N . LEU B 1 65 ? -0.299 30.938 2.365 1 98.81 65 LEU B N 1
ATOM 2521 C CA . LEU B 1 65 ? -0.036 30.812 0.936 1 98.81 65 LEU B CA 1
ATOM 2522 C C . LEU B 1 65 ? -0.944 29.75 0.315 1 98.81 65 LEU B C 1
ATOM 2524 O O . LEU B 1 65 ? -0.681 28.547 0.434 1 98.81 65 LEU B O 1
ATOM 2528 N N . PRO B 1 66 ? -2.096 30.203 -0.229 1 98.75 66 PRO B N 1
ATOM 2529 C CA . PRO B 1 66 ? -2.967 29.25 -0.914 1 98.75 66 PRO B CA 1
ATOM 2530 C C . PRO B 1 66 ? -2.434 28.844 -2.287 1 98.75 66 PRO B C 1
ATOM 2532 O O . PRO B 1 66 ? -2.121 29.703 -3.111 1 98.75 66 PRO B O 1
ATOM 2535 N N . LEU B 1 67 ? -2.264 27.547 -2.543 1 98.81 67 LEU B N 1
ATOM 2536 C CA . LEU B 1 67 ? -1.746 27.047 -3.809 1 98.81 67 LEU B CA 1
ATOM 2537 C C . LEU B 1 67 ? -2.668 25.969 -4.379 1 98.81 67 LEU B C 1
ATOM 2539 O O . LEU B 1 67 ? -3.062 25.047 -3.672 1 98.81 67 LEU B O 1
ATOM 2543 N N . ALA B 1 68 ? -3.07 26.141 -5.613 1 98.19 68 ALA B N 1
ATOM 2544 C CA . ALA B 1 68 ? -3.803 25.094 -6.328 1 98.19 68 ALA B CA 1
ATOM 2545 C C . ALA B 1 68 ? -2.881 23.938 -6.703 1 98.19 68 ALA B C 1
ATOM 2547 O O . ALA B 1 68 ? -2.057 24.062 -7.609 1 98.19 68 ALA B O 1
ATOM 2548 N N . VAL B 1 69 ? -3.047 22.828 -6.016 1 98.62 69 VAL B N 1
ATOM 2549 C CA . VAL B 1 69 ? -2.15 21.688 -6.207 1 98.62 69 VAL B CA 1
ATOM 2550 C C . VAL B 1 69 ? -2.967 20.406 -6.363 1 98.62 69 VAL B C 1
ATOM 2552 O O . VAL B 1 69 ? -3.844 20.125 -5.547 1 98.62 69 VAL B O 1
ATOM 2555 N N . ASP B 1 70 ? -2.777 19.719 -7.434 1 98.5 70 ASP B N 1
ATOM 2556 C CA . ASP B 1 70 ? -3.137 18.312 -7.531 1 98.5 70 ASP B CA 1
ATOM 2557 C C . ASP B 1 70 ? -1.978 17.422 -7.094 1 98.5 70 ASP B C 1
ATOM 2559 O O . ASP B 1 70 ? -0.975 17.297 -7.801 1 98.5 70 ASP B O 1
ATOM 2563 N N . VAL B 1 71 ? -2.166 16.75 -5.906 1 98.69 71 VAL B N 1
ATOM 2564 C CA . VAL B 1 71 ? -1.056 16.016 -5.32 1 98.69 71 VAL B CA 1
ATOM 2565 C C . VAL B 1 71 ? -0.687 14.836 -6.227 1 98.69 71 VAL B C 1
ATOM 2567 O O . VAL B 1 71 ? 0.37 14.227 -6.059 1 98.69 71 VAL B O 1
ATOM 2570 N N . ARG B 1 72 ? -1.535 14.531 -7.195 1 98.25 72 ARG B N 1
ATOM 2571 C CA . ARG B 1 72 ? -1.237 13.469 -8.148 1 98.25 72 ARG B CA 1
ATOM 2572 C C . ARG B 1 72 ? -0.187 13.914 -9.156 1 98.25 72 ARG B C 1
ATOM 2574 O O . ARG B 1 72 ? 0.402 13.094 -9.859 1 98.25 72 ARG B O 1
ATOM 2581 N N . ASP B 1 73 ? -0.008 15.211 -9.25 1 98.5 73 ASP B N 1
ATOM 2582 C CA . ASP B 1 73 ? 0.908 15.805 -10.227 1 98.5 73 ASP B CA 1
ATOM 2583 C C . ASP B 1 73 ? 2.24 16.156 -9.57 1 98.5 73 ASP B C 1
ATOM 2585 O O . ASP B 1 73 ? 2.34 17.156 -8.859 1 98.5 73 ASP B O 1
ATOM 2589 N N . GLU B 1 74 ? 3.244 15.43 -9.938 1 98 74 GLU B N 1
ATOM 2590 C CA . GLU B 1 74 ? 4.57 15.602 -9.352 1 98 74 GLU B CA 1
ATOM 2591 C C . GLU B 1 74 ? 5.094 17.016 -9.578 1 98 74 GLU B C 1
ATOM 2593 O O . GLU B 1 74 ? 5.691 17.609 -8.672 1 98 74 GLU B O 1
ATOM 2598 N N . GLY B 1 75 ? 4.965 17.5 -10.773 1 98.56 75 GLY B N 1
ATOM 2599 C CA . GLY B 1 75 ? 5.418 18.844 -11.078 1 98.56 75 GLY B CA 1
ATOM 2600 C C . GLY B 1 75 ? 4.742 19.906 -10.242 1 98.56 75 GLY B C 1
ATOM 2601 O O . GLY B 1 75 ? 5.402 20.828 -9.758 1 98.56 75 GLY B O 1
ATOM 2602 N N . GLN B 1 76 ? 3.449 19.828 -10.008 1 98.81 76 GLN B N 1
ATOM 2603 C CA . GLN B 1 76 ? 2.715 20.781 -9.188 1 98.81 76 GLN B CA 1
ATOM 2604 C C . GLN B 1 76 ? 3.162 20.719 -7.734 1 98.81 76 GLN B C 1
ATOM 2606 O O . GLN B 1 76 ? 3.291 21.75 -7.07 1 98.81 76 GLN B O 1
ATOM 2611 N N . VAL B 1 77 ? 3.416 19.516 -7.234 1 98.88 77 VAL B N 1
ATOM 2612 C CA . VAL B 1 77 ? 3.869 19.344 -5.859 1 98.88 77 VAL B CA 1
ATOM 2613 C C . VAL B 1 77 ? 5.223 20.031 -5.668 1 98.88 77 VAL B C 1
ATOM 2615 O O . VAL B 1 77 ? 5.406 20.797 -4.727 1 98.88 77 VAL B O 1
ATOM 2618 N N . ARG B 1 78 ? 6.133 19.781 -6.57 1 98.75 78 ARG B N 1
ATOM 2619 C CA . ARG B 1 78 ? 7.461 20.375 -6.473 1 98.75 78 ARG B CA 1
ATOM 2620 C C . ARG B 1 78 ? 7.391 21.891 -6.551 1 98.75 78 ARG B C 1
ATOM 2622 O O . ARG B 1 78 ? 8.055 22.594 -5.781 1 98.75 78 ARG B O 1
ATOM 2629 N N . ALA B 1 79 ? 6.613 22.359 -7.5 1 98.88 79 ALA B N 1
ATOM 2630 C CA . ALA B 1 79 ? 6.465 23.797 -7.664 1 98.88 79 ALA B CA 1
ATOM 2631 C C . ALA B 1 79 ? 5.871 24.438 -6.41 1 98.88 79 ALA B C 1
ATOM 2633 O O . ALA B 1 79 ? 6.273 25.531 -6.012 1 98.88 79 ALA B O 1
ATOM 2634 N N . ALA B 1 80 ? 4.914 23.766 -5.812 1 98.94 80 ALA B N 1
ATOM 2635 C CA . ALA B 1 80 ? 4.281 24.281 -4.598 1 98.94 80 ALA B CA 1
ATOM 2636 C C . ALA B 1 80 ? 5.285 24.359 -3.449 1 98.94 80 ALA B C 1
ATOM 2638 O O . ALA B 1 80 ? 5.293 25.344 -2.693 1 98.94 80 ALA B O 1
ATOM 2639 N N . VAL B 1 81 ? 6.098 23.359 -3.301 1 98.94 81 VAL B N 1
ATOM 2640 C CA . VAL B 1 81 ? 7.117 23.344 -2.258 1 98.94 81 VAL B CA 1
ATOM 2641 C C . VAL B 1 81 ? 8.109 24.469 -2.482 1 98.94 81 VAL B C 1
ATOM 2643 O O . VAL B 1 81 ? 8.484 25.188 -1.54 1 98.94 81 VAL B O 1
ATOM 2646 N N . GLU B 1 82 ? 8.477 24.656 -3.715 1 98.81 82 GLU B N 1
ATOM 2647 C CA . GLU B 1 82 ? 9.398 25.75 -4.039 1 98.81 82 GLU B CA 1
ATOM 2648 C C . GLU B 1 82 ? 8.797 27.109 -3.711 1 98.81 82 GLU B C 1
ATOM 2650 O O . GLU B 1 82 ? 9.477 27.984 -3.18 1 98.81 82 GLU B O 1
ATOM 2655 N N . GLN B 1 83 ? 7.562 27.312 -4.035 1 98.88 83 GLN B N 1
ATOM 2656 C CA . GLN B 1 83 ? 6.879 28.562 -3.727 1 98.88 83 GLN B CA 1
ATOM 2657 C C . GLN B 1 83 ? 6.809 28.781 -2.219 1 98.88 83 GLN B C 1
ATOM 2659 O O . GLN B 1 83 ? 6.969 29.922 -1.75 1 98.88 83 GLN B O 1
ATOM 2664 N N . ALA B 1 84 ? 6.547 27.703 -1.507 1 98.88 84 ALA B N 1
ATOM 2665 C CA . ALA B 1 84 ? 6.508 27.797 -0.049 1 98.88 84 ALA B CA 1
ATOM 2666 C C . ALA B 1 84 ? 7.855 28.234 0.511 1 98.88 84 ALA B C 1
ATOM 2668 O O . ALA B 1 84 ? 7.918 29.109 1.38 1 98.88 84 ALA B O 1
ATOM 2669 N N . VAL B 1 85 ? 8.898 27.641 -0.003 1 98.81 85 VAL B N 1
ATOM 2670 C CA . VAL B 1 85 ? 10.25 27.938 0.462 1 98.81 85 VAL B CA 1
ATOM 2671 C C . VAL B 1 85 ? 10.617 29.375 0.093 1 98.81 85 VAL B C 1
ATOM 2673 O O . VAL B 1 85 ? 11.219 30.078 0.895 1 98.81 85 VAL B O 1
ATOM 2676 N N . ASP B 1 86 ? 10.266 29.75 -1.094 1 98.75 86 ASP B N 1
ATOM 2677 C CA . ASP B 1 86 ? 10.539 31.125 -1.539 1 98.75 86 ASP B CA 1
ATOM 2678 C C . ASP B 1 86 ? 9.836 32.125 -0.652 1 98.75 86 ASP B C 1
ATOM 2680 O O . ASP B 1 86 ? 10.406 33.188 -0.308 1 98.75 86 ASP B O 1
ATOM 2684 N N . ARG B 1 87 ? 8.625 31.812 -0.262 1 98.75 87 ARG B N 1
ATOM 2685 C CA . ARG B 1 87 ? 7.789 32.75 0.488 1 98.75 87 ARG B CA 1
ATOM 2686 C C . ARG B 1 87 ? 8.172 32.781 1.963 1 98.75 87 ARG B C 1
ATOM 2688 O O . ARG B 1 87 ? 8.211 33.844 2.588 1 98.75 87 ARG B O 1
ATOM 2695 N N . PHE B 1 88 ? 8.406 31.609 2.504 1 98.69 88 PHE B N 1
ATOM 2696 C CA . PHE B 1 88 ? 8.477 31.5 3.957 1 98.69 88 PHE B CA 1
ATOM 2697 C C . PHE B 1 88 ? 9.867 31.078 4.406 1 98.69 88 PHE B C 1
ATOM 2699 O O . PHE B 1 88 ? 10.156 31.078 5.605 1 98.69 88 PHE B O 1
ATOM 2706 N N . GLY B 1 89 ? 10.758 30.672 3.506 1 98.5 89 GLY B N 1
ATOM 2707 C CA . GLY B 1 89 ? 12.148 30.391 3.809 1 98.5 89 GLY B CA 1
ATOM 2708 C C . GLY B 1 89 ? 12.414 28.922 4.129 1 98.5 89 GLY B C 1
ATOM 2709 O O . GLY B 1 89 ? 13.562 28.531 4.324 1 98.5 89 GLY B O 1
ATOM 2710 N N . GLY B 1 90 ? 11.398 28.125 4.203 1 98.56 90 GLY B N 1
ATOM 2711 C CA . GLY B 1 90 ? 11.555 26.719 4.52 1 98.56 90 GLY B CA 1
ATOM 2712 C C . GLY B 1 90 ? 10.242 26.031 4.859 1 98.56 90 GLY B C 1
ATOM 2713 O O . GLY B 1 90 ? 9.172 26.641 4.723 1 98.56 90 GLY B O 1
ATOM 2714 N N . ILE B 1 91 ? 10.352 24.797 5.188 1 98.94 91 ILE B N 1
ATOM 2715 C CA . ILE B 1 91 ? 9.219 24 5.641 1 98.94 91 ILE B CA 1
ATOM 2716 C C . ILE B 1 91 ? 9.586 23.281 6.938 1 98.94 91 ILE B C 1
ATOM 2718 O O . ILE B 1 91 ? 10.641 22.641 7.027 1 98.94 91 ILE B O 1
ATOM 2722 N N . ASP B 1 92 ? 8.711 23.375 7.938 1 98.94 92 ASP B N 1
ATOM 2723 C CA . ASP B 1 92 ? 8.945 22.75 9.234 1 98.94 92 ASP B CA 1
ATOM 2724 C C . ASP B 1 92 ? 8.07 21.5 9.406 1 98.94 92 ASP B C 1
ATOM 2726 O O . ASP B 1 92 ? 8.453 20.562 10.109 1 98.94 92 ASP B O 1
ATOM 2730 N N . VAL B 1 93 ? 6.883 21.547 8.805 1 98.94 93 VAL B N 1
ATOM 2731 C CA . VAL B 1 93 ? 5.883 20.5 9.016 1 98.94 93 VAL B CA 1
ATOM 2732 C C . VAL B 1 93 ? 5.188 20.172 7.695 1 98.94 93 VAL B C 1
ATOM 2734 O O . VAL B 1 93 ? 4.801 21.078 6.949 1 98.94 93 VAL B O 1
ATOM 2737 N N . LEU B 1 94 ? 5.113 18.953 7.355 1 99 94 LEU B N 1
ATOM 2738 C CA . LEU B 1 94 ? 4.242 18.453 6.297 1 99 94 LEU B CA 1
ATOM 2739 C C . LEU B 1 94 ? 3.062 17.688 6.883 1 99 94 LEU B C 1
ATOM 2741 O O . LEU B 1 94 ? 3.244 16.797 7.719 1 99 94 LEU B O 1
ATOM 2745 N N . VAL B 1 95 ? 1.843 18.047 6.531 1 99 95 VAL B N 1
ATOM 2746 C CA . VAL B 1 95 ? 0.647 17.281 6.879 1 99 95 VAL B CA 1
ATOM 2747 C C . VAL B 1 95 ? 0.04 16.672 5.621 1 99 95 VAL B C 1
ATOM 2749 O O . VAL B 1 95 ? -0.506 17.391 4.777 1 99 95 VAL B O 1
ATOM 2752 N N . ASN B 1 96 ? 0.159 15.375 5.488 1 98.94 96 ASN B N 1
ATOM 2753 C CA . ASN B 1 96 ? -0.513 14.617 4.438 1 98.94 96 ASN B CA 1
ATOM 2754 C C . ASN B 1 96 ? -1.971 14.336 4.793 1 98.94 96 ASN B C 1
ATOM 2756 O O . ASN B 1 96 ? -2.271 13.352 5.469 1 98.94 96 ASN B O 1
ATOM 2760 N N . ASN B 1 97 ? -2.854 15.172 4.262 1 98.75 97 ASN B N 1
ATOM 2761 C CA . ASN B 1 97 ? -4.27 15.117 4.613 1 98.75 97 ASN B CA 1
ATOM 2762 C C . ASN B 1 97 ? -5.141 14.836 3.393 1 98.75 97 ASN B C 1
ATOM 2764 O O . ASN B 1 97 ? -6.223 14.258 3.518 1 98.75 97 ASN B O 1
ATOM 2768 N N . ALA B 1 98 ? -4.668 15.273 2.168 1 98.06 98 ALA B N 1
ATOM 2769 C CA . ALA B 1 98 ? -5.445 15.023 0.958 1 98.06 98 ALA B CA 1
ATOM 2770 C C . ALA B 1 98 ? -5.824 13.547 0.848 1 98.06 98 ALA B C 1
ATOM 2772 O O . ALA B 1 98 ? -5 12.664 1.105 1 98.06 98 ALA B O 1
ATOM 2773 N N . SER B 1 99 ? -7.102 13.312 0.56 1 96.56 99 SER B N 1
ATOM 2774 C CA . SER B 1 99 ? -7.539 11.922 0.52 1 96.56 99 SER B CA 1
ATOM 2775 C C . SER B 1 99 ? -8.719 11.742 -0.425 1 96.56 99 SER B C 1
ATOM 2777 O O . SER B 1 99 ? -9.492 12.68 -0.646 1 96.56 99 SER B O 1
ATOM 2779 N N . ALA B 1 100 ? -8.812 10.656 -1.012 1 95.31 100 ALA B N 1
ATOM 2780 C CA . ALA B 1 100 ? -9.961 10.148 -1.756 1 95.31 100 ALA B CA 1
ATOM 2781 C C . ALA B 1 100 ? -10.477 8.852 -1.14 1 95.31 100 ALA B C 1
ATOM 2783 O O . ALA B 1 100 ? -9.719 8.109 -0.505 1 95.31 100 ALA B O 1
ATOM 2784 N N . ILE B 1 101 ? -11.812 8.641 -1.307 1 94.94 101 ILE B N 1
ATOM 2785 C CA . ILE B 1 101 ? -12.406 7.461 -0.684 1 94.94 101 ILE B CA 1
ATOM 2786 C C . ILE B 1 101 ? -13.391 6.801 -1.652 1 94.94 101 ILE B C 1
ATOM 2788 O O . ILE B 1 101 ? -14.133 7.488 -2.355 1 94.94 101 ILE B O 1
ATOM 2792 N N . HIS B 1 102 ? -13.328 5.508 -1.767 1 94.62 102 HIS B N 1
ATOM 2793 C CA . HIS B 1 102 ? -14.281 4.586 -2.381 1 94.62 102 HIS B CA 1
ATOM 2794 C C . HIS B 1 102 ? -14.336 3.266 -1.619 1 94.62 102 HIS B C 1
ATOM 2796 O O . HIS B 1 102 ? -13.602 2.33 -1.934 1 94.62 102 HIS B O 1
ATOM 2802 N N . PRO B 1 103 ? -15.195 3.193 -0.591 1 93.44 103 PRO B N 1
ATOM 2803 C CA . PRO B 1 103 ? -15.18 2.049 0.323 1 93.44 103 PRO B CA 1
ATOM 2804 C C . PRO B 1 103 ? -16.031 0.884 -0.18 1 93.44 103 PRO B C 1
ATOM 2806 O O . PRO B 1 103 ? -17.078 0.577 0.405 1 93.44 103 PRO B O 1
ATOM 2809 N N . GLN B 1 104 ? -15.586 0.174 -1.24 1 96.56 104 GLN B N 1
ATOM 2810 C CA . GLN B 1 104 ? -16.25 -0.974 -1.837 1 96.56 104 GLN B CA 1
ATOM 2811 C C . GLN B 1 104 ? -15.328 -2.182 -1.906 1 96.56 104 GLN B C 1
ATOM 2813 O O . GLN B 1 104 ? -14.109 -2.047 -1.742 1 96.56 104 GLN B O 1
ATOM 2818 N N . GLY B 1 105 ? -15.938 -3.389 -2.059 1 98 105 GLY B N 1
ATOM 2819 C CA . GLY B 1 105 ? -15.164 -4.602 -2.275 1 98 105 GLY B CA 1
ATOM 2820 C C . GLY B 1 105 ? -14.438 -4.609 -3.605 1 98 105 GLY B C 1
ATOM 2821 O O . GLY B 1 105 ? -14.508 -3.646 -4.367 1 98 105 GLY B O 1
ATOM 2822 N N . VAL B 1 106 ? -13.766 -5.75 -3.854 1 98.62 106 VAL B N 1
ATOM 2823 C CA . VAL B 1 106 ? -12.883 -5.867 -5.012 1 98.62 106 VAL B CA 1
ATOM 2824 C C . VAL B 1 106 ? -13.695 -5.699 -6.297 1 98.62 106 VAL B C 1
ATOM 2826 O O . VAL B 1 106 ? -13.336 -4.902 -7.164 1 98.62 106 VAL B O 1
ATOM 2829 N N . LEU B 1 107 ? -14.781 -6.387 -6.414 1 98.56 107 LEU B N 1
ATOM 2830 C CA . LEU B 1 107 ? -15.555 -6.363 -7.652 1 98.56 107 LEU B CA 1
ATOM 2831 C C . LEU B 1 107 ? -16.328 -5.055 -7.785 1 98.56 107 LEU B C 1
ATOM 2833 O O . LEU B 1 107 ? -16.703 -4.656 -8.891 1 98.56 107 LEU B O 1
ATOM 2837 N N . GLY B 1 108 ? -16.547 -4.379 -6.688 1 98.19 108 GLY B N 1
ATOM 2838 C CA . GLY B 1 108 ? -17.266 -3.119 -6.688 1 98.19 108 GLY B CA 1
ATOM 2839 C C . GLY B 1 108 ? -16.359 -1.911 -6.852 1 98.19 108 GLY B C 1
ATOM 2840 O O . GLY B 1 108 ? -16.828 -0.77 -6.793 1 98.19 108 GLY B O 1
ATOM 2841 N N . THR B 1 109 ? -15.078 -2.098 -7.105 1 98.44 109 THR B N 1
ATOM 2842 C CA . THR B 1 109 ? -14.117 -1.008 -7.223 1 98.44 109 THR B CA 1
ATOM 2843 C C . THR B 1 109 ? -13.555 -0.937 -8.633 1 98.44 109 THR B C 1
ATOM 2845 O O . THR B 1 109 ? -12.586 -1.637 -8.961 1 98.44 109 THR B O 1
ATOM 2848 N N . PRO B 1 110 ? -14.18 -0.028 -9.453 1 98.19 110 PRO B N 1
ATOM 2849 C CA . PRO B 1 110 ? -13.539 0.172 -10.758 1 98.19 110 PRO B CA 1
ATOM 2850 C C . PRO B 1 110 ? -12.078 0.604 -10.633 1 98.19 110 PRO B C 1
ATOM 2852 O O . PRO B 1 110 ? -11.727 1.347 -9.711 1 98.19 110 PRO B O 1
ATOM 2855 N N . LEU B 1 111 ? -11.242 0.214 -11.594 1 98.31 111 LEU B N 1
ATOM 2856 C CA . LEU B 1 111 ? -9.82 0.517 -11.523 1 98.31 111 LEU B CA 1
ATOM 2857 C C . LEU B 1 111 ? -9.586 2.023 -11.469 1 98.31 111 LEU B C 1
ATOM 2859 O O . LEU B 1 111 ? -8.633 2.486 -10.828 1 98.31 111 LEU B O 1
ATOM 2863 N N . LYS B 1 112 ? -10.438 2.756 -12.117 1 98.38 112 LYS B N 1
ATOM 2864 C CA . LYS B 1 112 ? -10.305 4.207 -12.062 1 98.38 112 LYS B CA 1
ATOM 2865 C C . LYS B 1 112 ? -10.422 4.723 -10.633 1 98.38 112 LYS B C 1
ATOM 2867 O O . LYS B 1 112 ? -9.727 5.664 -10.242 1 98.38 112 LYS B O 1
ATOM 2872 N N . ARG B 1 113 ? -11.32 4.164 -9.852 1 98.19 113 ARG B N 1
ATOM 2873 C CA . ARG B 1 113 ? -11.477 4.531 -8.445 1 98.19 113 ARG B CA 1
ATOM 2874 C C . ARG B 1 113 ? -10.305 4.031 -7.609 1 98.19 113 ARG B C 1
ATOM 2876 O O . ARG B 1 113 ? -9.828 4.734 -6.715 1 98.19 113 ARG B O 1
ATOM 2883 N N . TYR B 1 114 ? -9.891 2.799 -7.922 1 98.81 114 TYR B N 1
ATOM 2884 C CA . TYR B 1 114 ? -8.664 2.301 -7.305 1 98.81 114 TYR B CA 1
ATOM 2885 C C . TYR B 1 114 ? -7.512 3.281 -7.504 1 98.81 114 TYR B C 1
ATOM 2887 O O . TYR B 1 114 ? -6.852 3.674 -6.543 1 98.81 114 TYR B O 1
ATOM 2895 N N . ASP B 1 115 ? -7.309 3.656 -8.766 1 98.81 115 ASP B N 1
ATOM 2896 C CA . ASP B 1 115 ? -6.223 4.559 -9.133 1 98.81 115 ASP B CA 1
ATOM 2897 C C . ASP B 1 115 ? -6.348 5.895 -8.414 1 98.81 115 ASP B C 1
ATOM 2899 O O . ASP B 1 115 ? -5.352 6.438 -7.922 1 98.81 115 ASP B O 1
ATOM 2903 N N . LEU B 1 116 ? -7.516 6.395 -8.375 1 98.56 116 LEU B N 1
ATOM 2904 C CA . LEU B 1 116 ? -7.727 7.68 -7.719 1 98.56 116 LEU B CA 1
ATOM 2905 C C . LEU B 1 116 ? -7.309 7.613 -6.254 1 98.56 116 LEU B C 1
ATOM 2907 O O . LEU B 1 116 ? -6.574 8.484 -5.773 1 98.56 116 LEU B O 1
ATOM 2911 N N . MET B 1 117 ? -7.691 6.605 -5.516 1 98.5 117 MET B N 1
ATOM 2912 C CA . MET B 1 117 ? -7.359 6.461 -4.102 1 98.5 117 MET B CA 1
ATOM 2913 C C . MET B 1 117 ? -5.855 6.297 -3.912 1 98.5 117 MET B C 1
ATOM 2915 O O . MET B 1 117 ? -5.254 6.953 -3.061 1 98.5 117 MET B O 1
ATOM 2919 N N . MET B 1 118 ? -5.293 5.453 -4.738 1 98.88 118 MET B N 1
ATOM 2920 C CA . MET B 1 118 ? -3.857 5.223 -4.594 1 98.88 118 MET B CA 1
ATOM 2921 C C . MET B 1 118 ? -3.064 6.473 -4.957 1 98.88 118 MET B C 1
ATOM 2923 O O . MET B 1 118 ? -2.098 6.82 -4.277 1 98.88 118 MET B O 1
ATOM 2927 N N . ASP B 1 119 ? -3.475 7.164 -5.984 1 98.69 119 ASP B N 1
ATOM 2928 C CA . ASP B 1 119 ? -2.752 8.328 -6.488 1 98.69 119 ASP B CA 1
ATOM 2929 C C . ASP B 1 119 ? -2.818 9.484 -5.5 1 98.69 119 ASP B C 1
ATOM 2931 O O . ASP B 1 119 ? -1.848 10.227 -5.34 1 98.69 119 ASP B O 1
ATOM 2935 N N . VAL B 1 120 ? -3.936 9.648 -4.863 1 98.69 120 VAL B N 1
ATOM 2936 C CA . VAL B 1 120 ? -4.113 10.781 -3.963 1 98.69 120 VAL B CA 1
ATOM 2937 C C . VAL B 1 120 ? -3.564 10.438 -2.582 1 98.69 120 VAL B C 1
ATOM 2939 O O . VAL B 1 120 ? -2.748 11.18 -2.029 1 98.69 120 VAL B O 1
ATOM 2942 N N . ASN B 1 121 ? -3.98 9.266 -2.041 1 98.75 121 ASN B N 1
ATOM 2943 C CA . ASN B 1 121 ? -3.699 8.953 -0.644 1 98.75 121 ASN B CA 1
ATOM 2944 C C . ASN B 1 121 ? -2.242 8.547 -0.442 1 98.75 121 ASN B C 1
ATOM 2946 O O . ASN B 1 121 ? -1.513 9.195 0.312 1 98.75 121 ASN B O 1
ATOM 2950 N N . VAL B 1 122 ? -1.816 7.543 -1.19 1 98.75 122 VAL B N 1
ATOM 2951 C CA . VAL B 1 122 ? -0.51 6.965 -0.898 1 98.75 122 VAL B CA 1
ATOM 2952 C C . VAL B 1 122 ? 0.561 7.645 -1.747 1 98.75 122 VAL B C 1
ATOM 2954 O O . VAL B 1 122 ? 1.535 8.18 -1.215 1 98.75 122 VAL B O 1
ATOM 2957 N N . ARG B 1 123 ? 0.385 7.648 -3.061 1 98.88 123 ARG B N 1
ATOM 2958 C CA . ARG B 1 123 ? 1.377 8.234 -3.955 1 98.88 123 ARG B CA 1
ATOM 2959 C C . ARG B 1 123 ? 1.531 9.734 -3.695 1 98.88 123 ARG B C 1
ATOM 2961 O O . ARG B 1 123 ? 2.643 10.266 -3.74 1 98.88 123 ARG B O 1
ATOM 2968 N N . GLY B 1 124 ? 0.386 10.406 -3.521 1 98.88 124 GLY B N 1
ATOM 2969 C CA . GLY B 1 124 ? 0.434 11.82 -3.176 1 98.88 124 GLY B CA 1
ATOM 2970 C C . GLY B 1 124 ? 1.229 12.094 -1.914 1 98.88 124 GLY B C 1
ATOM 2971 O O . GLY B 1 124 ? 2.039 13.023 -1.876 1 98.88 124 GLY B O 1
ATOM 2972 N N . SER B 1 125 ? 1.025 11.281 -0.874 1 98.88 125 SER B N 1
ATOM 2973 C CA . SER B 1 125 ? 1.779 11.414 0.368 1 98.88 125 SER B CA 1
ATOM 2974 C C . SER B 1 125 ? 3.27 11.188 0.138 1 98.88 125 SER B C 1
ATOM 2976 O O . SER B 1 125 ? 4.105 11.891 0.711 1 98.88 125 SER B O 1
ATOM 2978 N N . PHE B 1 126 ? 3.613 10.211 -0.661 1 98.94 126 PHE B N 1
ATOM 2979 C CA . PHE B 1 126 ? 5.008 9.93 -0.979 1 98.94 126 PHE B CA 1
ATOM 2980 C C . PHE B 1 126 ? 5.652 11.117 -1.689 1 98.94 126 PHE B C 1
ATOM 2982 O O . PHE B 1 126 ? 6.742 11.555 -1.317 1 98.94 126 PHE B O 1
ATOM 2989 N N . ALA B 1 127 ? 4.941 11.625 -2.727 1 98.94 127 ALA B N 1
ATOM 2990 C CA . ALA B 1 127 ? 5.457 12.734 -3.531 1 98.94 127 ALA B CA 1
ATOM 2991 C C . ALA B 1 127 ? 5.676 13.977 -2.678 1 98.94 127 ALA B C 1
ATOM 2993 O O . ALA B 1 127 ? 6.715 14.633 -2.781 1 98.94 127 ALA B O 1
ATOM 2994 N N . CYS B 1 128 ? 4.715 14.266 -1.832 1 98.94 128 CYS B N 1
ATOM 2995 C CA . CYS B 1 128 ? 4.824 15.438 -0.969 1 98.94 128 CYS B CA 1
ATOM 2996 C C . CYS B 1 128 ? 5.945 15.266 0.049 1 98.94 128 CYS B C 1
ATOM 2998 O O . CYS B 1 128 ? 6.707 16.203 0.309 1 98.94 128 CYS B O 1
ATOM 3000 N N . THR B 1 129 ? 6.012 14.062 0.615 1 98.94 129 THR B N 1
ATOM 3001 C CA . THR B 1 129 ? 7.082 13.766 1.561 1 98.94 129 THR B CA 1
ATOM 3002 C C . THR B 1 129 ? 8.453 13.945 0.905 1 98.94 129 THR B C 1
ATOM 3004 O O . THR B 1 129 ? 9.32 14.617 1.456 1 98.94 129 THR B O 1
ATOM 3007 N N . GLN B 1 130 ? 8.594 13.391 -0.26 1 98.81 130 GLN B N 1
ATOM 3008 C CA . GLN B 1 130 ? 9.867 13.461 -0.972 1 98.81 130 GLN B CA 1
ATOM 3009 C C . GLN B 1 130 ? 10.234 14.906 -1.291 1 98.81 130 GLN B C 1
ATOM 3011 O O . GLN B 1 130 ? 11.398 15.305 -1.158 1 98.81 130 GLN B O 1
ATOM 3016 N N . ALA B 1 131 ? 9.289 15.68 -1.706 1 98.88 131 ALA B N 1
ATOM 3017 C CA . ALA B 1 131 ? 9.523 17.062 -2.102 1 98.88 131 ALA B CA 1
ATOM 3018 C C . ALA B 1 131 ? 9.859 17.938 -0.892 1 98.88 131 ALA B C 1
ATOM 3020 O O . ALA B 1 131 ? 10.648 18.875 -0.992 1 98.88 131 ALA B O 1
ATOM 3021 N N . CYS B 1 132 ? 9.289 17.656 0.274 1 98.94 132 CYS B N 1
ATOM 3022 C CA . CYS B 1 132 ? 9.438 18.484 1.456 1 98.94 132 CYS B CA 1
ATOM 3023 C C . CYS B 1 132 ? 10.68 18.094 2.252 1 98.94 132 CYS B C 1
ATOM 3025 O O . CYS B 1 132 ? 11.219 18.906 3.014 1 98.94 132 CYS B O 1
ATOM 3027 N N . LEU B 1 133 ? 11.156 16.859 2.086 1 98.88 133 LEU B N 1
ATOM 3028 C CA . LEU B 1 133 ? 12.18 16.281 2.943 1 98.88 133 LEU B CA 1
ATOM 3029 C C . LEU B 1 133 ? 13.453 17.125 2.93 1 98.88 133 LEU B C 1
ATOM 3031 O O . LEU B 1 133 ? 14.023 17.406 3.984 1 98.88 133 LEU B O 1
ATOM 3035 N N . PRO B 1 134 ? 13.922 17.609 1.729 1 98.81 134 PRO B N 1
ATOM 3036 C CA . PRO B 1 134 ? 15.148 18.406 1.743 1 98.81 134 PRO B CA 1
ATOM 3037 C C . PRO B 1 134 ? 15.047 19.641 2.637 1 98.81 134 PRO B C 1
ATOM 3039 O O . PRO B 1 134 ? 16.047 20.094 3.205 1 98.81 134 PRO B O 1
ATOM 3042 N N . HIS B 1 135 ? 13.898 20.203 2.822 1 98.94 135 HIS B N 1
ATOM 3043 C CA . HIS B 1 135 ? 13.672 21.375 3.656 1 98.94 135 HIS B CA 1
ATOM 3044 C C . HIS B 1 135 ? 13.398 20.984 5.102 1 98.94 135 HIS B C 1
ATOM 3046 O O . HIS B 1 135 ? 13.836 21.656 6.031 1 98.94 135 HIS B O 1
ATOM 3052 N N . LEU B 1 136 ? 12.648 19.875 5.273 1 98.94 136 LEU B N 1
ATOM 3053 C CA . LEU B 1 136 ? 12.414 19.344 6.613 1 98.94 136 LEU B CA 1
ATOM 3054 C C . LEU B 1 136 ? 13.734 19 7.301 1 98.94 136 LEU B C 1
ATOM 3056 O O . LEU B 1 136 ? 13.883 19.234 8.508 1 98.94 136 LEU B O 1
ATOM 3060 N N . LEU B 1 137 ? 14.664 18.5 6.547 1 98.81 137 LEU B N 1
ATOM 3061 C CA . LEU B 1 137 ? 15.953 18.078 7.078 1 98.81 137 LEU B CA 1
ATOM 3062 C C . LEU B 1 137 ? 16.75 19.281 7.59 1 98.81 137 LEU B C 1
ATOM 3064 O O . LEU B 1 137 ? 17.703 19.125 8.352 1 98.81 137 LEU B O 1
ATOM 3068 N N . LYS B 1 138 ? 16.344 20.5 7.207 1 98.62 138 LYS B N 1
ATOM 3069 C CA . LYS B 1 138 ? 17.016 21.719 7.637 1 98.62 138 LYS B CA 1
ATOM 3070 C C . LYS B 1 138 ? 16.266 22.375 8.797 1 98.62 138 LYS B C 1
ATOM 3072 O O . LYS B 1 138 ? 16.781 23.312 9.414 1 98.62 138 LYS B O 1
ATOM 3077 N N . ALA B 1 139 ? 15.117 21.938 9.141 1 98.5 139 ALA B N 1
ATOM 3078 C CA . ALA B 1 139 ? 14.273 22.547 10.156 1 98.5 139 ALA B CA 1
ATOM 3079 C C . ALA B 1 139 ? 14.703 22.125 11.555 1 98.5 139 ALA B C 1
ATOM 3081 O O . ALA B 1 139 ? 15.344 21.094 11.727 1 98.5 139 ALA B O 1
ATOM 3082 N N . ARG B 1 140 ? 14.391 22.875 12.562 1 96.44 140 ARG B N 1
ATOM 3083 C CA . ARG B 1 140 ? 14.805 22.625 13.938 1 96.44 140 ARG B CA 1
ATOM 3084 C C . ARG B 1 140 ? 13.992 21.484 14.555 1 96.44 140 ARG B C 1
ATOM 3086 O O . ARG B 1 140 ? 14.523 20.688 15.328 1 96.44 140 ARG B O 1
ATOM 3093 N N . ASN B 1 141 ? 12.766 21.375 14.344 1 98.38 141 ASN B N 1
ATOM 3094 C CA . ASN B 1 141 ? 11.844 20.391 14.891 1 98.38 141 ASN B CA 1
ATOM 3095 C C . ASN B 1 141 ? 10.875 19.875 13.828 1 98.38 141 ASN B C 1
ATOM 3097 O O . ASN B 1 141 ? 9.664 20.047 13.953 1 98.38 141 ASN B O 1
ATOM 3101 N N . PRO B 1 142 ? 11.43 19.172 12.766 1 98.88 142 PRO B N 1
ATOM 3102 C CA . PRO B 1 142 ? 10.641 18.812 11.586 1 98.88 142 PRO B CA 1
ATOM 3103 C C . PRO B 1 142 ? 9.664 17.656 11.867 1 98.88 142 PRO B C 1
ATOM 3105 O O . PRO B 1 142 ? 10 16.719 12.586 1 98.88 142 PRO B O 1
ATOM 3108 N N . HIS B 1 143 ? 8.422 17.797 11.336 1 98.94 143 HIS B N 1
ATOM 3109 C CA . HIS B 1 143 ? 7.379 16.781 11.5 1 98.94 143 HIS B CA 1
ATOM 3110 C C . HIS B 1 143 ? 6.703 16.484 10.164 1 98.94 143 HIS B C 1
ATOM 3112 O O . HIS B 1 143 ? 6.457 17.391 9.367 1 98.94 143 HIS B O 1
ATOM 3118 N N . ILE B 1 144 ? 6.449 15.242 9.984 1 99 144 ILE B N 1
ATOM 3119 C CA . ILE B 1 144 ? 5.477 14.773 9 1 99 144 ILE B CA 1
ATOM 3120 C C . ILE B 1 144 ? 4.301 14.109 9.719 1 99 144 ILE B C 1
ATOM 3122 O O . ILE B 1 144 ? 4.496 13.258 10.586 1 99 144 ILE B O 1
ATOM 3126 N N . LEU B 1 145 ? 3.121 14.562 9.453 1 99 145 LEU B N 1
ATOM 3127 C CA . LEU B 1 145 ? 1.904 13.961 10 1 99 145 LEU B CA 1
ATOM 3128 C C . LEU B 1 145 ? 0.997 13.469 8.875 1 99 145 LEU B C 1
ATOM 3130 O O . LEU B 1 145 ? 0.6 14.242 8 1 99 145 LEU B O 1
ATOM 3134 N N . SER B 1 146 ? 0.764 12.188 8.828 1 98.94 146 SER B N 1
ATOM 3135 C CA . SER B 1 146 ? -0.157 11.602 7.859 1 98.94 146 SER B CA 1
ATOM 3136 C C . SER B 1 146 ? -1.502 11.281 8.5 1 98.94 146 SER B C 1
ATOM 3138 O O . SER B 1 146 ? -1.555 10.656 9.562 1 98.94 146 SER B O 1
ATOM 3140 N N . LEU B 1 147 ? -2.592 11.758 7.914 1 98.88 147 LEU B N 1
ATOM 3141 C CA . LEU B 1 147 ? -3.928 11.43 8.398 1 98.88 147 LEU B CA 1
ATOM 3142 C C . LEU B 1 147 ? -4.355 10.047 7.918 1 98.88 147 LEU B C 1
ATOM 3144 O O . LEU B 1 147 ? -5.133 9.93 6.969 1 98.88 147 LEU B O 1
ATOM 3148 N N . SER B 1 148 ? -3.908 9.039 8.562 1 98.81 148 SER B N 1
ATOM 3149 C CA . SER B 1 148 ? -4.105 7.633 8.242 1 98.81 148 SER B CA 1
ATOM 3150 C C . SER B 1 148 ? -4.164 6.781 9.508 1 98.81 148 SER B C 1
ATOM 3152 O O . SER B 1 148 ? -3.709 7.211 10.57 1 98.81 148 SER B O 1
ATOM 3154 N N . PRO B 1 149 ? -4.762 5.656 9.477 1 98.56 149 PRO B N 1
ATOM 3155 C CA . PRO B 1 149 ? -5.059 4.871 10.672 1 98.56 149 PRO B CA 1
ATOM 3156 C C . PRO B 1 149 ? -3.879 4.008 11.125 1 98.56 149 PRO B C 1
ATOM 3158 O O . PRO B 1 149 ? -2.955 3.766 10.344 1 98.56 149 PRO B O 1
ATOM 3161 N N . PRO B 1 150 ? -3.986 3.57 12.43 1 97.81 150 PRO B N 1
ATOM 3162 C CA . PRO B 1 150 ? -3.104 2.463 12.797 1 97.81 150 PRO B CA 1
ATOM 3163 C C . PRO B 1 150 ? -3.338 1.212 11.953 1 97.81 150 PRO B C 1
ATOM 3165 O O . PRO B 1 150 ? -4.477 0.923 11.578 1 97.81 150 PRO B O 1
ATOM 3168 N N . ILE B 1 151 ? -2.295 0.503 11.641 1 97.12 151 ILE B N 1
ATOM 3169 C CA . ILE B 1 151 ? -2.428 -0.713 10.844 1 97.12 151 ILE B CA 1
ATOM 3170 C C . ILE B 1 151 ? -3.029 -1.825 11.703 1 97.12 151 ILE B C 1
ATOM 3172 O O . ILE B 1 151 ? -2.459 -2.207 12.727 1 97.12 151 ILE B O 1
ATOM 3176 N N . ASN B 1 152 ? -4.168 -2.182 11.43 1 94.56 152 ASN B N 1
ATOM 3177 C CA . ASN B 1 152 ? -4.926 -3.27 12.039 1 94.56 152 ASN B CA 1
ATOM 3178 C C . ASN B 1 152 ? -5.117 -4.434 11.07 1 94.56 152 ASN B C 1
ATOM 3180 O O . ASN B 1 152 ? -5.906 -4.336 10.125 1 94.56 152 ASN B O 1
ATOM 3184 N N . LEU B 1 153 ? -4.477 -5.629 11.32 1 95.06 153 LEU B N 1
ATOM 3185 C CA . LEU B 1 153 ? -4.445 -6.707 10.344 1 95.06 153 LEU B CA 1
ATOM 3186 C C . LEU B 1 153 ? -5.59 -7.688 10.578 1 95.06 153 LEU B C 1
ATOM 3188 O O . LEU B 1 153 ? -5.586 -8.789 10.031 1 95.06 153 LEU B O 1
ATOM 3192 N N . ARG B 1 154 ? -6.508 -7.25 11.438 1 94.94 154 ARG B N 1
ATOM 3193 C CA . ARG B 1 154 ? -7.699 -8.086 11.57 1 94.94 154 ARG B CA 1
ATOM 3194 C C . ARG B 1 154 ? -8.391 -8.273 10.219 1 94.94 154 ARG B C 1
ATOM 3196 O O . ARG B 1 154 ? -8.578 -7.312 9.477 1 94.94 154 ARG B O 1
ATOM 3203 N N . PRO B 1 155 ? -8.914 -9.516 9.953 1 95.75 155 PRO B N 1
ATOM 3204 C CA . PRO B 1 155 ? -9.453 -9.844 8.633 1 95.75 155 PRO B CA 1
ATOM 3205 C C . PRO B 1 155 ? -10.633 -8.953 8.242 1 95.75 155 PRO B C 1
ATOM 3207 O O . PRO B 1 155 ? -10.781 -8.594 7.07 1 95.75 155 PRO B O 1
ATOM 3210 N N . HIS B 1 156 ? -11.391 -8.578 9.18 1 94.94 156 HIS B N 1
ATOM 3211 C CA . HIS B 1 156 ? -12.562 -7.766 8.891 1 94.94 156 HIS B CA 1
ATOM 3212 C C . HIS B 1 156 ? -12.188 -6.492 8.148 1 94.94 156 HIS B C 1
ATOM 3214 O O . HIS B 1 156 ? -12.758 -6.18 7.102 1 94.94 156 HIS B O 1
ATOM 3220 N N . TRP B 1 157 ? -11.188 -5.781 8.609 1 93.81 157 TRP B N 1
ATOM 3221 C CA . TRP B 1 157 ? -10.797 -4.492 8.039 1 93.81 157 TRP B CA 1
ATOM 3222 C C . TRP B 1 157 ? -10.07 -4.684 6.711 1 93.81 157 TRP B C 1
ATOM 3224 O O . TRP B 1 157 ? -10.117 -3.811 5.84 1 93.81 157 TRP B O 1
ATOM 3234 N N . LEU B 1 158 ? -9.477 -5.828 6.555 1 95.62 158 LEU B N 1
ATOM 3235 C CA . LEU B 1 158 ? -8.781 -6.113 5.305 1 95.62 158 LEU B CA 1
ATOM 3236 C C . LEU B 1 158 ? -9.773 -6.461 4.199 1 95.62 158 LEU B C 1
ATOM 3238 O O . LEU B 1 158 ? -9.547 -6.145 3.031 1 95.62 158 LEU B O 1
ATOM 3242 N N . GLY B 1 159 ? -10.898 -7.055 4.543 1 96.25 159 GLY B N 1
ATOM 3243 C CA . GLY B 1 159 ? -11.75 -7.688 3.551 1 96.25 159 GLY B CA 1
ATOM 3244 C C . GLY B 1 159 ? -12.93 -6.824 3.137 1 96.25 159 GLY B C 1
ATOM 3245 O O . GLY B 1 159 ? -13.5 -7.02 2.062 1 96.25 159 GLY B O 1
ATOM 3246 N N . ILE B 1 160 ? -13.297 -5.801 3.936 1 95.56 160 ILE B N 1
ATOM 3247 C CA . ILE B 1 160 ? -14.547 -5.086 3.703 1 95.56 160 ILE B CA 1
ATOM 3248 C C . ILE B 1 160 ? -14.359 -4.07 2.58 1 95.56 160 ILE B C 1
ATOM 3250 O O . ILE B 1 160 ? -15.281 -3.811 1.808 1 95.56 160 ILE B O 1
ATOM 3254 N N . HIS B 1 161 ? -13.211 -3.42 2.469 1 96.62 161 HIS B N 1
ATOM 3255 C CA . HIS B 1 161 ? -12.852 -2.496 1.397 1 96.62 161 HIS B CA 1
ATOM 3256 C C . HIS B 1 161 ? -11.359 -2.539 1.104 1 96.62 161 HIS B C 1
ATOM 3258 O O . HIS B 1 161 ? -10.641 -1.582 1.391 1 96.62 161 HIS B O 1
ATOM 3264 N N . PRO B 1 162 ? -10.938 -3.594 0.408 1 98.12 162 PRO B N 1
ATOM 3265 C CA . PRO B 1 162 ? -9.5 -3.875 0.306 1 98.12 162 PRO B CA 1
ATOM 3266 C C . PRO B 1 162 ? -8.719 -2.729 -0.328 1 98.12 162 PRO B C 1
ATOM 3268 O O . PRO B 1 162 ? -7.637 -2.375 0.151 1 98.12 162 PRO B O 1
ATOM 3271 N N . ALA B 1 163 ? -9.266 -2.145 -1.39 1 98.38 163 ALA B N 1
ATOM 3272 C CA . ALA B 1 163 ? -8.539 -1.078 -2.072 1 98.38 163 ALA B CA 1
ATOM 3273 C C . ALA B 1 163 ? -8.422 0.158 -1.187 1 98.38 163 ALA B C 1
ATOM 3275 O O . ALA B 1 163 ? -7.355 0.776 -1.115 1 98.38 163 ALA B O 1
ATOM 3276 N N . TYR B 1 164 ? -9.5 0.546 -0.533 1 97.56 164 TYR B N 1
ATOM 3277 C CA . TYR B 1 164 ? -9.453 1.696 0.364 1 97.56 164 TYR B CA 1
ATOM 3278 C C . TYR B 1 164 ? -8.523 1.436 1.54 1 97.56 164 TYR B C 1
ATOM 3280 O O . TYR B 1 164 ? -7.723 2.299 1.909 1 97.56 164 TYR B O 1
ATOM 3288 N N . THR B 1 165 ? -8.617 0.244 2.127 1 98.25 165 THR B N 1
ATOM 3289 C CA . THR B 1 165 ? -7.742 -0.149 3.225 1 98.25 165 THR B CA 1
ATOM 3290 C C . THR B 1 165 ? -6.277 -0.06 2.807 1 98.25 165 THR B C 1
ATOM 3292 O O . THR B 1 165 ? -5.453 0.492 3.535 1 98.25 165 THR B O 1
ATOM 3295 N N . LEU B 1 166 ? -6.012 -0.563 1.66 1 98.5 166 LEU B N 1
ATOM 3296 C CA . LEU B 1 166 ? -4.648 -0.516 1.142 1 98.5 166 LEU B CA 1
ATOM 3297 C C . LEU B 1 166 ? -4.16 0.924 1.028 1 98.5 166 LEU B C 1
ATOM 3299 O O . LEU B 1 166 ? -3.016 1.226 1.382 1 98.5 166 LEU B O 1
ATOM 3303 N N . SER B 1 167 ? -4.961 1.788 0.523 1 98.62 167 SER B N 1
ATOM 3304 C CA . SER B 1 167 ? -4.574 3.182 0.337 1 98.62 167 SER B CA 1
ATOM 3305 C C . SER B 1 167 ? -4.258 3.852 1.671 1 98.62 167 SER B C 1
ATOM 3307 O O . SER B 1 167 ? -3.25 4.551 1.797 1 98.62 167 SER B O 1
ATOM 3309 N N . LYS B 1 168 ? -5.043 3.625 2.645 1 98.69 168 LYS B N 1
ATOM 3310 C CA . LYS B 1 168 ? -4.863 4.266 3.943 1 98.69 168 LYS B CA 1
ATOM 3311 C C . LYS B 1 168 ? -3.734 3.605 4.73 1 98.69 168 LYS B C 1
ATOM 3313 O O . LYS B 1 168 ? -2.926 4.289 5.363 1 98.69 168 LYS B O 1
ATOM 3318 N N . TYR B 1 169 ? -3.703 2.27 4.711 1 98.75 169 TYR B N 1
ATOM 3319 C CA . TYR B 1 169 ? -2.588 1.579 5.348 1 98.75 169 TYR B CA 1
ATOM 3320 C C . TYR B 1 169 ? -1.271 1.922 4.66 1 98.75 169 TYR B C 1
ATOM 3322 O O . TYR B 1 169 ? -0.224 1.992 5.309 1 98.75 169 TYR B O 1
ATOM 3330 N N . GLY B 1 170 ? -1.366 2.082 3.322 1 98.81 170 GLY B N 1
ATOM 3331 C CA . GLY B 1 170 ? -0.178 2.521 2.607 1 98.81 170 GLY B CA 1
ATOM 3332 C C . GLY B 1 170 ? 0.38 3.832 3.127 1 98.81 170 GLY B C 1
ATOM 3333 O O . GLY B 1 170 ? 1.595 3.979 3.279 1 98.81 170 GLY B O 1
ATOM 3334 N N . MET B 1 171 ? -0.491 4.77 3.422 1 98.88 171 MET B N 1
ATOM 3335 C CA . MET B 1 171 ? -0.063 6.027 4.023 1 98.88 171 MET B CA 1
ATOM 3336 C C . MET B 1 171 ? 0.635 5.785 5.355 1 98.88 171 MET B C 1
ATOM 3338 O O . MET B 1 171 ? 1.671 6.391 5.637 1 98.88 171 MET B O 1
ATOM 3342 N N . SER B 1 172 ? 0.045 4.926 6.152 1 98.88 172 SER B N 1
ATOM 3343 C CA . SER B 1 172 ? 0.613 4.633 7.465 1 98.88 172 SER B CA 1
ATOM 3344 C C . SER B 1 172 ? 1.969 3.943 7.336 1 98.88 172 SER B C 1
ATOM 3346 O O . SER B 1 172 ? 2.906 4.27 8.07 1 98.88 172 SER B O 1
ATOM 3348 N N . LEU B 1 173 ? 2.053 2.984 6.422 1 98.81 173 LEU B N 1
ATOM 3349 C CA . LEU B 1 173 ? 3.32 2.299 6.195 1 98.81 173 LEU B CA 1
ATOM 3350 C C . LEU B 1 173 ? 4.406 3.287 5.789 1 98.81 173 LEU B C 1
ATOM 3352 O O . LEU B 1 173 ? 5.539 3.211 6.277 1 98.81 173 LEU B O 1
ATOM 3356 N N . LEU B 1 174 ? 4.082 4.215 4.93 1 98.75 174 LEU B N 1
ATOM 3357 C CA . LEU B 1 174 ? 5.039 5.223 4.484 1 98.75 174 LEU B CA 1
ATOM 3358 C C . LEU B 1 174 ? 5.48 6.102 5.648 1 98.75 174 LEU B C 1
ATOM 3360 O O . LEU B 1 174 ? 6.676 6.375 5.809 1 98.75 174 LEU B O 1
ATOM 3364 N N . ALA B 1 175 ? 4.508 6.539 6.441 1 98.88 175 ALA B N 1
ATOM 3365 C CA . ALA B 1 175 ? 4.824 7.402 7.574 1 98.88 175 ALA B CA 1
ATOM 3366 C C . ALA B 1 175 ? 5.77 6.707 8.547 1 98.88 175 ALA B C 1
ATOM 3368 O O . ALA B 1 175 ? 6.773 7.285 8.977 1 98.88 175 ALA B O 1
ATOM 3369 N N . LEU B 1 176 ? 5.473 5.488 8.859 1 98.81 176 LEU B N 1
ATOM 3370 C CA . LEU B 1 176 ? 6.293 4.727 9.797 1 98.81 176 LEU B CA 1
ATOM 3371 C C . LEU B 1 176 ? 7.66 4.422 9.195 1 98.81 176 LEU B C 1
ATOM 3373 O O . LEU B 1 176 ? 8.664 4.418 9.906 1 98.81 176 LEU B O 1
ATOM 3377 N N . GLY B 1 177 ? 7.676 4.145 7.895 1 98.69 177 GLY B N 1
ATOM 3378 C CA . GLY B 1 177 ? 8.945 3.945 7.219 1 98.69 177 GLY B CA 1
ATOM 3379 C C . GLY B 1 177 ? 9.828 5.18 7.23 1 98.69 177 GLY B C 1
ATOM 3380 O O . GLY B 1 177 ? 11.031 5.086 7.516 1 98.69 177 GLY B O 1
ATOM 3381 N N . VAL B 1 178 ? 9.25 6.293 6.941 1 98.88 178 VAL B N 1
ATOM 3382 C CA . VAL B 1 178 ? 9.984 7.555 6.93 1 98.88 178 VAL B CA 1
ATOM 3383 C C . VAL B 1 178 ? 10.516 7.855 8.328 1 98.88 178 VAL B C 1
ATOM 3385 O O . VAL B 1 178 ? 11.641 8.336 8.477 1 98.88 178 VAL B O 1
ATOM 3388 N N . ALA B 1 179 ? 9.68 7.617 9.336 1 98.88 179 ALA B N 1
ATOM 3389 C CA . ALA B 1 179 ? 10.109 7.824 10.719 1 98.88 179 ALA B CA 1
ATOM 3390 C C . ALA B 1 179 ? 11.414 7.086 11 1 98.88 179 ALA B C 1
ATOM 3392 O O . ALA B 1 179 ? 12.336 7.648 11.609 1 98.88 179 ALA B O 1
ATOM 3393 N N . GLU B 1 180 ? 11.438 5.828 10.578 1 98.81 180 GLU B N 1
ATOM 3394 C CA . GLU B 1 180 ? 12.633 5.035 10.844 1 98.81 180 GLU B CA 1
ATOM 3395 C C . GLU B 1 180 ? 13.805 5.496 9.977 1 98.81 180 GLU B C 1
ATOM 3397 O O . GLU B 1 180 ? 14.93 5.633 10.461 1 98.81 180 GLU B O 1
ATOM 3402 N N . GLU B 1 181 ? 13.555 5.703 8.703 1 98.69 181 GLU B N 1
ATOM 3403 C CA . GLU B 1 181 ? 14.594 6.074 7.746 1 98.69 181 GLU B CA 1
ATOM 3404 C C . GLU B 1 181 ? 15.297 7.359 8.172 1 98.69 181 GLU B C 1
ATOM 3406 O O . GLU B 1 181 ? 16.516 7.492 7.996 1 98.69 181 GLU B O 1
ATOM 3411 N N . PHE B 1 182 ? 14.609 8.25 8.781 1 98.81 182 PHE B N 1
ATOM 3412 C CA . PHE B 1 182 ? 15.188 9.562 9.07 1 98.81 182 PHE B CA 1
ATOM 3413 C C . PHE B 1 182 ? 15.25 9.805 10.57 1 98.81 182 PHE B C 1
ATOM 3415 O O . PHE B 1 182 ? 15.344 10.953 11.008 1 98.81 182 PHE B O 1
ATOM 3422 N N . ARG B 1 183 ? 15.172 8.75 11.312 1 98.25 183 ARG B N 1
ATOM 3423 C CA . ARG B 1 183 ? 15.25 8.844 12.766 1 98.25 183 ARG B CA 1
ATOM 3424 C C . ARG B 1 183 ? 16.531 9.547 13.195 1 98.25 183 ARG B C 1
ATOM 3426 O O . ARG B 1 183 ? 16.5 10.461 14.023 1 98.25 183 ARG B O 1
ATOM 3433 N N . ALA B 1 184 ? 17.625 9.203 12.594 1 98.06 184 ALA B N 1
ATOM 3434 C CA . ALA B 1 184 ? 18.922 9.766 12.961 1 98.06 184 ALA B CA 1
ATOM 3435 C C . ALA B 1 184 ? 18.984 11.25 12.602 1 98.06 184 ALA B C 1
ATOM 3437 O O . ALA B 1 184 ? 19.672 12.023 13.273 1 98.06 184 ALA B O 1
ATOM 3438 N N . ALA B 1 185 ? 18.234 11.633 11.578 1 98.5 185 ALA B N 1
ATOM 3439 C CA . ALA B 1 185 ? 18.25 13.023 11.125 1 98.5 185 ALA B CA 1
ATOM 3440 C C . ALA B 1 185 ? 17.281 13.875 11.922 1 98.5 185 ALA B C 1
ATOM 3442 O O . ALA B 1 185 ? 17.234 15.102 11.773 1 98.5 185 ALA B O 1
ATOM 3443 N N . GLY B 1 186 ? 16.438 13.227 12.75 1 98.62 186 GLY B N 1
ATOM 3444 C CA . GLY B 1 186 ? 15.586 13.945 13.68 1 98.62 186 GLY B CA 1
ATOM 3445 C C . GLY B 1 186 ? 14.258 14.352 13.07 1 98.62 186 GLY B C 1
ATOM 3446 O O . GLY B 1 186 ? 13.547 15.195 13.625 1 98.62 186 GLY B O 1
ATOM 3447 N N . VAL B 1 187 ? 13.938 13.828 11.883 1 98.88 187 VAL B N 1
ATOM 3448 C CA . VAL B 1 187 ? 12.633 14.109 11.281 1 98.88 187 VAL B CA 1
ATOM 3449 C C . VAL B 1 187 ? 11.578 13.172 11.867 1 98.88 187 VAL B C 1
ATOM 3451 O O . VAL B 1 187 ? 11.688 11.945 11.727 1 98.88 187 VAL B O 1
ATOM 3454 N N . ALA B 1 188 ? 10.578 13.695 12.562 1 98.94 188 ALA B N 1
ATOM 3455 C CA . ALA B 1 188 ? 9.484 12.875 13.062 1 98.94 188 ALA B CA 1
ATOM 3456 C C . ALA B 1 188 ? 8.469 12.586 11.961 1 98.94 188 ALA B C 1
ATOM 3458 O O . ALA B 1 188 ? 8.18 13.445 11.133 1 98.94 188 ALA B O 1
ATOM 3459 N N . ALA B 1 189 ? 7.973 11.43 11.945 1 98.94 189 ALA B N 1
ATOM 3460 C CA . ALA B 1 189 ? 6.836 11.039 11.109 1 98.94 189 ALA B CA 1
ATOM 3461 C C . ALA B 1 189 ? 5.848 10.188 11.898 1 98.94 189 ALA B C 1
ATOM 3463 O O . ALA B 1 189 ? 6.219 9.156 12.469 1 98.94 189 ALA B O 1
ATOM 3464 N N . ASN B 1 190 ? 4.621 10.648 12.023 1 98.94 190 ASN B N 1
ATOM 3465 C CA . ASN B 1 190 ? 3.561 9.992 12.773 1 98.94 190 ASN B CA 1
ATOM 3466 C C . ASN B 1 190 ? 2.256 9.953 11.984 1 98.94 190 ASN B C 1
ATOM 3468 O O . ASN B 1 190 ? 2.117 10.641 10.969 1 98.94 190 ASN B O 1
ATOM 3472 N N . THR B 1 191 ? 1.368 9.086 12.383 1 98.94 191 THR B N 1
ATOM 3473 C CA . THR B 1 191 ? 0.019 9.062 11.828 1 98.94 191 THR B CA 1
ATOM 3474 C C . THR B 1 191 ? -1.003 9.516 12.867 1 98.94 191 THR B C 1
ATOM 3476 O O . THR B 1 191 ? -0.766 9.391 14.07 1 98.94 191 THR B O 1
ATOM 3479 N N . LEU B 1 192 ? -2.074 10.117 12.406 1 98.94 192 LEU B N 1
ATOM 3480 C CA . LEU B 1 192 ? -3.205 10.523 13.234 1 98.94 192 LEU B CA 1
ATOM 3481 C C . LEU B 1 192 ? -4.523 10.094 12.594 1 98.94 192 LEU B C 1
ATOM 3483 O O . LEU B 1 192 ? -4.738 10.312 11.398 1 98.94 192 LEU B O 1
ATOM 3487 N N . TRP B 1 193 ? -5.344 9.477 13.328 1 98.88 193 TRP B N 1
ATOM 3488 C CA . TRP B 1 193 ? -6.645 8.984 12.883 1 98.88 193 TRP B CA 1
ATOM 3489 C C . TRP B 1 193 ? -7.715 9.273 13.938 1 98.88 193 TRP B C 1
ATOM 3491 O O . TRP B 1 193 ? -7.426 9.312 15.133 1 98.88 193 TRP B O 1
ATOM 3501 N N . PRO B 1 194 ? -8.93 9.57 13.508 1 98.5 194 PRO B N 1
ATOM 3502 C CA . PRO B 1 194 ? -9.977 9.852 14.5 1 98.5 194 PRO B CA 1
ATOM 3503 C C . PRO B 1 194 ? -10.57 8.578 15.102 1 98.5 194 PRO B C 1
ATOM 3505 O O . PRO B 1 194 ? -10.766 7.586 14.391 1 98.5 194 PRO B O 1
ATOM 3508 N N . ARG B 1 195 ? -10.867 8.602 16.359 1 97.81 195 ARG B N 1
ATOM 3509 C CA . ARG B 1 195 ? -11.555 7.488 17 1 97.81 195 ARG B CA 1
ATOM 3510 C C . ARG B 1 195 ? -12.969 7.324 16.469 1 97.81 195 ARG B C 1
ATOM 3512 O O . ARG B 1 195 ? -13.445 6.199 16.297 1 97.81 195 ARG B O 1
ATOM 3519 N N . THR B 1 196 ? -13.594 8.492 16.219 1 97.12 196 THR B N 1
ATOM 3520 C CA . THR B 1 196 ? -14.969 8.492 15.734 1 97.12 196 THR B CA 1
ATOM 3521 C C . THR B 1 196 ? -15.07 9.219 14.398 1 97.12 196 THR B C 1
ATOM 3523 O O . THR B 1 196 ? -14.133 9.906 13.984 1 97.12 196 THR B O 1
ATOM 3526 N N . LEU B 1 197 ? -16.203 9.039 13.742 1 95.94 197 LEU B N 1
ATOM 35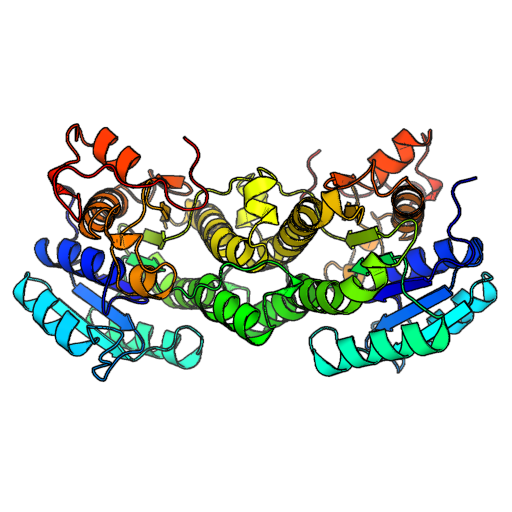27 C CA . LEU B 1 197 ? -16.438 9.766 12.5 1 95.94 197 LEU B CA 1
ATOM 3528 C C . LEU B 1 197 ? -16.297 11.266 12.711 1 95.94 197 LEU B C 1
ATOM 3530 O O . LEU B 1 197 ? -16.562 11.781 13.797 1 95.94 197 LEU B O 1
ATOM 3534 N N . ILE B 1 198 ? -15.805 11.914 11.719 1 96.75 198 ILE B N 1
ATOM 3535 C CA . ILE B 1 198 ? -15.672 13.367 11.711 1 96.75 198 ILE B CA 1
ATOM 3536 C C . ILE B 1 198 ? -16.641 13.969 10.688 1 96.75 198 ILE B C 1
ATOM 3538 O O . ILE B 1 198 ? -16.688 13.523 9.539 1 96.75 198 ILE B O 1
ATOM 3542 N N . ALA B 1 199 ? -17.359 14.914 11.164 1 92.94 199 ALA B N 1
ATOM 3543 C CA . ALA B 1 199 ? -18.328 15.578 10.297 1 92.94 199 ALA B CA 1
ATOM 3544 C C . ALA B 1 199 ? -17.625 16.469 9.266 1 92.94 199 ALA B C 1
ATOM 3546 O O . ALA B 1 199 ? -17.219 17.578 9.578 1 92.94 199 ALA B O 1
ATOM 3547 N N . THR B 1 200 ? -17.453 15.93 8.078 1 90.5 200 THR B N 1
ATOM 3548 C CA . THR B 1 200 ? -16.891 16.656 6.941 1 90.5 200 THR B CA 1
ATOM 3549 C C . THR B 1 200 ? -17.828 16.562 5.734 1 90.5 200 THR B C 1
ATOM 3551 O O . THR B 1 200 ? -18.766 15.766 5.727 1 90.5 200 THR B O 1
ATOM 3554 N N . ALA B 1 201 ? -17.516 17.469 4.82 1 80.12 201 ALA B N 1
ATOM 3555 C CA . ALA B 1 201 ? -18.266 17.375 3.568 1 80.12 201 ALA B CA 1
ATOM 3556 C C . ALA B 1 201 ? -18.047 16.031 2.895 1 80.12 201 ALA B C 1
ATOM 3558 O O . ALA B 1 201 ? -18.969 15.461 2.311 1 80.12 201 ALA B O 1
ATOM 3559 N N . ALA B 1 202 ? -16.859 15.547 3.074 1 75.12 202 ALA B N 1
ATOM 3560 C CA . ALA B 1 202 ? -16.531 14.25 2.48 1 75.12 202 ALA B CA 1
ATOM 3561 C C . ALA B 1 202 ? -17.375 13.141 3.09 1 75.12 202 ALA B C 1
ATOM 3563 O O . ALA B 1 202 ? -17.906 12.281 2.373 1 75.12 202 ALA B O 1
ATOM 3564 N N . LEU B 1 203 ? -17.484 13.141 4.332 1 80.31 203 LEU B N 1
ATOM 3565 C CA . LEU B 1 203 ? -18.297 12.141 5.004 1 80.31 203 LEU B CA 1
ATOM 3566 C C . LEU B 1 203 ? -19.766 12.242 4.562 1 80.31 203 LEU B C 1
ATOM 3568 O O . LEU B 1 203 ? -20.406 11.227 4.32 1 80.31 203 LEU B O 1
ATOM 3572 N N . HIS B 1 204 ? -20.172 13.484 4.488 1 78.88 204 HIS B N 1
ATOM 3573 C CA . HIS B 1 204 ? -21.562 13.711 4.09 1 78.88 204 HIS B CA 1
ATOM 3574 C C . HIS B 1 204 ? -21.844 13.109 2.715 1 78.88 204 HIS B C 1
ATOM 3576 O O . HIS B 1 204 ? -22.922 12.57 2.479 1 78.88 204 HIS B O 1
ATOM 3582 N N . ILE B 1 205 ? -20.891 13.148 1.897 1 76.19 205 ILE B N 1
ATOM 3583 C CA . ILE B 1 205 ? -21.047 12.633 0.54 1 76.19 205 ILE B CA 1
ATOM 3584 C C . ILE B 1 205 ? -20.906 11.117 0.542 1 76.19 205 ILE B C 1
ATOM 3586 O O . ILE B 1 205 ? -21.734 10.414 -0.054 1 76.19 205 ILE B O 1
ATOM 3590 N N . ALA B 1 206 ? -19.938 10.602 1.254 1 74.81 206 ALA B N 1
ATOM 3591 C CA . ALA B 1 206 ? -19.625 9.172 1.23 1 74.81 206 ALA B CA 1
ATOM 3592 C C . ALA B 1 206 ? -20.656 8.383 2.031 1 74.81 206 ALA B C 1
ATOM 3594 O O . ALA B 1 206 ? -20.984 7.25 1.683 1 74.81 206 ALA B O 1
ATOM 3595 N N . ALA B 1 207 ? -21.125 8.961 3.109 1 76.69 207 ALA B N 1
ATOM 3596 C CA . ALA B 1 207 ? -22.062 8.312 4.016 1 76.69 207 ALA B CA 1
ATOM 3597 C C . ALA B 1 207 ? -23.094 9.312 4.543 1 76.69 207 ALA B C 1
ATOM 3599 O O . ALA B 1 207 ? -23.047 9.695 5.719 1 76.69 207 ALA B O 1
ATOM 3600 N N . PRO B 1 208 ? -24.062 9.461 3.58 1 75.38 208 PRO B N 1
ATOM 3601 C CA . PRO B 1 208 ? -25.094 10.406 4.008 1 75.38 208 PRO B CA 1
ATOM 3602 C C . PRO B 1 208 ? -25.828 9.953 5.27 1 75.38 208 PRO B C 1
ATOM 3604 O O . PRO B 1 208 ? -26.078 8.758 5.449 1 75.38 208 PRO B O 1
ATOM 3607 N N . GLY B 1 209 ? -26.016 10.75 6.277 1 74.94 209 GLY B N 1
ATOM 3608 C CA . GLY B 1 209 ? -26.781 10.406 7.469 1 74.94 209 GLY B CA 1
ATOM 3609 C C . GLY B 1 209 ? -25.891 10.109 8.672 1 74.94 209 GLY B C 1
ATOM 3610 O O . GLY B 1 209 ? -26.359 10.125 9.812 1 74.94 209 GLY B O 1
ATOM 3611 N N . GLN B 1 210 ? -24.656 9.852 8.305 1 78.31 210 GLN B N 1
ATOM 3612 C CA . GLN B 1 210 ? -23.766 9.5 9.406 1 78.31 210 GLN B CA 1
ATOM 3613 C C . GLN B 1 210 ? -23.156 10.75 10.047 1 78.31 210 GLN B C 1
ATOM 3615 O O . GLN B 1 210 ? -22.594 10.688 11.141 1 78.31 210 GLN B O 1
ATOM 3620 N N . ALA B 1 211 ? -23.453 11.797 9.453 1 76 211 ALA B N 1
ATOM 3621 C CA . ALA B 1 211 ? -22.859 13.047 9.93 1 76 211 ALA B CA 1
ATOM 3622 C C . ALA B 1 211 ? -23.453 13.445 11.281 1 76 211 ALA B C 1
ATOM 3624 O O . ALA B 1 211 ? -22.781 14.109 12.078 1 76 211 ALA B O 1
ATOM 3625 N N . GLY B 1 212 ? -24.625 12.914 11.523 1 80.56 212 GLY B N 1
ATOM 3626 C CA . GLY B 1 212 ? -25.266 13.266 12.781 1 80.56 212 GLY B CA 1
ATOM 3627 C C . GLY B 1 212 ? -24.656 12.562 13.984 1 80.56 212 GLY B C 1
ATOM 3628 O O . GLY B 1 212 ? -24.906 12.953 15.125 1 80.56 212 GLY B O 1
ATOM 3629 N N . ARG B 1 213 ? -23.844 11.664 13.742 1 91.31 213 ARG B N 1
ATOM 3630 C CA . ARG B 1 213 ? -23.156 10.922 14.797 1 91.31 213 ARG B CA 1
ATOM 3631 C C . ARG B 1 213 ? -21.641 11 14.617 1 91.31 213 ARG B C 1
ATOM 3633 O O . ARG B 1 213 ? -20.953 9.977 14.648 1 91.31 213 ARG B O 1
ATOM 3640 N N . ALA B 1 214 ? -21.219 12.234 14.461 1 96.19 214 ALA B N 1
ATOM 3641 C CA . ALA B 1 214 ? -19.797 12.508 14.227 1 96.19 214 ALA B CA 1
ATOM 3642 C C . ALA B 1 214 ? -19.281 13.602 15.156 1 96.19 214 ALA B C 1
ATOM 3644 O O . ALA B 1 214 ? -20.062 14.211 15.898 1 96.19 214 ALA B O 1
ATOM 3645 N N . ARG B 1 215 ? -18.031 13.727 15.242 1 97.19 215 ARG B N 1
ATOM 3646 C CA . ARG B 1 215 ? -17.391 14.852 15.906 1 97.19 215 ARG B CA 1
ATOM 3647 C C . ARG B 1 215 ? -16.922 15.898 14.898 1 97.19 215 ARG B C 1
ATOM 3649 O O . ARG B 1 215 ? -16.891 15.625 13.695 1 97.19 215 ARG B O 1
ATOM 3656 N N . ARG B 1 216 ? -16.641 17.062 15.391 1 96.81 216 ARG B N 1
ATOM 3657 C CA . ARG B 1 216 ? -16.172 18.156 14.547 1 96.81 216 ARG B CA 1
ATOM 3658 C C . ARG B 1 216 ? -14.68 18.031 14.266 1 96.81 216 ARG B C 1
ATOM 3660 O O . ARG B 1 216 ? -13.938 17.469 15.07 1 96.81 216 ARG B O 1
ATOM 3667 N N . PRO B 1 217 ? -14.219 18.578 13.102 1 97.75 217 PRO B N 1
ATOM 3668 C CA . PRO B 1 217 ? -12.82 18.453 12.703 1 97.75 217 PRO B CA 1
ATOM 3669 C C . PRO B 1 217 ? -11.852 19.031 13.727 1 97.75 217 PRO B C 1
ATOM 3671 O O . PRO B 1 217 ? -10.68 18.672 13.758 1 97.75 217 PRO B O 1
ATOM 3674 N N . GLU B 1 218 ? -12.305 19.922 14.633 1 98.38 218 GLU B N 1
ATOM 3675 C CA . GLU B 1 218 ? -11.461 20.609 15.602 1 98.38 218 GLU B CA 1
ATOM 3676 C C . GLU B 1 218 ? -10.773 19.625 16.547 1 98.38 218 GLU B C 1
ATOM 3678 O O . GLU B 1 218 ? -9.672 19.891 17.031 1 98.38 218 GLU B O 1
ATOM 3683 N N . ILE B 1 219 ? -11.391 18.438 16.812 1 98.69 219 ILE B N 1
ATOM 3684 C CA . ILE B 1 219 ? -10.766 17.453 17.688 1 98.69 219 ILE B CA 1
ATOM 3685 C C . ILE B 1 219 ? -9.477 16.938 17.047 1 98.69 219 ILE B C 1
ATOM 3687 O O . ILE B 1 219 ? -8.477 16.719 17.734 1 98.69 219 ILE B O 1
ATOM 3691 N N . MET B 1 220 ? -9.508 16.734 15.719 1 98.81 220 MET B N 1
ATOM 3692 C CA . MET B 1 220 ? -8.312 16.328 14.992 1 98.81 220 MET B CA 1
ATOM 3693 C C . MET B 1 220 ? -7.254 17.422 15.023 1 98.81 220 MET B C 1
ATOM 3695 O O . MET B 1 220 ? -6.062 17.125 15.156 1 98.81 220 MET B O 1
ATOM 3699 N N . ALA B 1 221 ? -7.695 18.641 14.914 1 98.88 221 ALA B N 1
ATOM 3700 C CA . ALA B 1 221 ? -6.781 19.781 14.922 1 98.88 221 ALA B CA 1
ATOM 3701 C C . ALA B 1 221 ? -6.051 19.891 16.266 1 98.88 221 ALA B C 1
ATOM 3703 O O . ALA B 1 221 ? -4.844 20.141 16.297 1 98.88 221 ALA B O 1
ATOM 3704 N N . ASP B 1 222 ? -6.816 19.719 17.359 1 98.69 222 ASP B N 1
ATOM 3705 C CA . ASP B 1 222 ? -6.211 19.797 18.672 1 98.69 222 ASP B CA 1
ATOM 3706 C C . ASP B 1 222 ? -5.203 18.656 18.891 1 98.69 222 ASP B C 1
ATOM 3708 O O . ASP B 1 222 ? -4.125 18.875 19.453 1 98.69 222 ASP B O 1
ATOM 3712 N N . ALA B 1 223 ? -5.555 17.453 18.453 1 98.88 223 ALA B N 1
ATOM 3713 C CA . ALA B 1 223 ? -4.633 16.328 18.547 1 98.88 223 ALA B CA 1
ATOM 3714 C C . ALA B 1 223 ? -3.385 16.562 17.703 1 98.88 223 ALA B C 1
ATOM 3716 O O . ALA B 1 223 ? -2.264 16.344 18.156 1 98.88 223 ALA B O 1
ATOM 3717 N N . ALA B 1 224 ? -3.572 17.047 16.5 1 98.94 224 ALA B N 1
ATOM 3718 C CA . ALA B 1 224 ? -2.449 17.344 15.609 1 98.94 224 ALA B CA 1
ATOM 3719 C C . ALA B 1 224 ? -1.521 18.375 16.234 1 98.94 224 ALA B C 1
ATOM 3721 O O . ALA B 1 224 ? -0.297 18.266 16.141 1 98.94 224 ALA B O 1
ATOM 3722 N N . HIS B 1 225 ? -2.098 19.422 16.812 1 98.88 225 HIS B N 1
ATOM 3723 C CA . HIS B 1 225 ? -1.302 20.469 17.453 1 98.88 225 HIS B CA 1
ATOM 3724 C C . HIS B 1 225 ? -0.366 19.891 18.5 1 98.88 225 HIS B C 1
ATOM 3726 O O . HIS B 1 225 ? 0.818 20.234 18.547 1 98.88 225 HIS B O 1
ATOM 3732 N N . TRP B 1 226 ? -0.935 19 19.328 1 98.75 226 TRP B N 1
ATOM 3733 C CA . TRP B 1 226 ? -0.089 18.375 20.344 1 98.75 226 TRP B CA 1
ATOM 3734 C C . TRP B 1 226 ? 1.051 17.594 19.688 1 98.75 226 TRP B C 1
ATOM 3736 O O . TRP B 1 226 ? 2.211 17.75 20.094 1 98.75 226 TRP B O 1
ATOM 3746 N N . ILE B 1 227 ? 0.771 16.797 18.703 1 98.88 227 ILE B N 1
ATOM 3747 C CA . ILE B 1 227 ? 1.776 15.961 18.062 1 98.88 227 ILE B CA 1
ATOM 3748 C C . ILE B 1 227 ? 2.871 16.844 17.469 1 98.88 227 ILE B C 1
ATOM 3750 O O . ILE B 1 227 ? 4.062 16.594 17.672 1 98.88 227 ILE B O 1
ATOM 3754 N N . LEU B 1 228 ? 2.494 17.938 16.781 1 98.88 228 LEU B N 1
ATOM 3755 C CA . LEU B 1 228 ? 3.398 18.75 15.977 1 98.88 228 LEU B CA 1
ATOM 3756 C C . LEU B 1 228 ? 4.234 19.672 16.859 1 98.88 228 LEU B C 1
ATOM 3758 O O . LEU B 1 228 ? 5.184 20.297 16.391 1 98.88 228 LEU B O 1
ATOM 3762 N N . THR B 1 229 ? 3.885 19.75 18.156 1 98.69 229 THR B N 1
ATOM 3763 C CA . THR B 1 229 ? 4.652 20.594 19.062 1 98.69 229 THR B CA 1
ATOM 3764 C C . THR B 1 229 ? 5.535 19.75 19.969 1 98.69 229 THR B C 1
ATOM 3766 O O . THR B 1 229 ? 6.215 20.266 20.844 1 98.69 229 THR B O 1
ATOM 3769 N N . GLN B 1 230 ? 5.523 18.453 19.812 1 98.5 230 GLN B N 1
ATOM 3770 C CA . GLN B 1 230 ? 6.43 17.578 20.562 1 98.5 230 GLN B CA 1
ATOM 3771 C C . GLN B 1 230 ? 7.844 17.641 20 1 98.5 230 GLN B C 1
ATOM 3773 O O . GLN B 1 230 ? 8.055 18.156 18.906 1 98.5 230 GLN B O 1
ATOM 3778 N N . ASP B 1 231 ? 8.82 17.156 20.781 1 98.5 231 ASP B N 1
ATOM 3779 C CA . ASP B 1 231 ? 10.188 16.984 20.281 1 98.5 231 ASP B CA 1
ATOM 3780 C C . ASP B 1 231 ? 10.242 15.906 19.219 1 98.5 231 ASP B C 1
ATOM 3782 O O . ASP B 1 231 ? 9.938 14.742 19.484 1 98.5 231 ASP B O 1
ATOM 3786 N N . SER B 1 232 ? 10.688 16.328 17.984 1 98.69 232 SER B N 1
ATOM 3787 C CA . SER B 1 232 ? 10.664 15.438 16.828 1 98.69 232 SER B CA 1
ATOM 3788 C C . SER B 1 232 ? 11.57 14.227 17.062 1 98.69 232 SER B C 1
ATOM 3790 O O . SER B 1 232 ? 11.375 13.18 16.438 1 98.69 232 SER B O 1
ATOM 3792 N N . ARG B 1 233 ? 12.547 14.328 17.938 1 98.25 233 ARG B N 1
ATOM 3793 C CA . ARG B 1 233 ? 13.461 13.227 18.188 1 98.25 233 ARG B CA 1
ATOM 3794 C C . ARG B 1 233 ? 12.875 12.258 19.219 1 98.25 233 ARG B C 1
ATOM 3796 O O . ARG B 1 233 ? 13.359 11.133 19.359 1 98.25 233 ARG B O 1
ATOM 3803 N N . GLN B 1 234 ? 11.82 12.648 19.891 1 98.19 234 GLN B N 1
ATOM 3804 C CA . GLN B 1 234 ? 11.266 11.836 20.969 1 98.19 234 GLN B CA 1
ATOM 3805 C C . GLN B 1 234 ? 9.938 11.203 20.562 1 98.19 234 GLN B C 1
ATOM 3807 O O . GLN B 1 234 ? 9.594 10.117 21.016 1 98.19 234 GLN B O 1
ATOM 3812 N N . VAL B 1 235 ? 9.156 11.875 19.781 1 98.44 235 VAL B N 1
ATOM 3813 C CA . VAL B 1 235 ? 7.84 11.391 19.391 1 98.44 235 VAL B CA 1
ATOM 3814 C C . VAL B 1 235 ? 7.793 11.172 17.875 1 98.44 235 VAL B C 1
ATOM 3816 O O . VAL B 1 235 ? 7.391 12.07 17.125 1 98.44 235 VAL B O 1
ATOM 3819 N N . SER B 1 236 ? 8.172 10.039 17.453 1 98.75 236 SER B N 1
ATOM 3820 C CA . SER B 1 236 ? 8.203 9.656 16.047 1 98.75 236 SER B CA 1
ATOM 3821 C C . SER B 1 236 ? 7.898 8.172 15.875 1 98.75 236 SER B C 1
ATOM 3823 O O . SER B 1 236 ? 8.086 7.375 16.797 1 98.75 236 SER B O 1
ATOM 3825 N N . GLY B 1 237 ? 7.312 7.824 14.703 1 98.62 237 GLY B N 1
ATOM 3826 C CA . GLY B 1 237 ? 7.035 6.434 14.383 1 98.62 237 GLY B CA 1
ATOM 3827 C C . GLY B 1 237 ? 5.82 5.883 15.109 1 98.62 237 GLY B C 1
ATOM 3828 O O . GLY B 1 237 ? 5.746 4.684 15.383 1 98.62 237 GLY B O 1
ATOM 3829 N N . ARG B 1 238 ? 4.891 6.766 15.461 1 98.56 238 ARG B N 1
ATOM 3830 C CA . ARG B 1 238 ? 3.725 6.355 16.234 1 98.56 238 ARG B CA 1
ATOM 3831 C C . ARG B 1 238 ? 2.441 6.543 15.43 1 98.56 238 ARG B C 1
ATOM 3833 O O . ARG B 1 238 ? 2.373 7.406 14.555 1 98.56 238 ARG B O 1
ATOM 3840 N N . SER B 1 239 ? 1.502 5.727 15.734 1 98.75 239 SER B N 1
ATOM 3841 C CA . SER B 1 239 ? 0.143 5.887 15.234 1 98.75 239 SER B CA 1
ATOM 3842 C C . SER B 1 239 ? -0.805 6.355 16.328 1 98.75 239 SER B C 1
ATOM 3844 O O . SER B 1 239 ? -1.045 5.633 17.297 1 98.75 239 SER B O 1
ATOM 3846 N N . PHE B 1 240 ? -1.387 7.551 16.172 1 98.81 240 PHE B N 1
ATOM 3847 C CA . PHE B 1 240 ? -2.189 8.172 17.219 1 98.81 240 PHE B CA 1
ATOM 3848 C C . PHE B 1 240 ? -3.67 8.148 16.844 1 98.81 240 PHE B C 1
ATOM 3850 O O . PHE B 1 240 ? -4.027 8.234 15.672 1 98.81 240 PHE B O 1
ATOM 3857 N N . LEU B 1 241 ? -4.465 8.023 17.828 1 98.75 241 LEU B N 1
ATOM 3858 C CA . LEU B 1 241 ? -5.875 8.383 17.766 1 98.75 241 LEU B CA 1
ATOM 3859 C C . LEU B 1 241 ? -6.133 9.711 18.469 1 98.75 241 LEU B C 1
ATOM 3861 O O . LEU B 1 241 ? -5.57 9.969 19.531 1 98.75 241 LEU B O 1
ATOM 3865 N N . ASP B 1 242 ? -6.996 10.477 17.859 1 98.75 242 ASP B N 1
ATOM 3866 C CA . ASP B 1 242 ? -7.25 11.82 18.359 1 98.75 242 ASP B CA 1
ATOM 3867 C C . ASP B 1 242 ? -7.637 11.789 19.844 1 98.75 242 ASP B C 1
ATOM 3869 O O . ASP B 1 242 ? -7.047 12.5 20.656 1 98.75 242 ASP B O 1
ATOM 3873 N N . GLU B 1 243 ? -8.531 10.969 20.219 1 97.81 243 GLU B N 1
ATOM 3874 C CA . GLU B 1 243 ? -9.047 10.93 21.594 1 97.81 243 GLU B CA 1
ATOM 3875 C C . GLU B 1 243 ? -7.957 10.508 22.562 1 97.81 243 GLU B C 1
ATOM 3877 O O . GLU B 1 243 ? -7.883 11.031 23.688 1 97.81 243 GLU B O 1
ATOM 3882 N N . GLU B 1 244 ? -7.152 9.562 22.141 1 97.69 244 GLU B N 1
ATOM 3883 C CA . GLU B 1 244 ? -6.066 9.109 23.016 1 97.69 244 GLU B CA 1
ATOM 3884 C C . GLU B 1 244 ? -5.066 10.227 23.266 1 97.69 244 GLU B C 1
ATOM 3886 O O . GLU B 1 244 ? -4.578 10.391 24.391 1 97.69 244 GLU B O 1
ATOM 3891 N N . VAL B 1 245 ? -4.754 10.977 22.25 1 98.5 245 VAL B N 1
ATOM 3892 C CA . VAL B 1 245 ? -3.844 12.109 22.391 1 98.5 245 VAL B CA 1
ATOM 3893 C C . VAL B 1 245 ? -4.406 13.109 23.391 1 98.5 245 VAL B C 1
ATOM 3895 O O . VAL B 1 245 ? -3.703 13.531 24.312 1 98.5 245 VAL B O 1
ATOM 3898 N N . LEU B 1 246 ? -5.684 13.453 23.234 1 98.38 246 LEU B N 1
ATOM 3899 C CA . LEU B 1 246 ? -6.297 14.484 24.078 1 98.38 246 LEU B CA 1
ATOM 3900 C C . LEU B 1 246 ? -6.461 14 25.5 1 98.38 246 LEU B C 1
ATOM 3902 O O . LEU B 1 246 ? -6.312 14.781 26.453 1 98.38 246 LEU B O 1
ATOM 3906 N N . ARG B 1 247 ? -6.832 12.742 25.688 1 98.06 247 ARG B N 1
ATOM 3907 C CA . ARG B 1 247 ? -6.871 12.18 27.031 1 98.06 247 ARG B CA 1
ATOM 3908 C C . ARG B 1 247 ? -5.504 12.266 27.703 1 98.06 247 ARG B C 1
ATOM 3910 O O . ARG B 1 247 ? -5.406 12.539 28.891 1 98.06 247 ARG B O 1
ATOM 3917 N N . GLY B 1 248 ? -4.504 12.008 26.891 1 96.94 248 GLY B N 1
ATOM 3918 C CA . GLY B 1 248 ? -3.146 12.133 27.406 1 96.94 248 GLY B CA 1
ATOM 3919 C C . GLY B 1 248 ? -2.805 13.539 27.844 1 96.94 248 GLY B C 1
ATOM 3920 O O . GLY B 1 248 ? -1.962 13.734 28.719 1 96.94 248 GLY B O 1
ATOM 3921 N N . MET B 1 249 ? -3.488 14.539 27.297 1 95.12 249 MET B N 1
ATOM 3922 C CA . MET B 1 249 ? -3.285 15.945 27.625 1 95.12 249 MET B CA 1
ATOM 3923 C C . MET B 1 249 ? -4.141 16.359 28.812 1 95.12 249 MET B C 1
ATOM 3925 O O . MET B 1 249 ? -4.094 17.5 29.25 1 95.12 249 MET B O 1
ATOM 3929 N N . GLY B 1 250 ? -5.055 15.398 29.281 1 95.62 250 GLY B N 1
ATOM 3930 C CA . GLY B 1 250 ? -5.855 15.672 30.469 1 95.62 250 GLY B CA 1
ATOM 3931 C C . GLY B 1 250 ? -7.316 15.938 30.156 1 95.62 250 GLY B C 1
ATOM 3932 O O . GLY B 1 250 ? -8.117 16.188 31.062 1 95.62 250 GLY B O 1
ATOM 3933 N N . HIS B 1 251 ? -7.617 15.82 28.812 1 95.5 251 HIS B N 1
ATOM 3934 C CA . HIS B 1 251 ? -9.023 16 28.438 1 95.5 251 HIS B CA 1
ATOM 3935 C C . HIS B 1 251 ? -9.867 14.836 28.938 1 95.5 251 HIS B C 1
ATOM 3937 O O . HIS B 1 251 ? -9.5 13.672 28.75 1 95.5 251 HIS B O 1
ATOM 3943 N N . THR B 1 252 ? -11.031 15.117 29.5 1 95.44 252 THR B N 1
ATOM 3944 C CA . THR B 1 252 ? -11.906 14.062 30 1 95.44 252 THR B CA 1
ATOM 3945 C C . THR B 1 252 ? -13.312 14.195 29.422 1 95.44 252 THR B C 1
ATOM 3947 O O . THR B 1 252 ? -14.094 13.25 29.453 1 95.44 252 THR B O 1
ATOM 3950 N N . ASP B 1 253 ? -13.609 15.344 29.016 1 96.31 253 ASP B N 1
ATOM 3951 C CA . ASP B 1 253 ? -14.914 15.625 28.406 1 96.31 253 ASP B CA 1
ATOM 3952 C C . ASP B 1 253 ? -14.766 15.969 26.922 1 96.31 253 ASP B C 1
ATOM 3954 O O . ASP B 1 253 ? -14.102 16.938 26.562 1 96.31 253 ASP B O 1
ATOM 3958 N N . PHE B 1 254 ? -15.406 15.188 26.062 1 97.19 254 PHE B N 1
ATOM 3959 C CA . PHE B 1 254 ? -15.266 15.359 24.625 1 97.19 254 PHE B CA 1
ATOM 3960 C C . PHE B 1 254 ? -16.562 15.859 24 1 97.19 254 PHE B C 1
ATOM 3962 O O . PHE B 1 254 ? -16.703 15.906 22.781 1 97.19 254 PHE B O 1
ATOM 3969 N N . SER B 1 255 ? -17.516 16.281 24.859 1 96.06 255 SER B N 1
ATOM 3970 C CA . SER B 1 255 ? -18.828 16.688 24.391 1 96.06 255 SER B CA 1
ATOM 3971 C C . SER B 1 255 ? -18.75 17.953 23.531 1 96.06 255 SER B C 1
ATOM 3973 O O . SER B 1 255 ? -19.562 18.141 22.625 1 96.06 255 SER B O 1
ATOM 3975 N N . GLY B 1 256 ? -17.766 18.75 23.812 1 96.31 256 GLY B N 1
ATOM 3976 C CA . GLY B 1 256 ? -17.594 19.984 23.062 1 96.31 256 GLY B CA 1
ATOM 3977 C C . GLY B 1 256 ? -17.219 19.75 21.609 1 96.31 256 GLY B C 1
ATOM 3978 O O . GLY B 1 256 ? -17.297 20.672 20.781 1 96.31 256 GLY B O 1
ATOM 3979 N N . TYR B 1 257 ? -16.844 18.5 21.219 1 97.44 257 TYR B N 1
ATOM 3980 C CA . TYR B 1 257 ? -16.422 18.188 19.859 1 97.44 257 TYR B CA 1
ATOM 3981 C C . TYR B 1 257 ? -17.562 17.562 19.062 1 97.44 257 TYR B C 1
ATOM 3983 O O . TYR B 1 257 ? -17.422 17.297 17.859 1 97.44 257 TYR B O 1
ATOM 3991 N N . LEU B 1 258 ? -18.672 17.328 19.719 1 96.31 258 LEU B N 1
ATOM 3992 C CA . LEU B 1 258 ? -19.766 16.656 19.016 1 96.31 258 LEU B CA 1
ATOM 3993 C C . LEU B 1 258 ? -20.344 17.562 17.922 1 96.31 258 LEU B C 1
ATOM 3995 O O . LEU B 1 258 ? -20.5 18.766 18.125 1 96.31 258 LEU B O 1
ATOM 3999 N N . ALA B 1 259 ? -20.625 16.969 16.781 1 94.12 259 ALA B N 1
ATOM 4000 C CA . ALA B 1 259 ? -21.266 17.719 15.703 1 94.12 259 ALA B CA 1
ATOM 4001 C C . ALA B 1 259 ? -22.703 18.094 16.078 1 94.12 259 ALA B C 1
ATOM 4003 O O . ALA B 1 259 ? -23.188 19.156 15.695 1 94.12 259 ALA B O 1
ATOM 4004 N N . HIS B 1 260 ? -23.344 17.203 16.781 1 92.81 260 HIS B N 1
ATOM 4005 C CA . HIS B 1 260 ? -24.672 17.422 17.328 1 92.81 260 HIS B CA 1
ATOM 4006 C C . HIS B 1 260 ? -24.719 17.094 18.828 1 92.81 260 HIS B C 1
ATOM 4008 O O . HIS B 1 260 ? -24.484 15.938 19.219 1 92.81 260 HIS B O 1
ATOM 4014 N N . PRO B 1 261 ? -25.078 18.078 19.609 1 92.88 261 PRO B N 1
ATOM 4015 C CA . PRO B 1 261 ? -25.078 17.859 21.062 1 92.88 261 PRO B CA 1
ATOM 4016 C C . PRO B 1 261 ? -25.984 16.688 21.484 1 92.88 261 PRO B C 1
ATOM 4018 O O . PRO B 1 261 ? -27.078 16.516 20.922 1 92.88 261 PRO B O 1
ATOM 4021 N N . GLY B 1 262 ? -25.484 15.906 22.406 1 91.94 262 GLY B N 1
ATOM 4022 C CA . GLY B 1 262 ? -26.281 14.844 22.984 1 91.94 262 GLY B CA 1
ATOM 4023 C C . GLY B 1 262 ? -26.234 13.555 22.203 1 91.94 262 GLY B C 1
ATOM 4024 O O . GLY B 1 262 ? -26.875 12.57 22.578 1 91.94 262 GLY B O 1
ATOM 4025 N N . THR B 1 263 ? -25.5 13.562 21.109 1 92.31 263 THR B N 1
ATOM 4026 C CA . THR B 1 263 ? -25.391 12.352 20.297 1 92.31 263 THR B CA 1
ATOM 4027 C C . THR B 1 263 ? -24.172 11.531 20.719 1 92.31 263 THR B C 1
ATOM 4029 O O . THR B 1 263 ? -23.266 12.039 21.391 1 92.31 263 THR B O 1
ATOM 4032 N N . GLU B 1 264 ? -24.281 10.258 20.5 1 93.38 264 GLU B N 1
ATOM 4033 C CA . GLU B 1 264 ? -23.125 9.375 20.641 1 93.38 264 GLU B CA 1
ATOM 4034 C C . GLU B 1 264 ? -22.422 9.164 19.312 1 93.38 264 GLU B C 1
ATOM 4036 O O . GLU B 1 264 ? -22.984 8.57 18.391 1 93.38 264 GLU B O 1
ATOM 4041 N N . PRO B 1 265 ? -21.203 9.625 19.203 1 95.12 265 PRO B N 1
ATOM 4042 C CA . PRO B 1 265 ? -20.531 9.5 17.906 1 95.12 265 PRO B CA 1
ATOM 4043 C C . PRO B 1 265 ? -20.156 8.062 17.562 1 95.12 265 PRO B C 1
ATOM 4045 O O . PRO B 1 265 ? -19.812 7.277 18.453 1 95.12 265 PRO B O 1
ATOM 4048 N N . GLU B 1 266 ? -20.219 7.727 16.297 1 95 266 GLU B N 1
ATOM 4049 C CA . GLU B 1 266 ? -19.906 6.391 15.797 1 95 266 GLU B CA 1
ATOM 4050 C C . GLU B 1 266 ? -18.406 6.211 15.609 1 95 266 GLU B C 1
ATOM 4052 O O . GLU B 1 266 ? -17.719 7.133 15.172 1 95 266 GLU B O 1
ATOM 4057 N N . LEU B 1 267 ? -17.922 4.969 15.945 1 95.19 267 LEU B N 1
ATOM 4058 C CA . LEU B 1 267 ? -16.516 4.664 15.719 1 95.19 267 LEU B CA 1
ATOM 4059 C C . LEU B 1 267 ? -16.156 4.82 14.25 1 95.19 267 LEU B C 1
ATOM 4061 O O . LEU B 1 267 ? -16.969 4.516 13.367 1 95.19 267 LEU B O 1
ATOM 4065 N N . ASP B 1 268 ? -14.977 5.293 14.016 1 94.81 268 ASP B N 1
ATOM 4066 C CA . ASP B 1 268 ? -14.5 5.445 12.641 1 94.81 268 ASP B CA 1
ATOM 4067 C C . ASP B 1 268 ? -14.008 4.113 12.086 1 94.81 268 ASP B C 1
ATOM 4069 O O . ASP B 1 268 ? -13.914 3.121 12.812 1 94.81 268 ASP B O 1
ATOM 4073 N N . TYR B 1 269 ? -13.742 4.125 10.766 1 91.81 269 TYR B N 1
ATOM 4074 C CA . TYR B 1 269 ? -13.141 2.965 10.117 1 91.81 269 TYR B CA 1
ATOM 4075 C C . TYR B 1 269 ? -11.812 2.609 10.773 1 91.81 269 TYR B C 1
ATOM 4077 O O . TYR B 1 269 ? -11.055 3.496 11.18 1 91.81 269 TYR B O 1
ATOM 4085 N N . PHE B 1 270 ? -11.477 1.259 10.922 1 95.81 270 PHE B N 1
ATOM 4086 C CA . PHE B 1 270 ? -10.195 0.696 11.336 1 95.81 270 PHE B CA 1
ATOM 4087 C C . PHE B 1 270 ? -10.023 0.797 12.852 1 95.81 270 PHE B C 1
ATOM 4089 O O . PHE B 1 270 ? -8.977 0.445 13.383 1 95.81 270 PHE B O 1
ATOM 4096 N N . VAL B 1 271 ? -11.047 1.396 13.562 1 95.62 271 VAL B N 1
ATOM 4097 C CA . VAL B 1 271 ? -10.961 1.559 15.016 1 95.62 271 VAL B CA 1
ATOM 4098 C C . VAL B 1 271 ? -11.805 0.486 15.703 1 95.62 271 VAL B C 1
ATOM 4100 O O . VAL B 1 271 ? -12.93 0.207 15.289 1 95.62 271 VAL B O 1
ATOM 4103 N N . GLU B 1 272 ? -11.195 -0.176 16.688 1 92.31 272 GLU B N 1
ATOM 4104 C CA . GLU B 1 272 ? -11.914 -1.189 17.453 1 92.31 272 GLU B CA 1
ATOM 4105 C C . GLU B 1 272 ? -12.562 -0.587 18.688 1 92.31 272 GLU B C 1
ATOM 4107 O O . GLU B 1 272 ? -12.094 0.428 19.219 1 92.31 272 GLU B O 1
ATOM 4112 N N . ALA B 1 273 ? -13.578 -1.227 19.188 1 86.75 273 ALA B N 1
ATOM 4113 C CA . ALA B 1 273 ? -14.258 -0.801 20.406 1 86.75 273 ALA B CA 1
ATOM 4114 C C . ALA B 1 273 ? -13.391 -1.065 21.625 1 86.75 273 ALA B C 1
ATOM 4116 O O . ALA B 1 273 ? -12.594 -2.01 21.656 1 86.75 273 ALA B O 1
#